Protein AF-0000000065858034 (afdb_homodimer)

Foldseek 3Di:
DDALVLFAAPPDQLLQAAADAADPPHDPVLLVVLVVQLVLQVQLPPPVSCVVRVHHHDFKDAVSRRVHRFGKMWGWAFDFFDQDPVRDTHDDPDGTPDGFIFGPKDWPDFDPAKEFEPQHDDDSRYPDDDGATQIDTQKTWMWGAGSNRDIDIDIDGAPVRVRVVQRSCSNGSHHSCVRADPVHRHDDDPRYHHGD/DDALVLFAAPPDQLLQAAADAADPPHDPVLLVVLVVQLVLQVQLPPPVSCVVRVHHHDFKDAVSRRVHRFGKMWGWAFDFFDQDPVRDTHDDPDGTPDGFIFGPKDWPDFDPAKEFEPQHDDDSRYDDDDGATQIDTQKTWMWGAGSNRDIDIDIDGAPVRVRVVQRSCSNGSHHSCVRADPVCRHDDDPRYHHGD

Solvent-accessible surface area (backbone atoms only — not comparable to full-atom values): 20262 Å² total; per-residue (Å²): 131,69,51,62,88,49,44,46,47,74,85,50,66,55,44,56,36,66,32,38,73,66,62,82,75,66,46,70,68,56,46,50,48,46,52,41,49,42,48,35,36,53,39,13,42,34,26,68,51,3,19,35,67,50,18,56,8,29,4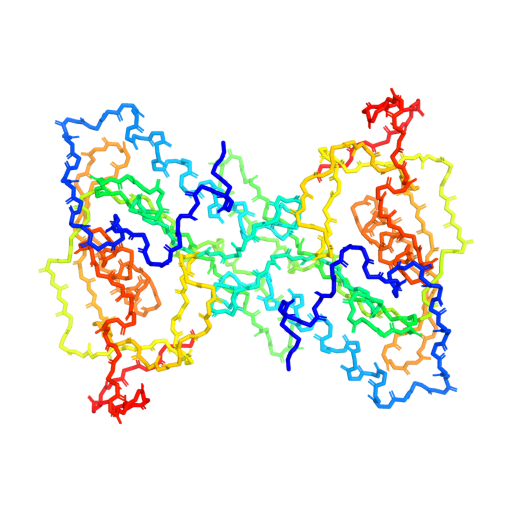1,64,48,29,33,23,40,56,69,35,66,34,26,38,32,21,38,46,37,68,44,68,61,44,64,45,97,85,65,45,58,38,43,32,87,47,53,53,73,39,79,46,50,34,35,51,56,40,78,77,46,65,46,88,47,35,20,24,43,60,85,21,64,50,38,93,35,42,80,66,78,54,82,27,34,37,69,34,47,31,26,34,30,36,36,25,24,39,88,87,58,45,80,44,75,48,76,33,49,57,67,62,21,44,53,50,51,51,33,46,31,29,29,57,19,38,57,69,71,77,49,32,43,84,92,47,30,74,67,78,57,89,79,46,42,73,39,127,130,69,51,60,89,50,44,46,49,75,87,48,67,55,47,58,36,65,32,38,73,65,62,82,75,65,49,71,67,57,46,50,48,45,51,42,49,42,48,34,37,52,39,13,44,33,26,68,52,3,18,36,66,50,19,55,8,30,41,64,48,29,33,23,40,56,69,34,67,34,26,38,32,20,39,45,37,67,44,68,61,44,64,46,98,86,66,46,57,37,43,32,87,48,55,54,73,39,80,47,50,34,35,50,56,41,78,77,44,63,45,86,48,35,20,25,44,59,86,20,63,50,38,93,36,43,80,66,79,55,82,27,33,36,69,34,47,30,28,34,29,35,36,25,25,39,88,86,57,46,80,45,74,49,77,33,48,57,66,63,21,45,52,51,52,51,33,45,29,30,28,58,20,38,56,67,73,76,50,33,42,84,91,48,29,74,67,79,57,91,78,45,42,74,39,126

Sequence (392 aa):
MISMDDIIREGYPTLREVANDVTLPLSDEDIILGEKMLQFLHNSQDPVMAEKMGLRGGVGLAANQLGLLKKVIAVLIPNEPEVDEDGNEIPPKEAYKMREIMYNAKVVSHSVQDAAVEGGEGCLSVDREVPGYVVRHARVTVEYYNKEGEKKKIRLKDFPAICVQHEIDHTNGVMFYDHINMNDPWEIKDGMIIVKMISMDDIIREGYPTLREVANDVTLPLSDEDIILGEKMLQFLHNSQDPVMAEKMGLRGGVGLAANQLGLLKKVIAVLIPNEPEVDEDGNEIPPKEAYKMREIMYNAKVVSHSVQDAAVEGGEGCLSVDREVPGYVVRHARVTVEYYNKEGEKKKIRLKDFPAICVQHEIDHTNGVMFYDHINMNDPWEIKDGMIIVK

Structure (mmCIF, N/CA/C/O backbone):
data_AF-0000000065858034-model_v1
#
loop_
_entity.id
_entity.type
_entity.pdbx_description
1 polymer 'Peptide deformylase'
#
loop_
_atom_site.group_PDB
_atom_site.id
_atom_site.type_symbol
_atom_site.label_atom_id
_atom_site.label_alt_id
_atom_site.label_comp_id
_atom_site.label_asym_id
_atom_site.label_entity_id
_atom_site.label_seq_id
_atom_site.pdbx_PDB_ins_code
_atom_site.Cartn_x
_atom_site.Cartn_y
_atom_site.Cartn_z
_atom_site.occupancy
_atom_site.B_iso_or_equiv
_atom_site.auth_seq_id
_atom_site.auth_comp_id
_atom_site.auth_asym_id
_atom_site.auth_atom_id
_atom_site.pdbx_PDB_model_num
ATOM 1 N N . MET A 1 1 ? -14.422 2.896 10.234 1 85.75 1 MET A N 1
ATOM 2 C CA . MET A 1 1 ? -13.125 2.895 9.555 1 85.75 1 MET A CA 1
ATOM 3 C C . MET A 1 1 ? -13.203 3.656 8.234 1 85.75 1 MET A C 1
ATOM 5 O O . MET A 1 1 ? -14.219 3.59 7.531 1 85.75 1 MET A O 1
ATOM 9 N N . ILE A 1 2 ? -12.297 4.551 7.996 1 95.31 2 ILE A N 1
ATOM 10 C CA . ILE A 1 2 ? -12.219 5.289 6.742 1 95.31 2 ILE A CA 1
ATOM 11 C C . ILE A 1 2 ? -11.828 4.344 5.605 1 95.31 2 ILE A C 1
ATOM 13 O O . ILE A 1 2 ? -10.945 3.5 5.77 1 95.31 2 ILE A O 1
ATOM 17 N N . SER A 1 3 ? -12.586 4.387 4.523 1 94.44 3 SER A N 1
ATOM 18 C CA . SER A 1 3 ? -12.289 3.621 3.32 1 94.44 3 SER A CA 1
ATOM 19 C C . SER A 1 3 ? -12.008 4.539 2.137 1 94.44 3 SER A C 1
ATOM 21 O O . SER A 1 3 ? -12.078 5.766 2.264 1 94.44 3 SER A O 1
ATOM 23 N N . MET A 1 4 ? -11.672 3.945 1.043 1 94.44 4 MET A N 1
ATOM 24 C CA . MET A 1 4 ? -11.422 4.758 -0.145 1 94.44 4 MET A CA 1
ATOM 25 C C . MET A 1 4 ? -12.68 5.508 -0.565 1 94.44 4 MET A C 1
ATOM 27 O O . MET A 1 4 ? -12.594 6.598 -1.138 1 94.44 4 MET A O 1
ATOM 31 N N . ASP A 1 5 ? -13.859 4.98 -0.237 1 94.25 5 ASP A N 1
ATOM 32 C CA . ASP A 1 5 ? -15.125 5.598 -0.598 1 94.25 5 ASP A CA 1
ATOM 33 C C . ASP A 1 5 ? -15.359 6.887 0.189 1 94.25 5 ASP A C 1
ATOM 35 O O . ASP A 1 5 ? -16.188 7.715 -0.192 1 94.25 5 ASP A O 1
ATOM 39 N N . ASP A 1 6 ? -14.664 7.035 1.236 1 97.31 6 ASP A N 1
ATOM 40 C CA . ASP A 1 6 ? -14.805 8.219 2.08 1 97.31 6 ASP A CA 1
ATOM 41 C C . ASP A 1 6 ? -13.914 9.359 1.581 1 97.31 6 ASP A C 1
ATOM 43 O O . ASP A 1 6 ? -14.062 10.5 2.004 1 97.31 6 ASP A O 1
ATOM 47 N N . ILE A 1 7 ? -12.953 9.062 0.737 1 97.88 7 ILE A N 1
ATOM 48 C CA . ILE A 1 7 ? -12.008 10.055 0.248 1 97.88 7 ILE A CA 1
ATOM 49 C C . ILE A 1 7 ? -12.555 10.711 -1.018 1 97.88 7 ILE A C 1
ATOM 51 O O . ILE A 1 7 ? -12.742 10.047 -2.037 1 97.88 7 ILE A O 1
ATOM 55 N N . ILE A 1 8 ? -12.781 11.93 -0.932 1 97.81 8 ILE A N 1
ATOM 56 C CA . ILE A 1 8 ? -13.352 12.625 -2.078 1 97.81 8 ILE A CA 1
ATOM 57 C C . ILE A 1 8 ? -12.266 12.891 -3.115 1 97.81 8 ILE A C 1
ATOM 59 O O . ILE A 1 8 ? -11.086 13.016 -2.771 1 97.81 8 ILE A O 1
ATOM 63 N N . ARG A 1 9 ? -12.633 13.008 -4.359 1 97.19 9 ARG A N 1
ATOM 64 C CA . ARG A 1 9 ? -11.695 13.141 -5.473 1 97.19 9 ARG A CA 1
ATOM 65 C C . ARG A 1 9 ? -11.672 14.57 -6.004 1 97.19 9 ARG A C 1
ATOM 67 O O . ARG A 1 9 ? -12.586 15.352 -5.734 1 97.19 9 ARG A O 1
ATOM 74 N N . GLU A 1 10 ? -10.539 14.867 -6.672 1 96.94 10 GLU A N 1
ATOM 75 C CA . GLU A 1 10 ? -10.406 16.188 -7.27 1 96.94 10 GLU A CA 1
ATOM 76 C C . GLU A 1 10 ? -11.664 16.578 -8.039 1 96.94 10 GLU A C 1
ATOM 78 O O . GLU A 1 10 ? -12.297 15.727 -8.672 1 96.94 10 GLU A O 1
ATOM 83 N N . GLY A 1 11 ? -12.062 17.859 -8 1 95.31 11 GLY A N 1
ATOM 84 C CA . GLY A 1 11 ? -13.305 18.359 -8.578 1 95.31 11 GLY A CA 1
ATOM 85 C C . GLY A 1 11 ? -14.359 18.688 -7.543 1 95.31 11 GLY A C 1
ATOM 86 O O . GLY A 1 11 ? -15.234 19.516 -7.781 1 95.31 11 GLY A O 1
ATOM 87 N N . TYR A 1 12 ? -14.328 17.969 -6.43 1 95.88 12 TYR A N 1
ATOM 88 C CA . TYR A 1 12 ? -15.242 18.297 -5.336 1 95.88 12 TYR A CA 1
ATOM 89 C C . TYR A 1 12 ? -14.891 19.656 -4.73 1 95.88 12 TYR A C 1
ATOM 91 O O . TYR A 1 12 ? -13.734 19.906 -4.375 1 95.88 12 TYR A O 1
ATOM 99 N N . PRO A 1 13 ? -15.766 20.484 -4.465 1 95.5 13 PRO A N 1
ATOM 100 C CA . PRO A 1 13 ? -15.508 21.859 -4.07 1 95.5 13 PRO A CA 1
ATOM 101 C C . PRO A 1 13 ? -14.812 21.969 -2.715 1 95.5 13 PRO A C 1
ATOM 103 O O . PRO A 1 13 ? -14.008 22.875 -2.496 1 95.5 13 PRO A O 1
ATOM 106 N N . THR A 1 14 ? -15.109 21.078 -1.842 1 94.56 14 THR A N 1
ATOM 107 C CA . THR A 1 14 ? -14.555 21.141 -0.494 1 94.56 14 THR A CA 1
ATOM 108 C C . THR A 1 14 ? -13.031 21.094 -0.534 1 94.56 14 THR A C 1
ATOM 110 O O . THR A 1 14 ? -12.359 21.625 0.352 1 94.56 14 THR A O 1
ATOM 113 N N . LEU A 1 15 ? -12.422 20.531 -1.549 1 97.94 15 LEU A N 1
ATOM 114 C CA . LEU A 1 15 ? -10.969 20.406 -1.673 1 97.94 15 LEU A CA 1
ATOM 115 C C . LEU A 1 15 ? -10.328 21.75 -1.979 1 97.94 15 LEU A C 1
ATOM 117 O O . LEU A 1 15 ? -9.109 21.906 -1.852 1 97.94 15 LEU A O 1
ATOM 121 N N . ARG A 1 16 ? -11.195 22.766 -2.285 1 98.06 16 ARG A N 1
ATOM 122 C CA . ARG A 1 16 ? -10.68 24.094 -2.615 1 98.06 16 ARG A CA 1
ATOM 123 C C . ARG A 1 16 ? -11.102 25.109 -1.566 1 98.06 16 ARG A C 1
ATOM 125 O O . ARG A 1 16 ? -10.938 26.328 -1.771 1 98.06 16 ARG A O 1
ATOM 132 N N . GLU A 1 17 ? -11.625 24.656 -0.526 1 98.44 17 GLU A N 1
ATOM 133 C CA . GLU A 1 17 ? -12.047 25.531 0.559 1 98.44 17 GLU A CA 1
ATOM 134 C C . GLU A 1 17 ? -11.047 25.5 1.717 1 98.44 17 GLU A C 1
ATOM 136 O O . GLU A 1 17 ? -10.531 24.438 2.066 1 98.44 17 GLU A O 1
ATOM 141 N N . VAL A 1 18 ? -10.82 26.672 2.309 1 98.75 18 VAL A N 1
ATOM 142 C CA . VAL A 1 18 ? -9.969 26.734 3.49 1 98.75 18 VAL A CA 1
ATOM 143 C C . VAL A 1 18 ? -10.703 26.156 4.695 1 98.75 18 VAL A C 1
ATOM 145 O O . VAL A 1 18 ? -11.859 26.5 4.953 1 98.75 18 VAL A O 1
ATOM 148 N N . ALA A 1 19 ? -10.07 25.266 5.383 1 98.75 19 ALA A N 1
ATOM 149 C CA . ALA A 1 19 ? -10.672 24.641 6.555 1 98.75 19 ALA A CA 1
ATOM 150 C C . ALA A 1 19 ? -10.594 25.562 7.77 1 98.75 19 ALA A C 1
ATOM 152 O O . ALA A 1 19 ? -9.844 26.547 7.766 1 98.75 19 ALA A O 1
ATOM 153 N N . ASN A 1 20 ? -11.398 25.266 8.773 1 98.69 20 ASN A N 1
ATOM 154 C CA . ASN A 1 20 ? -11.43 26.031 10.016 1 98.69 20 ASN A CA 1
ATOM 155 C C . ASN A 1 20 ? -10.516 25.422 11.07 1 98.69 20 ASN A C 1
ATOM 157 O O . ASN A 1 20 ? -10.344 24.203 11.125 1 98.69 20 ASN A O 1
ATOM 161 N N . ASP A 1 21 ? -10.016 26.312 11.875 1 98.75 21 ASP A N 1
ATOM 162 C CA . ASP A 1 21 ? -9.328 25.812 13.055 1 98.75 21 ASP A CA 1
ATOM 163 C C . ASP A 1 21 ? -10.266 24.984 13.93 1 98.75 21 ASP A C 1
ATOM 165 O O . ASP A 1 21 ? -11.438 25.344 14.109 1 98.75 21 ASP A O 1
ATOM 169 N N . VAL A 1 22 ? -9.719 23.922 14.414 1 98.75 22 VAL A N 1
ATOM 170 C CA . VAL A 1 22 ? -10.484 23.203 15.43 1 98.75 22 VAL A CA 1
ATOM 171 C C . VAL A 1 22 ? -10.391 23.953 16.766 1 98.75 22 VAL A C 1
ATOM 173 O O . VAL A 1 22 ? -9.414 24.656 17.016 1 98.75 22 VAL A O 1
ATOM 176 N N . THR A 1 23 ? -11.352 23.734 17.562 1 98 23 THR A N 1
ATOM 177 C CA . THR A 1 23 ? -11.383 24.406 18.844 1 98 23 THR A CA 1
ATOM 178 C C . THR A 1 23 ? -10.555 23.656 19.891 1 98 23 THR A C 1
ATOM 180 O O . THR A 1 23 ? -10.484 22.422 19.844 1 98 23 THR A O 1
ATOM 183 N N . LEU A 1 24 ? -10.016 24.422 20.875 1 97.19 24 LEU A N 1
ATOM 184 C CA . LEU A 1 24 ? -9.273 23.844 22 1 97.19 24 LEU A CA 1
ATOM 185 C C . LEU A 1 24 ? -10 24.078 23.312 1 97.19 24 LEU A C 1
ATOM 187 O O . LEU A 1 24 ? -10.586 25.156 23.531 1 97.19 24 LEU A O 1
ATOM 191 N N . PRO A 1 25 ? -10.039 23.234 24.266 1 97.56 25 PRO A N 1
ATOM 192 C CA . PRO A 1 25 ? -9.453 21.906 24.094 1 97.56 25 PRO A CA 1
ATOM 193 C C . PRO A 1 25 ? -10.141 21.078 23.016 1 97.56 25 PRO A C 1
ATOM 195 O O . PRO A 1 25 ? -11.297 21.344 22.672 1 97.56 25 PRO A O 1
ATOM 198 N N . LEU A 1 26 ? -9.477 20.109 22.469 1 98.38 26 LEU A N 1
ATOM 199 C CA . LEU A 1 26 ? -10 19.328 21.359 1 98.38 26 LEU A CA 1
ATOM 200 C C . LEU A 1 26 ? -11.25 18.562 21.797 1 98.38 26 LEU A C 1
ATOM 202 O O . LEU A 1 26 ? -11.312 18.016 22.906 1 98.38 26 LEU A O 1
ATOM 206 N N . SER A 1 27 ? -12.219 18.516 20.922 1 98 27 SER A N 1
ATOM 207 C CA . SER A 1 27 ? -13.391 17.688 21.156 1 98 27 SER A CA 1
ATOM 208 C C . SER A 1 27 ? -13.07 16.203 20.953 1 98 27 SER A C 1
ATOM 210 O O . SER A 1 27 ? -12.117 15.867 20.25 1 98 27 SER A O 1
ATOM 212 N N . ASP A 1 28 ? -13.914 15.32 21.516 1 97.94 28 ASP A N 1
ATOM 213 C CA . ASP A 1 28 ? -13.773 13.891 21.266 1 97.94 28 ASP A CA 1
ATOM 214 C C . ASP A 1 28 ? -13.898 13.555 19.781 1 97.94 28 ASP A C 1
ATOM 216 O O . ASP A 1 28 ? -13.188 12.688 19.281 1 97.94 28 ASP A O 1
ATOM 220 N N . GLU A 1 29 ? -14.773 14.258 19.188 1 97.88 29 GLU A N 1
ATOM 221 C CA . GLU A 1 29 ? -15 14.039 17.766 1 97.88 29 GLU A CA 1
ATOM 222 C C . GLU A 1 29 ? -13.75 14.336 16.953 1 97.88 29 GLU A C 1
ATOM 224 O O . GLU A 1 29 ? -13.383 13.562 16.062 1 97.88 29 GLU A O 1
ATOM 229 N N . ASP A 1 30 ? -13.109 15.422 17.297 1 98.56 30 ASP A N 1
ATOM 230 C CA . ASP A 1 30 ? -11.898 15.797 16.578 1 98.56 30 ASP A CA 1
ATOM 231 C C . ASP A 1 30 ? -10.766 14.812 16.859 1 98.56 30 ASP A C 1
ATOM 233 O O . ASP A 1 30 ? -10.016 14.445 15.953 1 98.56 30 ASP A O 1
ATOM 237 N N . ILE A 1 31 ? -10.664 14.406 18.094 1 98.56 31 ILE A N 1
ATOM 238 C CA . ILE A 1 31 ? -9.641 13.438 18.469 1 98.56 31 ILE A CA 1
ATOM 239 C C . ILE A 1 31 ? -9.859 12.133 17.719 1 98.56 31 ILE A C 1
ATOM 241 O O . ILE A 1 31 ? -8.922 11.578 17.125 1 98.56 31 ILE A O 1
ATOM 245 N N . ILE A 1 32 ? -11.062 11.664 17.656 1 98.44 32 ILE A N 1
ATOM 246 C CA . ILE A 1 32 ? -11.422 10.414 17 1 98.44 32 ILE A CA 1
ATOM 247 C C . ILE A 1 32 ? -11.156 10.523 15.5 1 98.44 32 ILE A C 1
ATOM 249 O O . ILE A 1 32 ? -10.664 9.586 14.875 1 98.44 32 ILE A O 1
ATOM 253 N N . LEU A 1 33 ? -11.453 11.688 14.953 1 98.62 33 LEU A N 1
ATOM 254 C CA . LEU A 1 33 ? -11.188 11.922 13.539 1 98.62 33 LEU A CA 1
ATOM 255 C C . LEU A 1 33 ? -9.711 11.719 13.227 1 98.62 33 LEU A C 1
ATOM 257 O O . LEU A 1 33 ? -9.367 10.961 12.312 1 98.62 33 LEU A O 1
ATOM 261 N N . GLY A 1 34 ? -8.844 12.406 13.984 1 98.81 34 GLY A N 1
ATOM 262 C CA . GLY A 1 34 ? -7.41 12.25 13.781 1 98.81 34 GLY A CA 1
ATOM 263 C C . GLY A 1 34 ? -6.945 10.812 13.891 1 98.81 34 GLY A C 1
ATOM 264 O O . GLY A 1 34 ? -6.137 10.352 13.078 1 98.81 34 GLY A O 1
ATOM 265 N N . GLU A 1 35 ? -7.48 10.086 14.852 1 98.56 35 GLU A N 1
ATOM 266 C CA . GLU A 1 35 ? -7.102 8.695 15.078 1 98.56 35 GLU A CA 1
ATOM 267 C C . GLU A 1 35 ? -7.547 7.809 13.914 1 98.56 35 GLU A C 1
ATOM 269 O O . GLU A 1 35 ? -6.812 6.918 13.492 1 98.56 35 GLU A O 1
ATOM 274 N N . LYS A 1 36 ? -8.734 8.047 13.438 1 98.69 36 LYS A N 1
ATOM 275 C CA . LYS A 1 36 ? -9.242 7.285 12.305 1 98.69 36 LYS A CA 1
ATOM 276 C C . LYS A 1 36 ? -8.422 7.551 11.047 1 98.69 36 LYS A C 1
ATOM 278 O O . LYS A 1 36 ? -8.172 6.637 10.258 1 98.69 36 LYS A O 1
ATOM 283 N N . MET A 1 37 ? -8.031 8.781 10.898 1 98.81 37 MET A N 1
ATOM 284 C CA . MET A 1 37 ? -7.211 9.141 9.75 1 98.81 37 MET A CA 1
ATOM 285 C C . MET A 1 37 ? -5.863 8.43 9.789 1 98.81 37 MET A C 1
ATOM 287 O O . MET A 1 37 ? -5.414 7.883 8.781 1 98.81 37 MET A O 1
ATOM 291 N N . LEU A 1 38 ? -5.258 8.43 10.945 1 98.56 38 LEU A N 1
ATOM 292 C CA . LEU A 1 38 ? -3.984 7.734 11.094 1 98.56 38 LEU A CA 1
ATOM 293 C C . LEU A 1 38 ? -4.16 6.234 10.891 1 98.56 38 LEU A C 1
ATOM 295 O O . LEU A 1 38 ? -3.312 5.586 10.266 1 98.56 38 LEU A O 1
ATOM 299 N N . GLN A 1 39 ? -5.234 5.676 11.391 1 97.81 39 GLN A N 1
ATOM 300 C CA . GLN A 1 39 ? -5.523 4.254 11.219 1 97.81 39 GLN A CA 1
ATOM 301 C C . GLN A 1 39 ? -5.695 3.9 9.75 1 97.81 39 GLN A C 1
ATOM 303 O O . GLN A 1 39 ? -5.262 2.834 9.305 1 97.81 39 GLN A O 1
ATOM 308 N N . PHE A 1 40 ? -6.355 4.773 9.031 1 98.5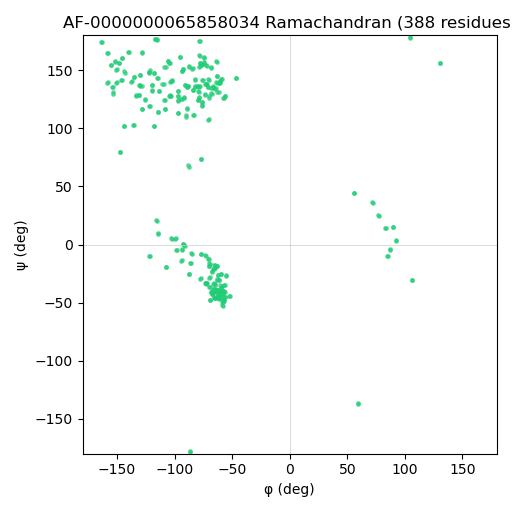 40 PHE A N 1
ATOM 309 C CA . PHE A 1 40 ? -6.496 4.559 7.598 1 98.5 40 PHE A CA 1
ATOM 310 C C . PHE A 1 40 ? -5.129 4.434 6.934 1 98.5 40 PHE A C 1
ATOM 312 O O . PHE A 1 40 ? -4.906 3.525 6.129 1 98.5 40 PHE A O 1
ATOM 319 N N . LEU A 1 41 ? -4.258 5.363 7.273 1 98.31 41 LEU A N 1
ATOM 320 C CA . LEU A 1 41 ? -2.924 5.324 6.684 1 98.31 41 LEU A CA 1
ATOM 321 C C . LEU A 1 41 ? -2.205 4.031 7.055 1 98.31 41 LEU A C 1
ATOM 323 O O . LEU A 1 41 ? -1.549 3.418 6.211 1 98.31 41 LEU A O 1
ATOM 327 N N . HIS A 1 42 ? -2.35 3.65 8.281 1 96 42 HIS A N 1
ATOM 328 C CA . HIS A 1 42 ? -1.764 2.391 8.719 1 96 42 HIS A CA 1
ATOM 329 C C . HIS A 1 42 ? -2.293 1.219 7.902 1 96 42 HIS A C 1
ATOM 331 O O . HIS A 1 42 ? -1.515 0.406 7.398 1 96 42 HIS A O 1
ATOM 337 N N . ASN A 1 43 ? -3.555 1.139 7.758 1 95.56 43 ASN A N 1
ATOM 338 C CA . ASN A 1 43 ? -4.184 0.056 7.008 1 95.56 43 ASN A CA 1
ATOM 339 C C . ASN A 1 43 ? -3.785 0.09 5.535 1 95.56 43 ASN A C 1
ATOM 341 O O . ASN A 1 43 ? -3.559 -0.956 4.926 1 95.56 43 ASN A O 1
ATOM 345 N N . SER A 1 44 ? -3.701 1.277 5 1 97.38 44 SER A N 1
ATOM 346 C CA . SER A 1 44 ? -3.383 1.433 3.582 1 97.38 44 SER A CA 1
ATOM 347 C C . SER A 1 44 ? -1.954 0.987 3.285 1 97.38 44 SER A C 1
ATOM 349 O O . SER A 1 44 ? -1.636 0.62 2.152 1 97.38 44 SER A O 1
ATOM 351 N N . GLN A 1 45 ? -1.074 1.001 4.34 1 95.81 45 GLN A N 1
ATOM 352 C CA . GLN A 1 45 ? 0.335 0.663 4.168 1 95.81 45 GLN A CA 1
ATOM 353 C C . GLN A 1 45 ? 0.584 -0.816 4.449 1 95.81 45 GLN A C 1
ATOM 355 O O . GLN A 1 45 ? 1.659 -1.338 4.145 1 95.81 45 GLN A O 1
ATOM 360 N N . ASP A 1 46 ? -0.388 -1.498 5.059 1 93.44 46 ASP A N 1
ATOM 361 C CA . ASP A 1 46 ? -0.366 -2.949 5.219 1 93.44 46 ASP A CA 1
ATOM 362 C C . ASP A 1 46 ? -0.894 -3.646 3.967 1 93.44 46 ASP A C 1
ATOM 364 O O . ASP A 1 46 ? -2.088 -3.574 3.666 1 93.44 46 ASP A O 1
ATOM 368 N N . PRO A 1 47 ? -0.012 -4.32 3.287 1 94.06 47 PRO A N 1
ATOM 369 C CA . PRO A 1 47 ? -0.44 -4.82 1.979 1 94.06 47 PRO A CA 1
ATOM 370 C C . PRO A 1 47 ? -1.583 -5.828 2.08 1 94.06 47 PRO A C 1
ATOM 372 O O . PRO A 1 47 ? -2.398 -5.934 1.16 1 94.06 47 PRO A O 1
ATOM 375 N N . VAL A 1 48 ? -1.676 -6.586 3.156 1 90.94 48 VAL A N 1
ATOM 376 C CA . VAL A 1 48 ? -2.758 -7.551 3.334 1 90.94 48 VAL A CA 1
ATOM 377 C C . VAL A 1 48 ? -4.078 -6.816 3.551 1 90.94 48 VAL A C 1
ATOM 379 O O . VAL A 1 48 ? -5.074 -7.105 2.889 1 90.94 48 VAL A O 1
ATOM 382 N N . MET A 1 49 ? -4.035 -5.871 4.414 1 92.56 49 MET A N 1
ATOM 383 C CA . MET A 1 49 ? -5.23 -5.082 4.691 1 92.56 49 MET A CA 1
ATOM 384 C C . MET A 1 49 ? -5.617 -4.238 3.479 1 92.56 49 MET A C 1
ATOM 386 O O . MET A 1 49 ? -6.801 -4.105 3.16 1 92.56 49 MET A O 1
ATOM 390 N N . ALA A 1 50 ? -4.598 -3.641 2.859 1 95.38 50 ALA A N 1
ATOM 391 C CA . ALA A 1 50 ? -4.852 -2.805 1.687 1 95.38 50 ALA A CA 1
ATOM 392 C C . ALA A 1 50 ? -5.543 -3.602 0.584 1 95.38 50 ALA A C 1
ATOM 394 O O . ALA A 1 50 ? -6.488 -3.115 -0.041 1 95.38 50 ALA A O 1
ATOM 395 N N . GLU A 1 51 ? -5.078 -4.801 0.348 1 93.12 51 GLU A N 1
ATOM 396 C CA . GLU A 1 51 ? -5.68 -5.648 -0.678 1 93.12 51 GLU A CA 1
ATOM 397 C C . GLU A 1 51 ? -7.109 -6.031 -0.309 1 93.12 51 GLU A C 1
ATOM 399 O O . GLU A 1 51 ? -8.016 -5.922 -1.133 1 93.12 51 GLU A O 1
ATOM 404 N N . LYS A 1 52 ? -7.336 -6.422 0.875 1 90.5 52 LYS A N 1
ATOM 405 C CA . LYS A 1 52 ? -8.633 -6.875 1.357 1 90.5 52 LYS A CA 1
ATOM 406 C C . LYS A 1 52 ? -9.672 -5.758 1.287 1 90.5 52 LYS A C 1
ATOM 408 O O . LYS A 1 52 ? -10.812 -5.984 0.878 1 90.5 52 LYS A O 1
ATOM 413 N N . MET A 1 53 ? -9.188 -4.574 1.663 1 92.94 53 MET A N 1
ATOM 414 C CA . MET A 1 53 ? -10.133 -3.469 1.79 1 92.94 53 MET A CA 1
ATOM 415 C C . MET A 1 53 ? -10.117 -2.59 0.544 1 92.94 53 MET A C 1
ATOM 417 O O . MET A 1 53 ? -10.852 -1.603 0.463 1 92.94 53 MET A O 1
ATOM 421 N N . GLY A 1 54 ? -9.227 -2.879 -0.368 1 93.12 54 GLY A N 1
ATOM 422 C CA . GLY A 1 54 ? -9.133 -2.105 -1.596 1 93.12 54 GLY A CA 1
ATOM 423 C C . GLY A 1 54 ? -8.547 -0.72 -1.384 1 93.12 54 GLY A C 1
ATOM 424 O O . GLY A 1 54 ? -8.984 0.246 -2.01 1 93.12 54 GLY A O 1
ATOM 425 N N . LEU A 1 55 ? -7.621 -0.629 -0.498 1 96.19 55 LEU A N 1
ATOM 426 C CA . LEU A 1 55 ? -7.082 0.68 -0.147 1 96.19 55 LEU A CA 1
ATOM 427 C C . LEU A 1 55 ? -5.875 1.023 -1.016 1 96.19 55 LEU A C 1
ATOM 429 O O . LEU A 1 55 ? -5.043 0.159 -1.299 1 96.19 55 LEU A O 1
ATOM 433 N N . ARG A 1 56 ? -5.789 2.26 -1.485 1 96.12 56 ARG A N 1
ATOM 434 C CA . ARG A 1 56 ? -4.582 2.799 -2.096 1 96.12 56 ARG A CA 1
ATOM 435 C C . ARG A 1 56 ? -3.578 3.236 -1.033 1 96.12 56 ARG A C 1
ATOM 437 O O . ARG A 1 56 ? -3.953 3.859 -0.038 1 96.12 56 ARG A O 1
ATOM 444 N N . GLY A 1 57 ? -2.361 2.906 -1.251 1 96.38 57 GLY A N 1
ATOM 445 C CA . GLY A 1 57 ? -1.339 3.316 -0.302 1 96.38 57 GLY A CA 1
ATOM 446 C C . GLY A 1 57 ? -1.188 4.82 -0.199 1 96.38 57 GLY A C 1
ATOM 447 O O . GLY A 1 57 ? -1.276 5.531 -1.204 1 96.38 57 GLY A O 1
ATOM 448 N N . GLY A 1 58 ? -0.891 5.266 1.027 1 97.44 58 GLY A N 1
ATOM 449 C CA . GLY A 1 58 ? -0.666 6.688 1.254 1 97.44 58 GLY A CA 1
ATOM 450 C C . GLY A 1 58 ? 0.148 6.969 2.502 1 97.44 58 GLY A C 1
ATOM 451 O O . GLY A 1 58 ? 0.269 6.109 3.379 1 97.44 58 GLY A O 1
ATOM 452 N N . VAL A 1 59 ? 0.654 8.266 2.562 1 98.31 59 VAL A N 1
ATOM 453 C CA . VAL A 1 59 ? 1.487 8.625 3.705 1 98.31 59 VAL A CA 1
ATOM 454 C C . VAL A 1 59 ? 0.873 9.812 4.438 1 98.31 59 VAL A C 1
ATOM 456 O O . VAL A 1 59 ? 1.298 10.156 5.543 1 98.31 59 VAL A O 1
ATOM 459 N N . GLY A 1 60 ? -0.136 10.422 3.838 1 98.75 60 GLY A N 1
ATOM 460 C CA . GLY A 1 60 ? -0.802 11.555 4.469 1 98.75 60 GLY A CA 1
ATOM 461 C C . GLY A 1 60 ? -2.277 11.641 4.125 1 98.75 60 GLY A C 1
ATOM 462 O O . GLY A 1 60 ? -2.715 11.117 3.098 1 98.75 60 GLY A O 1
ATOM 463 N N . LEU A 1 61 ? -2.98 12.266 4.957 1 98.88 61 LEU A N 1
ATOM 464 C CA . LEU A 1 61 ? -4.414 12.469 4.789 1 98.88 61 LEU A CA 1
ATOM 465 C C . LEU A 1 61 ? -4.875 13.727 5.52 1 98.88 61 LEU A C 1
ATOM 467 O O . LEU A 1 61 ? -4.496 13.953 6.668 1 98.88 61 LEU A O 1
ATOM 471 N N . ALA A 1 62 ? -5.574 14.555 4.859 1 98.88 62 ALA A N 1
ATOM 472 C CA . ALA A 1 62 ? -6.172 15.734 5.469 1 98.88 62 ALA A CA 1
ATOM 473 C C . ALA A 1 62 ? -7.684 15.578 5.609 1 98.88 62 ALA A C 1
ATOM 475 O O . ALA A 1 62 ? -8.32 14.922 4.785 1 98.88 62 ALA A O 1
ATOM 476 N N . ALA A 1 63 ? -8.25 16.25 6.594 1 98.81 63 ALA A N 1
ATOM 477 C CA . ALA A 1 63 ? -9.695 16.172 6.824 1 98.81 63 ALA A CA 1
ATOM 478 C C . ALA A 1 63 ? -10.469 16.688 5.617 1 98.81 63 ALA A C 1
ATOM 480 O O . ALA A 1 63 ? -11.562 16.203 5.316 1 98.81 63 ALA A O 1
ATOM 481 N N . ASN A 1 64 ? -9.938 17.641 4.855 1 98.69 64 ASN A N 1
ATOM 482 C CA . ASN A 1 64 ? -10.586 18.141 3.646 1 98.69 64 ASN A CA 1
ATOM 483 C C . ASN A 1 64 ? -10.867 17.016 2.658 1 98.69 64 ASN A C 1
ATOM 485 O O . ASN A 1 64 ? -11.867 17.047 1.935 1 98.69 64 ASN A O 1
ATOM 489 N N . GLN A 1 65 ? -9.938 16.031 2.631 1 98.75 65 GLN A N 1
ATOM 490 C CA . GLN A 1 65 ? -10.078 14.922 1.697 1 98.75 65 GLN A CA 1
ATOM 491 C C . GLN A 1 65 ? -11.227 14.008 2.104 1 98.75 65 GLN A C 1
ATOM 493 O O . GLN A 1 65 ? -11.664 13.164 1.318 1 98.75 65 GLN A O 1
ATOM 498 N N . LEU A 1 66 ? -11.719 14.188 3.305 1 98.62 66 LEU A N 1
ATOM 499 C CA . LEU A 1 66 ? -12.875 13.438 3.793 1 98.62 66 LEU A CA 1
ATOM 500 C C . LEU A 1 66 ? -14.141 14.289 3.738 1 98.62 66 LEU A C 1
ATOM 502 O O . LEU A 1 66 ? -15.172 13.922 4.305 1 98.62 66 LEU A O 1
ATOM 506 N N . GLY A 1 67 ? -14.047 15.461 3.207 1 98.06 67 GLY A N 1
ATOM 507 C CA . GLY A 1 67 ? -15.18 16.375 3.111 1 98.06 67 GLY A CA 1
ATOM 508 C C . GLY A 1 67 ? -15.406 17.172 4.379 1 98.06 67 GLY A C 1
ATOM 509 O O . GLY A 1 67 ? -16.484 17.75 4.566 1 98.06 67 GLY A O 1
ATOM 510 N N . LEU A 1 68 ? -14.477 17.172 5.234 1 98.38 68 LEU A N 1
ATOM 511 C CA . LEU A 1 68 ? -14.586 17.891 6.5 1 98.38 68 LEU A CA 1
ATOM 512 C C . LEU A 1 68 ? -13.672 19.125 6.508 1 98.38 68 LEU A C 1
ATOM 514 O O . LEU A 1 68 ? -12.461 19 6.324 1 98.38 68 LEU A O 1
ATOM 518 N N . LEU A 1 69 ? -14.273 20.281 6.762 1 98.44 69 LEU A N 1
ATOM 519 C CA . LEU A 1 69 ? -13.508 21.531 6.793 1 98.44 69 LEU A CA 1
ATOM 520 C C . LEU A 1 69 ? -12.938 21.781 8.188 1 98.44 69 LEU A C 1
ATOM 522 O O . LEU A 1 69 ? -13.312 22.766 8.844 1 98.44 69 LEU A O 1
ATOM 526 N N . LYS A 1 70 ? -12.008 20.906 8.562 1 98.75 70 LYS A N 1
ATOM 527 C CA . LYS A 1 70 ? -11.266 21 9.82 1 98.75 70 LYS A CA 1
ATOM 528 C C . LYS A 1 70 ? -9.766 20.906 9.578 1 98.75 70 LYS A C 1
ATOM 530 O O . LYS A 1 70 ? -9.312 20.078 8.797 1 98.75 70 LYS A O 1
ATOM 535 N N . LYS A 1 71 ? -9.008 21.734 10.227 1 98.88 71 LYS A N 1
ATOM 536 C CA . LYS A 1 71 ? -7.559 21.672 10.102 1 98.88 71 LYS A CA 1
ATOM 537 C C . LYS A 1 71 ? -6.98 20.531 10.922 1 98.88 71 LYS A C 1
ATOM 539 O O . LYS A 1 71 ? -6.348 20.75 11.953 1 98.88 71 LYS A O 1
ATOM 544 N N . VAL A 1 72 ? -7.207 19.359 10.398 1 98.94 72 VAL A N 1
ATOM 545 C CA . VAL A 1 72 ? -6.676 18.109 10.938 1 98.94 72 VAL A CA 1
ATOM 546 C C . VAL A 1 72 ? -5.93 17.359 9.844 1 98.94 72 VAL A C 1
ATOM 548 O O . VAL A 1 72 ? -6.469 17.125 8.758 1 98.94 72 VAL A O 1
ATOM 551 N N . ILE A 1 73 ? -4.652 17.016 10.094 1 98.94 73 ILE A N 1
ATOM 552 C CA . ILE A 1 73 ? -3.902 16.203 9.141 1 98.94 73 ILE A CA 1
ATOM 553 C C . ILE A 1 73 ? -3.232 15.039 9.859 1 98.94 73 ILE A C 1
ATOM 555 O O . ILE A 1 73 ? -2.895 15.141 11.039 1 98.94 73 ILE A O 1
ATOM 559 N N . ALA A 1 74 ? -3.121 13.953 9.227 1 98.94 74 ALA A N 1
ATOM 560 C CA . ALA A 1 74 ? -2.379 12.781 9.68 1 98.94 74 ALA A CA 1
ATOM 561 C C . ALA A 1 74 ? -1.262 12.422 8.703 1 98.94 74 ALA A C 1
ATOM 563 O O . ALA A 1 74 ? -1.444 12.508 7.484 1 98.94 74 ALA A O 1
ATOM 564 N N . VAL A 1 75 ? -0.097 12.086 9.234 1 98.81 75 VAL A N 1
ATOM 565 C CA . VAL A 1 75 ? 1.059 11.711 8.43 1 98.81 75 VAL A CA 1
ATOM 566 C C . VAL A 1 75 ? 1.704 10.453 9 1 98.81 75 VAL A C 1
ATOM 568 O O . VAL A 1 75 ? 1.952 10.367 10.203 1 98.81 75 VAL A O 1
ATOM 571 N N . LEU A 1 76 ? 1.917 9.484 8.195 1 97.88 76 LEU A N 1
ATOM 572 C CA . LEU A 1 76 ? 2.582 8.234 8.539 1 97.88 76 LEU A CA 1
ATOM 573 C C . LEU A 1 76 ? 3.584 7.84 7.461 1 97.88 76 LEU A C 1
ATOM 575 O O . LEU A 1 76 ? 3.197 7.352 6.398 1 97.88 76 LEU A O 1
ATOM 579 N N . ILE A 1 77 ? 4.844 8.055 7.719 1 96.69 77 ILE A N 1
ATOM 580 C CA . ILE A 1 77 ? 5.91 7.766 6.766 1 96.69 77 ILE A CA 1
ATOM 581 C C . ILE A 1 77 ? 6.793 6.641 7.301 1 96.69 77 ILE A C 1
ATOM 583 O O . ILE A 1 77 ? 7.484 6.812 8.305 1 96.69 77 ILE A O 1
ATOM 587 N N . PRO A 1 78 ? 6.77 5.52 6.629 1 91.75 78 PRO A N 1
ATOM 588 C CA . PRO A 1 78 ? 7.617 4.422 7.105 1 91.75 78 PRO A CA 1
ATOM 589 C C . PRO A 1 78 ? 9.094 4.645 6.793 1 91.75 78 PRO A C 1
ATOM 591 O O . PRO A 1 78 ? 9.438 5.441 5.918 1 91.75 78 PRO A O 1
ATOM 594 N N . ASN A 1 79 ? 9.93 3.982 7.574 1 88.5 79 ASN A N 1
ATOM 595 C CA . ASN A 1 79 ? 11.344 3.898 7.219 1 88.5 79 ASN A CA 1
ATOM 596 C C . ASN A 1 79 ? 11.594 2.838 6.152 1 88.5 79 ASN A C 1
ATOM 598 O O . ASN A 1 79 ? 11 1.759 6.191 1 88.5 79 ASN A O 1
ATOM 602 N N . GLU A 1 80 ? 12.305 3.197 5.18 1 78.88 80 GLU A N 1
ATOM 603 C CA . GLU A 1 80 ? 12.664 2.223 4.152 1 78.88 80 GLU A CA 1
ATOM 604 C C . GLU A 1 80 ? 13.766 1.291 4.641 1 78.88 80 GLU A C 1
ATOM 606 O O . GLU A 1 80 ? 14.656 1.71 5.391 1 78.88 80 GLU A O 1
ATOM 611 N N . PRO A 1 81 ? 13.586 -0.015 4.223 1 77.12 81 PRO A N 1
ATOM 612 C CA . PRO A 1 81 ? 14.719 -0.891 4.535 1 77.12 81 PRO A CA 1
ATOM 613 C C . PRO A 1 81 ? 16.016 -0.443 3.867 1 77.12 81 PRO A C 1
ATOM 615 O O . PRO A 1 81 ? 15.984 0.165 2.795 1 77.12 81 PRO A O 1
ATOM 618 N N . GLU A 1 82 ? 17.078 -0.57 4.609 1 77.06 82 GLU A N 1
ATOM 619 C CA . GLU A 1 82 ? 18.391 -0.349 4.004 1 77.06 82 GLU A CA 1
ATOM 620 C C . GLU A 1 82 ? 18.875 -1.597 3.273 1 77.06 82 GLU A C 1
ATOM 622 O O . GLU A 1 82 ? 18.406 -2.705 3.545 1 77.06 82 GLU A O 1
ATOM 627 N N . VAL A 1 83 ? 19.5 -1.438 2.184 1 78.12 83 VAL A N 1
ATOM 628 C CA . VAL A 1 83 ? 20.078 -2.561 1.451 1 78.12 83 VAL A CA 1
ATOM 629 C C . VAL A 1 83 ? 21.562 -2.691 1.789 1 78.12 83 VAL A C 1
ATOM 631 O O . VAL A 1 83 ? 22.312 -1.715 1.714 1 78.12 83 VAL A O 1
ATOM 634 N N . ASP A 1 84 ? 21.906 -3.877 2.252 1 78.12 84 ASP A N 1
ATOM 635 C CA . ASP A 1 84 ? 23.312 -4.066 2.592 1 78.12 84 ASP A CA 1
ATOM 636 C C . ASP A 1 84 ? 24.156 -4.312 1.34 1 78.12 84 ASP A C 1
ATOM 638 O O . ASP A 1 84 ? 23.641 -4.242 0.22 1 78.12 84 ASP A O 1
ATOM 642 N N . GLU A 1 85 ? 25.406 -4.395 1.565 1 81.56 85 GLU A N 1
ATOM 643 C CA . GLU A 1 85 ? 26.359 -4.539 0.472 1 81.56 85 GLU A CA 1
ATOM 644 C C . GLU A 1 85 ? 26.031 -5.746 -0.4 1 81.56 85 GLU A C 1
ATOM 646 O O . GLU A 1 85 ? 26.359 -5.77 -1.588 1 81.56 85 GLU A O 1
ATOM 651 N N . ASP A 1 86 ? 25.391 -6.727 0.154 1 81.56 86 ASP A N 1
ATOM 652 C CA . ASP A 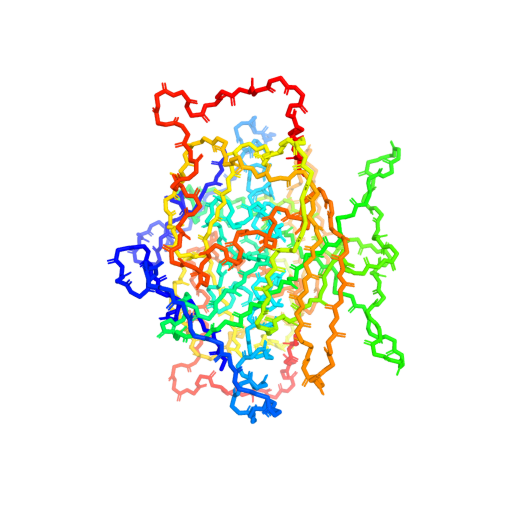1 86 ? 25.062 -7.961 -0.56 1 81.56 86 ASP A CA 1
ATOM 653 C C . ASP A 1 86 ? 23.688 -7.863 -1.226 1 81.56 86 ASP A C 1
ATOM 655 O O . ASP A 1 86 ? 23.203 -8.844 -1.798 1 81.56 86 ASP A O 1
ATOM 659 N N . GLY A 1 87 ? 23.062 -6.75 -1.033 1 76.81 87 GLY A N 1
ATOM 660 C CA . GLY A 1 87 ? 21.766 -6.535 -1.674 1 76.81 87 GLY A CA 1
ATOM 661 C C . GLY A 1 87 ? 20.594 -6.957 -0.812 1 76.81 87 GLY A C 1
ATOM 662 O O . GLY A 1 87 ? 19.453 -6.965 -1.272 1 76.81 87 GLY A O 1
ATOM 663 N N . ASN A 1 88 ? 20.984 -7.367 0.386 1 74.94 88 ASN A N 1
ATOM 664 C CA . ASN A 1 88 ? 19.922 -7.797 1.278 1 74.94 88 ASN A CA 1
ATOM 665 C C . ASN A 1 88 ? 19.25 -6.613 1.976 1 74.94 88 ASN A C 1
ATOM 667 O O . ASN A 1 88 ? 19.938 -5.652 2.35 1 74.94 88 ASN A O 1
ATOM 671 N N . GLU A 1 89 ? 17.969 -6.645 2.021 1 74.69 89 GLU A N 1
ATOM 672 C CA . GLU A 1 89 ? 17.25 -5.586 2.725 1 74.69 89 GLU A CA 1
ATOM 673 C C . GLU A 1 89 ? 17.328 -5.777 4.238 1 74.69 89 GLU A C 1
ATOM 675 O O . GLU A 1 89 ? 17.062 -6.871 4.746 1 74.69 89 GLU A O 1
ATOM 680 N N . ILE A 1 90 ? 17.953 -4.73 4.949 1 75.19 90 ILE A N 1
ATOM 681 C CA . ILE A 1 90 ? 18.016 -4.707 6.406 1 75.19 90 ILE A CA 1
ATOM 682 C C . ILE A 1 90 ? 16.844 -3.906 6.969 1 75.19 90 ILE A C 1
ATOM 684 O O . ILE A 1 90 ? 16.609 -2.77 6.555 1 75.19 90 ILE A O 1
ATOM 688 N N . PRO A 1 91 ? 16.094 -4.551 7.867 1 73.5 91 PRO A N 1
ATOM 689 C CA . PRO A 1 91 ? 14.984 -3.797 8.461 1 73.5 91 PRO A CA 1
ATOM 690 C C . PRO A 1 91 ? 15.453 -2.537 9.188 1 73.5 91 PRO A C 1
ATOM 692 O O . PRO A 1 91 ? 16.516 -2.535 9.805 1 73.5 91 PRO A O 1
ATOM 695 N N . PRO A 1 92 ? 14.742 -1.473 9.133 1 78.69 92 PRO A N 1
ATOM 696 C CA . PRO A 1 92 ? 15.102 -0.24 9.836 1 78.69 92 PRO A CA 1
ATOM 697 C C . PRO A 1 92 ? 15 -0.373 11.352 1 78.69 92 PRO A C 1
ATOM 699 O O . PRO A 1 92 ? 14.281 -1.237 11.852 1 78.69 92 PRO A O 1
ATOM 702 N N . LYS A 1 93 ? 15.844 0.45 12.094 1 76.19 93 LYS A N 1
ATOM 703 C CA . LYS A 1 93 ? 15.836 0.451 13.555 1 76.19 93 LYS A CA 1
ATOM 704 C C . LYS A 1 93 ? 14.484 0.889 14.094 1 76.19 93 LYS A C 1
ATOM 706 O O . LYS A 1 93 ? 14.008 0.355 15.102 1 76.19 93 LYS A O 1
ATOM 711 N N . GLU A 1 94 ? 13.852 1.892 13.43 1 82.5 94 GLU A N 1
ATOM 712 C CA . GLU A 1 94 ? 12.508 2.369 13.742 1 82.5 94 GLU A CA 1
ATOM 713 C C . GLU A 1 94 ? 11.562 2.158 12.562 1 82.5 94 GLU A C 1
ATOM 715 O O . GLU A 1 94 ? 11.961 2.283 11.406 1 82.5 94 GLU A O 1
ATOM 720 N N . ALA A 1 95 ? 10.289 1.896 12.922 1 82.81 95 ALA A N 1
ATOM 721 C CA . ALA A 1 95 ? 9.32 1.544 11.883 1 82.81 95 ALA A CA 1
ATOM 722 C C . ALA A 1 95 ? 8.961 2.762 11.039 1 82.81 95 ALA A C 1
ATOM 724 O O . ALA A 1 95 ? 8.781 2.652 9.82 1 82.81 95 ALA A O 1
ATOM 725 N N . TYR A 1 96 ? 8.977 3.91 11.758 1 90.81 96 TYR A N 1
ATOM 726 C CA . TYR A 1 96 ? 8.445 5.066 11.047 1 90.81 96 TYR A CA 1
ATOM 727 C C . TYR A 1 96 ? 9.391 6.254 11.141 1 90.81 96 TYR A C 1
ATOM 729 O O . TYR A 1 96 ? 9.977 6.504 12.203 1 90.81 96 TYR A O 1
ATOM 737 N N . LYS A 1 97 ? 9.508 6.863 9.992 1 92.56 97 LYS A N 1
ATOM 738 C CA . LYS A 1 97 ? 10.227 8.133 9.914 1 92.56 97 LYS A CA 1
ATOM 739 C C . LYS A 1 97 ? 9.406 9.266 10.531 1 92.56 97 LYS A C 1
ATOM 741 O O . LYS A 1 97 ? 9.961 10.203 11.102 1 92.56 97 LYS A O 1
ATOM 746 N N . MET A 1 98 ? 8.148 9.164 10.406 1 95.69 98 MET A N 1
ATOM 747 C CA . MET A 1 98 ? 7.223 10.141 10.977 1 95.69 98 MET A CA 1
ATOM 748 C C . MET A 1 98 ? 5.863 9.508 11.25 1 95.69 98 MET A C 1
ATOM 750 O O . MET A 1 98 ? 5.367 8.719 10.445 1 95.69 98 MET A O 1
ATOM 754 N N . ARG A 1 99 ? 5.305 9.758 12.336 1 96.44 99 ARG A N 1
ATOM 755 C CA . ARG A 1 99 ? 3.973 9.367 12.781 1 96.44 99 ARG A CA 1
ATOM 756 C C . ARG A 1 99 ? 3.334 10.461 13.633 1 96.44 99 ARG A C 1
ATOM 758 O O . ARG A 1 99 ? 3.67 10.625 14.805 1 96.44 99 ARG A O 1
ATOM 765 N N . GLU A 1 100 ? 2.418 11.203 12.953 1 98.19 100 GLU A N 1
ATOM 766 C CA . GLU A 1 100 ? 1.903 12.375 13.656 1 98.19 100 GLU A CA 1
ATOM 767 C C . GLU A 1 100 ? 0.474 12.688 13.227 1 98.19 100 GLU A C 1
ATOM 769 O O . GLU A 1 100 ? 0.124 12.539 12.055 1 98.19 100 GLU A O 1
ATOM 774 N N . ILE A 1 101 ? -0.309 13.039 14.156 1 98.88 101 ILE A N 1
ATOM 775 C CA . ILE A 1 101 ? -1.546 13.773 13.914 1 98.88 101 ILE A CA 1
ATOM 776 C C . ILE A 1 101 ? -1.363 15.234 14.312 1 98.88 101 ILE A C 1
ATOM 778 O O . ILE A 1 101 ? -0.915 15.531 15.422 1 98.88 101 ILE A O 1
ATOM 782 N N . MET A 1 102 ? -1.674 16.156 13.422 1 98.94 102 MET A N 1
ATOM 783 C CA . MET A 1 102 ? -1.461 17.578 13.68 1 98.94 102 MET A CA 1
ATOM 784 C C . MET A 1 102 ? -2.77 18.344 13.57 1 98.94 102 MET A C 1
ATOM 786 O O . MET A 1 102 ? -3.416 18.344 12.523 1 98.94 102 MET A O 1
ATOM 790 N N . TYR A 1 103 ? -3.145 18.953 14.656 1 98.94 103 TYR A N 1
ATOM 791 C CA . TYR A 1 103 ? -4.301 19.844 14.688 1 98.94 103 TYR A CA 1
ATOM 792 C C . TYR A 1 103 ? -3.873 21.297 14.555 1 98.94 103 TYR A C 1
ATOM 794 O O . TYR A 1 103 ? -2.941 21.734 15.234 1 98.94 103 TYR A O 1
ATOM 802 N N . ASN A 1 104 ? -4.539 22.016 13.688 1 98.94 104 ASN A N 1
ATOM 803 C CA . ASN A 1 104 ? -4.254 23.438 13.438 1 98.94 104 ASN A CA 1
ATOM 804 C C . ASN A 1 104 ? -2.793 23.641 13.047 1 98.94 104 ASN A C 1
ATOM 806 O O . ASN A 1 104 ? -2.141 24.562 13.547 1 98.94 104 ASN A O 1
ATOM 810 N N . ALA A 1 105 ? -2.303 22.797 12.172 1 98.94 105 ALA A N 1
ATOM 811 C CA . ALA A 1 105 ? -0.906 22.875 11.75 1 98.94 105 ALA A CA 1
ATOM 812 C C . ALA A 1 105 ? -0.669 24.078 10.844 1 98.94 105 ALA A C 1
ATOM 814 O O . ALA A 1 105 ? -1.485 24.359 9.961 1 98.94 105 ALA A O 1
ATOM 815 N N . LYS A 1 106 ? 0.406 24.719 11.07 1 98.62 106 LYS A N 1
ATOM 816 C CA . LYS A 1 106 ? 0.798 25.859 10.227 1 98.62 106 LYS A CA 1
ATOM 817 C C . LYS A 1 106 ? 2.316 25.938 10.086 1 98.62 106 LYS A C 1
ATOM 819 O O . LYS A 1 106 ? 3.049 25.641 11.031 1 98.62 106 LYS A O 1
ATOM 824 N N . VAL A 1 107 ? 2.736 26.281 8.953 1 98.81 107 VAL A N 1
ATOM 825 C CA . VAL A 1 107 ? 4.152 26.562 8.742 1 98.81 107 VAL A CA 1
ATOM 826 C C . VAL A 1 107 ? 4.504 27.922 9.305 1 98.81 107 VAL A C 1
ATOM 828 O O . VAL A 1 107 ? 3.922 28.938 8.906 1 98.81 107 VAL A O 1
ATOM 831 N N . VAL A 1 108 ? 5.457 27.953 10.203 1 98.75 108 VAL A N 1
ATOM 832 C CA . VAL A 1 108 ? 5.77 29.219 10.859 1 98.75 108 VAL A CA 1
ATOM 833 C C . VAL A 1 108 ? 7.105 29.75 10.344 1 98.75 108 VAL A C 1
ATOM 835 O O . VAL A 1 108 ? 7.418 30.938 10.508 1 98.75 108 VAL A O 1
ATOM 838 N N . SER A 1 109 ? 7.914 28.938 9.773 1 98.56 109 SER A N 1
ATOM 839 C CA . SER A 1 109 ? 9.141 29.328 9.094 1 98.56 109 SER A CA 1
ATOM 840 C C . SER A 1 109 ? 9.547 28.297 8.047 1 98.56 109 SER A C 1
ATOM 842 O O . SER A 1 109 ? 9.125 27.141 8.109 1 98.56 109 SER A O 1
ATOM 844 N N . HIS A 1 110 ? 10.297 28.766 7.035 1 98.44 110 HIS A N 1
ATOM 845 C CA . HIS A 1 110 ? 10.703 27.859 5.969 1 98.44 110 HIS A CA 1
ATOM 846 C C . HIS A 1 110 ? 12.016 28.297 5.34 1 98.44 110 HIS A C 1
ATOM 848 O O . HIS A 1 110 ? 12.398 29.469 5.441 1 98.44 110 HIS A O 1
ATOM 854 N N . SER A 1 111 ? 12.68 27.391 4.738 1 98.19 111 SER A N 1
ATOM 855 C CA . SER A 1 111 ? 13.93 27.672 4.031 1 98.19 111 SER A CA 1
ATOM 856 C C . SER A 1 111 ? 13.672 28.422 2.732 1 98.19 111 SER A C 1
ATOM 858 O O . SER A 1 111 ? 12.594 28.328 2.152 1 98.19 111 SER A O 1
ATOM 860 N N . VAL A 1 112 ? 14.633 29.125 2.338 1 96.88 112 VAL A N 1
ATOM 861 C CA . VAL A 1 112 ? 14.625 29.734 1.011 1 96.88 112 VAL A CA 1
ATOM 862 C C . VAL A 1 112 ? 14.867 28.672 -0.05 1 96.88 112 VAL A C 1
ATOM 864 O O . VAL A 1 112 ? 14.273 28.719 -1.133 1 96.88 112 VAL A O 1
ATOM 867 N N . GLN A 1 113 ? 15.648 27.688 0.296 1 97.5 113 GLN A N 1
ATOM 868 C CA . GLN A 1 113 ? 15.93 26.578 -0.605 1 97.5 113 GLN A CA 1
ATOM 869 C C . GLN A 1 113 ? 14.664 25.766 -0.898 1 97.5 113 GLN A C 1
ATOM 871 O O . GLN A 1 113 ? 13.883 25.469 0.012 1 97.5 113 GLN A O 1
ATOM 876 N N . ASP A 1 114 ? 14.484 25.469 -2.164 1 97.81 114 ASP A N 1
ATOM 877 C CA . ASP A 1 114 ? 13.328 24.703 -2.607 1 97.81 114 ASP A CA 1
ATOM 878 C C . ASP A 1 114 ? 13.664 23.219 -2.725 1 97.81 114 ASP A C 1
ATOM 880 O O . ASP A 1 114 ? 14.844 22.844 -2.771 1 97.81 114 ASP A O 1
ATOM 884 N N . ALA A 1 115 ? 12.586 22.438 -2.736 1 98.19 115 ALA A N 1
ATOM 885 C CA . ALA A 1 115 ? 12.711 21 -2.953 1 98.19 115 ALA A CA 1
ATOM 886 C C . ALA A 1 115 ? 11.523 20.453 -3.736 1 98.19 115 ALA A C 1
ATOM 888 O O . ALA A 1 115 ? 10.492 21.125 -3.848 1 98.19 115 ALA A O 1
ATOM 889 N N . ALA A 1 116 ? 11.672 19.328 -4.312 1 97.88 116 ALA A N 1
ATOM 890 C CA . ALA A 1 116 ? 10.602 18.594 -4.973 1 97.88 116 ALA A CA 1
ATOM 891 C C . ALA A 1 116 ? 10.867 17.078 -4.918 1 97.88 116 ALA A C 1
ATOM 893 O O . ALA A 1 116 ? 12.016 16.656 -4.801 1 97.88 116 ALA A O 1
ATOM 894 N N . VAL A 1 117 ? 9.789 16.328 -4.906 1 96.5 117 VAL A N 1
ATOM 895 C CA . VAL A 1 117 ? 9.945 14.883 -4.953 1 96.5 117 VAL A CA 1
ATOM 896 C C . VAL A 1 117 ? 10.25 14.438 -6.383 1 96.5 117 VAL A C 1
ATOM 898 O O . VAL A 1 117 ? 9.633 14.922 -7.332 1 96.5 117 VAL A O 1
ATOM 901 N N . GLU A 1 118 ? 11.211 13.539 -6.5 1 94.38 118 GLU A N 1
ATOM 902 C CA . GLU A 1 118 ? 11.523 12.977 -7.812 1 94.38 118 GLU A CA 1
ATOM 903 C C . GLU A 1 118 ? 10.289 12.344 -8.453 1 94.38 118 GLU A C 1
ATOM 905 O O . GLU A 1 118 ? 9.57 11.578 -7.801 1 94.38 118 GLU A O 1
ATOM 910 N N . GLY A 1 119 ? 10.055 12.773 -9.688 1 91.88 119 GLY A N 1
ATOM 911 C CA . GLY A 1 119 ? 8.953 12.18 -10.438 1 91.88 119 GLY A CA 1
ATOM 912 C C . GLY A 1 119 ? 7.613 12.828 -10.133 1 91.88 119 GLY A C 1
ATOM 913 O O . GLY A 1 119 ? 6.609 12.516 -10.781 1 91.88 119 GLY A O 1
ATOM 914 N N . GLY A 1 120 ? 7.551 13.672 -9.125 1 95.38 120 GLY A N 1
ATOM 915 C CA . GLY A 1 120 ? 6.312 14.367 -8.805 1 95.38 120 GLY A CA 1
ATOM 916 C C . GLY A 1 120 ? 5.609 13.797 -7.586 1 95.38 120 GLY A C 1
ATOM 917 O O . GLY A 1 120 ? 6.09 12.844 -6.977 1 95.38 120 GLY A O 1
ATOM 918 N N . GLU A 1 121 ? 4.531 14.391 -7.223 1 96.69 121 GLU A N 1
ATOM 919 C CA . GLU A 1 121 ? 3.74 13.984 -6.066 1 96.69 121 GLU A CA 1
ATOM 920 C C . GLU A 1 121 ? 2.477 13.242 -6.496 1 96.69 121 GLU A C 1
ATOM 922 O O . GLU A 1 121 ? 2.037 13.367 -7.641 1 96.69 121 GLU A O 1
ATOM 927 N N . GLY A 1 122 ? 1.975 12.438 -5.609 1 96.19 122 GLY A N 1
ATOM 928 C CA . GLY A 1 122 ? 0.641 11.867 -5.715 1 96.19 122 GLY A CA 1
ATOM 929 C C . GLY A 1 122 ? -0.296 12.336 -4.617 1 96.19 122 GLY A C 1
ATOM 930 O O . GLY A 1 122 ? 0.09 13.141 -3.766 1 96.19 122 GLY A O 1
ATOM 931 N N . CYS A 1 123 ? -1.418 11.938 -4.723 1 97.75 123 CYS A N 1
ATOM 932 C CA . CYS A 1 123 ? -2.449 12.328 -3.766 1 97.75 123 CYS A CA 1
ATOM 933 C C . CYS A 1 123 ? -3.594 11.32 -3.758 1 97.75 123 CYS A C 1
ATOM 935 O O . CYS A 1 123 ? -4.027 10.859 -4.812 1 97.75 123 CYS A O 1
ATOM 937 N N . LEU A 1 124 ? -4.113 11 -2.59 1 98.19 124 LEU A N 1
ATOM 938 C CA . LEU A 1 124 ? -5.219 10.055 -2.479 1 98.19 124 LEU A CA 1
ATOM 939 C C . LEU A 1 124 ? -6.48 10.617 -3.119 1 98.19 124 LEU A C 1
ATOM 941 O O . LEU A 1 124 ? -7.395 9.867 -3.467 1 98.19 124 LEU A O 1
ATOM 945 N N . SER A 1 125 ? -6.57 11.945 -3.281 1 98.19 125 SER A N 1
ATOM 946 C CA . SER A 1 125 ? -7.746 12.578 -3.869 1 98.19 125 SER A CA 1
ATOM 947 C C . SER A 1 125 ? -7.578 12.766 -5.375 1 98.19 125 SER A C 1
ATOM 949 O O . SER A 1 125 ? -8.453 13.328 -6.035 1 98.19 125 SER A O 1
ATOM 951 N N . VAL A 1 126 ? -6.504 12.383 -5.988 1 97.12 126 VAL A N 1
ATOM 952 C CA . VAL A 1 126 ? -6.227 12.523 -7.414 1 97.12 126 VAL A CA 1
ATOM 953 C C . VAL A 1 126 ? -5.812 11.18 -7.996 1 97.12 126 VAL A C 1
ATOM 955 O O . VAL A 1 126 ? -4.727 10.672 -7.707 1 97.12 126 VAL A O 1
ATOM 958 N N . ASP A 1 127 ? -6.574 10.641 -8.906 1 91.94 127 ASP A N 1
ATOM 959 C CA . ASP A 1 127 ? -6.355 9.289 -9.414 1 91.94 127 ASP A CA 1
ATOM 960 C C . ASP A 1 127 ? -5.375 9.297 -10.586 1 91.94 127 ASP A C 1
ATOM 962 O O . ASP A 1 127 ? -4.672 8.312 -10.82 1 91.94 127 ASP A O 1
ATOM 966 N N . ARG A 1 128 ? -5.32 10.398 -11.219 1 90.44 128 ARG A N 1
ATOM 967 C CA . ARG A 1 128 ? -4.453 10.477 -12.391 1 90.44 128 ARG A CA 1
ATOM 968 C C . ARG A 1 128 ? -3.031 10.859 -11.992 1 90.44 128 ARG A C 1
ATOM 970 O O . ARG A 1 128 ? -2.82 11.516 -10.977 1 90.44 128 ARG A O 1
ATOM 977 N N . GLU A 1 129 ? -2.098 10.438 -12.82 1 88.44 129 GLU A N 1
ATOM 978 C CA . GLU A 1 129 ? -0.744 10.969 -12.672 1 88.44 129 GLU A CA 1
ATOM 979 C C . GLU A 1 129 ? -0.671 12.43 -13.102 1 88.44 129 GLU A C 1
ATOM 981 O O . GLU A 1 129 ? -1.262 12.812 -14.117 1 88.44 129 GLU A O 1
ATOM 986 N N . VAL A 1 130 ? -0.047 13.203 -12.367 1 93.25 130 VAL A N 1
ATOM 987 C CA . VAL A 1 130 ? 0.177 14.602 -12.711 1 93.25 130 VAL A CA 1
ATOM 988 C C . VAL A 1 130 ? 1.674 14.867 -12.844 1 93.25 130 VAL A C 1
ATOM 990 O O . VAL A 1 130 ? 2.375 15.031 -11.836 1 93.25 130 VAL A O 1
ATOM 993 N N . PRO A 1 131 ? 2.104 14.93 -14.031 1 93.81 131 PRO A N 1
ATOM 994 C CA . PRO A 1 131 ? 3.541 15.125 -14.234 1 93.81 131 PRO A CA 1
ATOM 995 C C . PRO A 1 131 ? 4.004 16.531 -13.836 1 93.81 131 PRO A C 1
ATOM 997 O O . PRO A 1 131 ? 3.301 17.5 -14.086 1 93.81 131 PRO A O 1
ATOM 1000 N N . GLY A 1 132 ? 5.195 16.516 -13.242 1 96.5 132 GLY A N 1
ATOM 1001 C CA . GLY A 1 132 ? 5.812 17.797 -12.914 1 96.5 132 GLY A CA 1
ATOM 1002 C C . GLY A 1 132 ? 6.309 17.859 -11.477 1 96.5 132 GLY A C 1
ATOM 1003 O O . GLY A 1 132 ? 5.801 17.156 -10.609 1 96.5 132 GLY A O 1
ATOM 1004 N N . TYR A 1 133 ? 7.266 18.734 -11.266 1 97.69 133 TYR A N 1
ATOM 1005 C CA . TYR A 1 133 ? 7.773 18.984 -9.922 1 97.69 133 TYR A CA 1
ATOM 1006 C C . TYR A 1 133 ? 6.828 19.891 -9.141 1 97.69 133 TYR A C 1
ATOM 1008 O O . TYR A 1 133 ? 6.395 20.922 -9.633 1 97.69 133 TYR A O 1
ATOM 1016 N N . VAL A 1 134 ? 6.457 19.469 -8.062 1 98.19 134 VAL A N 1
ATOM 1017 C CA . VAL A 1 134 ? 5.746 20.328 -7.117 1 98.19 134 VAL A CA 1
ATOM 1018 C C . VAL A 1 134 ? 6.746 21.031 -6.199 1 98.19 134 VAL A C 1
ATOM 1020 O O . VAL A 1 134 ? 7.305 20.406 -5.289 1 98.19 134 VAL A O 1
ATOM 1023 N N . VAL A 1 135 ? 6.875 22.266 -6.344 1 97.75 135 VAL A N 1
ATOM 1024 C CA . VAL A 1 135 ? 7.914 23 -5.629 1 97.75 135 VAL A CA 1
ATOM 1025 C C . VAL A 1 135 ? 7.465 23.25 -4.191 1 97.75 135 VAL A C 1
ATOM 1027 O O . VAL A 1 135 ? 6.379 23.797 -3.963 1 97.75 135 VAL A O 1
ATOM 1030 N N . ARG A 1 136 ? 8.328 22.797 -3.311 1 98.31 136 ARG A N 1
ATOM 1031 C CA . ARG A 1 136 ? 8.133 22.984 -1.876 1 98.31 136 ARG A CA 1
ATOM 1032 C C . ARG A 1 136 ? 9.375 23.594 -1.233 1 98.31 136 ARG A C 1
ATOM 1034 O O . ARG A 1 136 ? 10.438 23.641 -1.853 1 98.31 136 ARG A O 1
ATOM 1041 N N . HIS A 1 137 ? 9.18 24.109 0.017 1 98.44 137 HIS A N 1
ATOM 1042 C CA . HIS A 1 137 ? 10.352 24.484 0.793 1 98.44 137 HIS A CA 1
ATOM 1043 C C . HIS A 1 137 ? 11.117 23.266 1.29 1 98.44 137 HIS A C 1
ATOM 1045 O O . HIS A 1 137 ? 10.508 22.297 1.752 1 98.44 137 HIS A O 1
ATOM 1051 N N . ALA A 1 138 ? 12.398 23.312 1.221 1 98.38 138 ALA A N 1
ATOM 1052 C CA . ALA A 1 138 ? 13.227 22.156 1.589 1 98.38 138 ALA A CA 1
ATOM 1053 C C . ALA A 1 138 ? 13.094 21.844 3.076 1 98.38 138 ALA A C 1
ATOM 1055 O O . ALA A 1 138 ? 13.18 20.688 3.482 1 98.38 138 ALA A O 1
ATOM 1056 N N . ARG A 1 139 ? 12.945 22.875 3.838 1 98.62 139 ARG A N 1
ATOM 1057 C CA . ARG A 1 139 ? 12.773 22.766 5.281 1 98.62 139 ARG A CA 1
ATOM 1058 C C . ARG A 1 139 ? 11.648 23.672 5.773 1 98.62 139 ARG A C 1
ATOM 1060 O O . ARG A 1 139 ? 11.5 24.797 5.297 1 98.62 139 ARG A O 1
ATOM 1067 N N . VAL A 1 140 ? 10.969 23.172 6.734 1 98.81 140 VAL A N 1
ATOM 1068 C CA . VAL A 1 140 ? 9.914 24 7.32 1 98.81 140 VAL A CA 1
ATOM 1069 C C . VAL A 1 140 ? 9.852 23.75 8.828 1 98.81 140 VAL A C 1
ATOM 1071 O O . VAL A 1 140 ? 10.203 22.672 9.305 1 98.81 140 VAL A O 1
ATOM 1074 N N . THR A 1 141 ? 9.5 24.688 9.516 1 98.94 141 THR A N 1
ATOM 1075 C CA . THR A 1 141 ? 9.086 24.562 10.914 1 98.94 141 THR A CA 1
ATOM 1076 C C . THR A 1 141 ? 7.562 24.672 11.023 1 98.94 141 THR A C 1
ATOM 1078 O O . THR A 1 141 ? 6.957 25.609 10.516 1 98.94 141 THR A O 1
ATOM 1081 N N . VAL A 1 142 ? 6.984 23.688 11.695 1 98.94 142 VAL A N 1
ATOM 1082 C CA . VAL A 1 142 ? 5.531 23.609 11.773 1 98.94 142 VAL A CA 1
ATOM 1083 C C . VAL A 1 142 ? 5.09 23.688 13.234 1 98.94 142 VAL A C 1
ATOM 1085 O O . VAL A 1 142 ? 5.656 23.016 14.102 1 98.94 142 VAL A O 1
ATOM 1088 N N . GLU A 1 143 ? 4.121 24.516 13.5 1 98.94 143 GLU A N 1
ATOM 1089 C CA . GLU A 1 143 ? 3.434 24.531 14.789 1 98.94 143 GLU A CA 1
ATOM 1090 C C . GLU A 1 143 ? 2.062 23.859 14.695 1 98.94 143 GLU A C 1
ATOM 1092 O O . GLU A 1 143 ? 1.354 24.031 13.703 1 98.94 143 GLU A O 1
ATOM 1097 N N . TYR A 1 144 ? 1.716 23.125 15.695 1 98.88 144 TYR A N 1
ATOM 1098 C CA . TYR A 1 144 ? 0.442 22.406 15.711 1 98.88 144 TYR A CA 1
ATOM 1099 C C . TYR A 1 144 ? 0.091 21.953 17.125 1 98.88 144 TYR A C 1
ATOM 1101 O O . TYR A 1 144 ? 0.832 22.219 18.078 1 98.88 144 TYR A O 1
ATOM 1109 N N . TYR A 1 145 ? -1.085 21.406 17.297 1 98.88 145 TYR A N 1
ATOM 1110 C CA . TYR A 1 145 ? -1.472 20.75 18.547 1 98.88 145 TYR A CA 1
ATOM 1111 C C . TYR A 1 145 ? -1.567 19.234 18.359 1 98.88 145 TYR A C 1
ATOM 1113 O O . TYR A 1 145 ? -2.053 18.766 17.328 1 98.88 145 TYR A O 1
ATOM 1121 N N . ASN A 1 146 ? -1.069 18.5 19.328 1 98.56 146 ASN A N 1
ATOM 1122 C CA . ASN A 1 146 ? -1.218 17.047 19.266 1 98.56 146 ASN A CA 1
ATOM 1123 C C . ASN A 1 146 ? -2.541 16.594 19.875 1 98.56 146 ASN A C 1
ATOM 1125 O O . ASN A 1 146 ? -3.365 17.422 20.266 1 98.56 146 ASN A O 1
ATOM 1129 N N . LYS A 1 147 ? -2.746 15.32 19.906 1 97.38 147 LYS A N 1
ATOM 1130 C CA . LYS A 1 147 ? -4.039 14.781 20.312 1 97.38 147 LYS A CA 1
ATOM 1131 C C . LYS A 1 147 ? -4.328 15.086 21.766 1 97.38 147 LYS A C 1
ATOM 1133 O O . LYS A 1 147 ? -5.484 15.078 22.203 1 97.38 147 LYS A O 1
ATOM 1138 N N . GLU A 1 148 ? -3.273 15.383 22.547 1 96.94 148 GLU A N 1
ATOM 1139 C CA . GLU A 1 148 ? -3.424 15.734 23.953 1 96.94 148 GLU A CA 1
ATOM 1140 C C . GLU A 1 148 ? -3.719 17.219 24.125 1 96.94 148 GLU A C 1
ATOM 1142 O O . GLU A 1 148 ? -3.967 17.688 25.234 1 96.94 148 GLU A O 1
ATOM 1147 N N . GLY A 1 149 ? -3.639 17.969 23.109 1 96.75 149 GLY A N 1
ATOM 1148 C CA . GLY A 1 149 ? -3.91 19.406 23.156 1 96.75 149 GLY A CA 1
ATOM 1149 C C . GLY A 1 149 ? -2.68 20.234 23.469 1 96.75 149 GLY A C 1
ATOM 1150 O O . GLY A 1 149 ? -2.789 21.422 23.797 1 96.75 149 GLY A O 1
ATOM 1151 N N . GLU A 1 150 ? -1.543 19.656 23.359 1 98.25 150 GLU A N 1
ATOM 1152 C CA . GLU A 1 150 ? -0.295 20.359 23.609 1 98.25 150 GLU A CA 1
ATOM 1153 C C . GLU A 1 150 ? 0.234 21.031 22.344 1 98.25 150 GLU A C 1
ATOM 1155 O O . GLU A 1 150 ? 0.244 20.422 21.281 1 98.25 150 GLU A O 1
ATOM 1160 N N . LYS A 1 151 ? 0.646 22.234 22.547 1 98.38 151 LYS A N 1
ATOM 1161 C CA . LYS A 1 151 ? 1.284 22.938 21.438 1 98.38 151 LYS A CA 1
ATOM 1162 C C . LYS A 1 151 ? 2.656 22.344 21.125 1 98.38 151 LYS A C 1
ATOM 1164 O O . LYS A 1 151 ? 3.471 22.156 22.031 1 98.38 151 LYS A O 1
ATOM 1169 N N . LYS A 1 152 ? 2.865 21.984 19.891 1 98.75 152 LYS A N 1
ATOM 1170 C CA . LYS A 1 152 ? 4.125 21.406 19.438 1 98.75 152 LYS A CA 1
ATOM 1171 C C . LYS A 1 152 ? 4.754 22.219 18.328 1 98.75 152 LYS A C 1
ATOM 1173 O O . LYS A 1 152 ? 4.059 22.969 17.625 1 98.75 152 LYS A O 1
ATOM 1178 N N . LYS A 1 153 ? 5.965 22.172 18.297 1 98.69 153 LYS A N 1
ATOM 1179 C CA . LYS A 1 153 ? 6.766 22.75 17.234 1 98.69 153 LYS A CA 1
ATOM 1180 C C . LYS A 1 153 ? 7.801 21.75 16.719 1 98.69 153 LYS A C 1
ATOM 1182 O O . LYS A 1 153 ? 8.547 21.172 17.5 1 98.69 153 LYS A O 1
ATOM 1187 N N . ILE A 1 154 ? 7.855 21.547 15.375 1 98.5 154 ILE A N 1
ATOM 1188 C CA . ILE A 1 154 ? 8.789 20.562 14.836 1 98.5 154 ILE A CA 1
ATOM 1189 C C . ILE A 1 154 ? 9.453 21.125 13.578 1 98.5 154 ILE A C 1
ATOM 1191 O O . ILE A 1 154 ? 8.812 21.828 12.789 1 98.5 154 ILE A O 1
ATOM 1195 N N . ARG A 1 155 ? 10.672 20.875 13.445 1 98.69 155 ARG A N 1
ATOM 1196 C CA . ARG A 1 155 ? 11.414 21.188 12.227 1 98.69 155 ARG A CA 1
ATOM 1197 C C . ARG A 1 155 ? 11.523 19.969 11.32 1 98.69 155 ARG A C 1
ATOM 1199 O O . ARG A 1 155 ? 11.922 18.891 11.766 1 98.69 155 ARG A O 1
ATOM 1206 N N . LEU A 1 156 ? 11.148 20.141 10.086 1 98.62 156 LEU A N 1
ATOM 1207 C CA . LEU A 1 156 ? 11.117 19.031 9.133 1 98.62 156 LEU A CA 1
ATOM 1208 C C . LEU A 1 156 ? 11.992 19.328 7.922 1 98.62 156 LEU A C 1
ATOM 1210 O O . LEU A 1 156 ? 12.172 20.5 7.551 1 98.62 156 LEU A O 1
ATOM 1214 N N . LYS A 1 157 ? 12.539 18.328 7.398 1 97.62 157 LYS A N 1
ATOM 1215 C CA . LYS A 1 157 ? 13.312 18.422 6.164 1 97.62 157 LYS A CA 1
ATOM 1216 C C . LYS A 1 157 ? 13.047 17.234 5.246 1 97.62 157 LYS A C 1
ATOM 1218 O O . LYS A 1 157 ? 12.375 16.281 5.645 1 97.62 157 LYS A O 1
ATOM 1223 N N . ASP A 1 158 ? 13.43 17.328 4.047 1 95.25 158 ASP A N 1
ATOM 1224 C CA . ASP A 1 158 ? 13.328 16.25 3.061 1 95.25 158 ASP A CA 1
ATOM 1225 C C . ASP A 1 158 ? 11.883 15.805 2.873 1 95.25 158 ASP A C 1
ATOM 1227 O O . ASP A 1 158 ? 10.977 16.641 2.771 1 95.25 158 ASP A O 1
ATOM 1231 N N . PHE A 1 159 ? 11.68 14.539 2.793 1 96.81 159 PHE A N 1
ATOM 1232 C CA . PHE A 1 159 ? 10.375 14.008 2.41 1 96.81 159 PHE A CA 1
ATOM 1233 C C . PHE A 1 159 ? 9.32 14.352 3.457 1 96.81 159 PHE A C 1
ATOM 1235 O O . PHE A 1 159 ? 8.211 14.758 3.115 1 96.81 159 PHE A O 1
ATOM 1242 N N . PRO A 1 160 ? 9.633 14.281 4.766 1 98.19 160 PRO A N 1
ATOM 1243 C CA . PRO A 1 160 ? 8.633 14.688 5.758 1 98.19 160 PRO A CA 1
ATOM 1244 C C . PRO A 1 160 ? 8.172 16.125 5.578 1 98.19 160 PRO A C 1
ATOM 1246 O O . PRO A 1 160 ? 6.98 16.422 5.719 1 98.19 160 PRO A O 1
ATOM 1249 N N . ALA A 1 161 ? 9.094 17.016 5.262 1 98.75 161 ALA A N 1
ATOM 1250 C CA . ALA A 1 161 ? 8.742 18.406 5.039 1 98.75 161 ALA A CA 1
ATOM 1251 C C . ALA A 1 161 ? 7.777 18.547 3.863 1 98.75 161 ALA A C 1
ATOM 1253 O O . ALA A 1 161 ? 6.789 19.281 3.947 1 98.75 161 ALA A O 1
ATOM 1254 N N . ILE A 1 162 ? 8.039 17.844 2.824 1 98.38 162 ILE A N 1
ATOM 1255 C CA . ILE A 1 162 ? 7.215 17.891 1.619 1 98.38 162 ILE A CA 1
ATOM 1256 C C . ILE A 1 162 ? 5.824 17.344 1.921 1 98.38 162 ILE A C 1
ATOM 1258 O O . ILE A 1 162 ? 4.816 17.969 1.574 1 98.38 162 ILE A O 1
ATOM 1262 N N . CYS A 1 163 ? 5.754 16.234 2.604 1 98.5 163 CYS A N 1
ATOM 1263 C CA . CYS A 1 163 ? 4.496 15.578 2.918 1 98.5 163 CYS A CA 1
ATOM 1264 C C . CYS A 1 163 ? 3.605 16.469 3.773 1 98.5 163 CYS A C 1
ATOM 1266 O O . CYS A 1 163 ? 2.424 16.641 3.469 1 98.5 163 CYS A O 1
ATOM 1268 N N . VAL A 1 164 ? 4.203 17.062 4.797 1 98.88 164 VAL A N 1
ATOM 1269 C CA . VAL A 1 164 ? 3.414 17.891 5.707 1 98.88 164 VAL A CA 1
ATOM 1270 C C . VAL A 1 164 ? 2.926 19.141 4.984 1 98.88 164 VAL A C 1
ATOM 1272 O O . VAL A 1 164 ? 1.781 19.562 5.164 1 98.88 164 VAL A O 1
ATOM 1275 N N . GLN A 1 165 ? 3.791 19.75 4.168 1 98.94 165 GLN A N 1
ATOM 1276 C CA . GLN A 1 165 ? 3.359 20.891 3.365 1 98.94 165 GLN A CA 1
ATOM 1277 C C . GLN A 1 165 ? 2.182 20.516 2.469 1 98.94 165 GLN A C 1
ATOM 1279 O O . GLN A 1 165 ? 1.231 21.281 2.328 1 98.94 165 GLN A O 1
ATOM 1284 N N . HIS A 1 166 ? 2.219 19.312 1.846 1 98.81 166 HIS A N 1
ATOM 1285 C CA . HIS A 1 166 ? 1.139 18.812 1.002 1 98.81 166 HIS A CA 1
ATOM 1286 C C . HIS A 1 166 ? -0.174 18.734 1.775 1 98.81 166 HIS A C 1
ATOM 1288 O O . HIS A 1 166 ? -1.205 19.234 1.307 1 98.81 166 HIS A O 1
ATOM 1294 N N . GLU A 1 167 ? -0.113 18.156 3.02 1 98.88 167 GLU A N 1
ATOM 1295 C CA . GLU A 1 167 ? -1.329 18 3.811 1 98.88 167 GLU A CA 1
ATOM 1296 C C . GLU A 1 167 ? -1.848 19.359 4.297 1 98.88 167 GLU A C 1
ATOM 1298 O O . GLU A 1 167 ? -3.059 19.578 4.359 1 98.88 167 GLU A O 1
ATOM 1303 N N . ILE A 1 168 ? -0.936 20.266 4.641 1 98.94 168 ILE A N 1
ATOM 1304 C CA . ILE A 1 168 ? -1.346 21.609 5.043 1 98.94 168 ILE A CA 1
ATOM 1305 C C . ILE A 1 168 ? -1.979 22.344 3.859 1 98.94 168 ILE A C 1
ATOM 1307 O O . ILE A 1 168 ? -2.955 23.078 4.023 1 98.94 168 ILE A O 1
ATOM 1311 N N . ASP A 1 169 ? -1.426 22.156 2.668 1 98.88 169 ASP A N 1
ATOM 1312 C CA . ASP A 1 169 ? -2.045 22.703 1.465 1 98.88 169 ASP A CA 1
ATOM 1313 C C . ASP A 1 169 ? -3.516 22.297 1.374 1 98.88 169 ASP A C 1
ATOM 1315 O O . ASP A 1 169 ? -4.375 23.125 1.08 1 98.88 169 ASP A O 1
ATOM 1319 N N . HIS A 1 170 ? -3.828 21.047 1.634 1 98.81 170 HIS A N 1
ATOM 1320 C CA . HIS A 1 170 ? -5.215 20.594 1.595 1 98.81 170 HIS A CA 1
ATOM 1321 C C . HIS A 1 170 ? -6.09 21.422 2.531 1 98.81 170 HIS A C 1
ATOM 1323 O O . HIS A 1 170 ? -7.172 21.859 2.145 1 98.81 170 HIS A O 1
ATOM 1329 N N . THR A 1 171 ? -5.586 21.656 3.76 1 98.75 171 THR A N 1
ATOM 1330 C CA . THR A 1 171 ? -6.406 22.375 4.723 1 98.75 171 THR A CA 1
ATOM 1331 C C . THR A 1 171 ? -6.547 23.844 4.309 1 98.75 171 THR A C 1
ATOM 1333 O O . THR A 1 171 ? -7.414 24.562 4.82 1 98.75 171 THR A O 1
ATOM 1336 N N . ASN A 1 172 ? -5.73 24.297 3.426 1 98.69 172 ASN A N 1
ATOM 1337 C CA . ASN A 1 172 ? -5.797 25.656 2.922 1 98.69 172 ASN A CA 1
ATOM 1338 C C . ASN A 1 172 ? -6.508 25.734 1.574 1 98.69 172 ASN A C 1
ATOM 1340 O O . ASN A 1 172 ? -6.52 26.781 0.924 1 98.69 172 ASN A O 1
ATOM 1344 N N . GLY A 1 173 ? -7.039 24.641 1.11 1 98.44 173 GLY A N 1
ATOM 1345 C CA . GLY A 1 173 ? -7.797 24.609 -0.131 1 98.44 173 GLY A CA 1
ATOM 1346 C C . GLY A 1 173 ? -6.914 24.625 -1.367 1 98.44 173 GLY A C 1
ATOM 1347 O O . GLY A 1 173 ? -7.312 25.156 -2.41 1 98.44 173 GLY A O 1
ATOM 1348 N N . VAL A 1 174 ? -5.73 24.188 -1.253 1 98.56 174 VAL A N 1
ATOM 1349 C CA . VAL A 1 174 ? -4.754 24.172 -2.338 1 98.56 174 VAL A CA 1
ATOM 1350 C C . VAL A 1 174 ? -4.43 22.734 -2.736 1 98.56 174 VAL A C 1
ATOM 1352 O O . VAL A 1 174 ? -4.227 21.875 -1.875 1 98.56 174 VAL A O 1
ATOM 1355 N N . MET A 1 175 ? -4.453 22.453 -4.016 1 98.5 175 MET A N 1
ATOM 1356 C CA . MET A 1 175 ? -4.035 21.156 -4.535 1 98.5 175 MET A CA 1
ATOM 1357 C C . MET A 1 175 ? -2.561 21.172 -4.922 1 98.5 175 MET A C 1
ATOM 1359 O O . MET A 1 175 ? -2.035 22.219 -5.336 1 98.5 175 MET A O 1
ATOM 1363 N N . PHE A 1 176 ? -1.934 19.984 -4.824 1 98.25 176 PHE A N 1
ATOM 1364 C CA . PHE A 1 176 ? -0.494 19.953 -5.047 1 98.25 176 PHE A CA 1
ATOM 1365 C C . PHE A 1 176 ? -0.152 20.438 -6.453 1 98.25 176 PHE A C 1
ATOM 1367 O O . PHE A 1 176 ? 0.864 21.109 -6.652 1 98.25 176 PHE A O 1
ATOM 1374 N N . TYR A 1 177 ? -0.985 20.156 -7.402 1 97.56 177 TYR A N 1
ATOM 1375 C CA . TYR A 1 177 ? -0.642 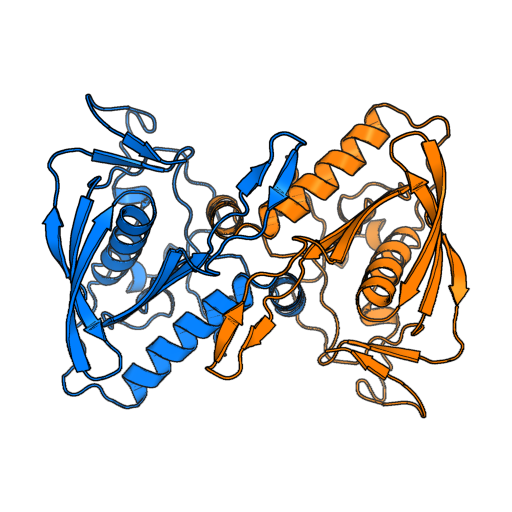20.469 -8.781 1 97.56 177 TYR A CA 1
ATOM 1376 C C . TYR A 1 177 ? -0.811 21.953 -9.07 1 97.56 177 TYR A C 1
ATOM 1378 O O . TYR A 1 177 ? -0.44 22.438 -10.141 1 97.56 177 TYR A O 1
ATOM 1386 N N . ASP A 1 178 ? -1.37 22.688 -8.172 1 97.69 178 ASP A N 1
ATOM 1387 C CA . ASP A 1 178 ? -1.412 24.156 -8.273 1 97.69 178 ASP A CA 1
ATOM 1388 C C . ASP A 1 178 ? -0.01 24.75 -8.188 1 97.69 178 ASP A C 1
ATOM 1390 O O . ASP A 1 178 ? 0.2 25.906 -8.555 1 97.69 178 ASP A O 1
ATOM 1394 N N . HIS A 1 179 ? 0.964 24 -7.703 1 97.5 179 HIS A N 1
ATOM 1395 C CA . HIS A 1 179 ? 2.334 24.469 -7.52 1 97.5 179 HIS A CA 1
ATOM 1396 C C . HIS A 1 179 ? 3.197 24.141 -8.734 1 97.5 179 HIS A C 1
ATOM 1398 O O . HIS A 1 179 ? 4.375 24.5 -8.781 1 97.5 179 HIS A O 1
ATOM 1404 N N . ILE A 1 180 ? 2.68 23.453 -9.672 1 97.19 180 ILE A N 1
ATOM 1405 C CA . ILE A 1 180 ? 3.461 23.016 -10.828 1 97.19 180 ILE A CA 1
ATOM 1406 C C . ILE A 1 180 ? 3.516 24.141 -11.867 1 97.19 180 ILE A C 1
ATOM 1408 O O . ILE A 1 180 ? 2.496 24.766 -12.172 1 97.19 180 ILE A O 1
ATOM 1412 N N . ASN A 1 181 ? 4.719 24.391 -12.367 1 95.31 181 ASN A N 1
ATOM 1413 C CA . ASN A 1 181 ? 4.883 25.312 -13.484 1 95.31 181 ASN A CA 1
ATOM 1414 C C . ASN A 1 181 ? 4.328 24.719 -14.781 1 95.31 181 ASN A C 1
ATOM 1416 O O . ASN A 1 181 ? 4.992 23.906 -15.43 1 95.31 181 ASN A O 1
ATOM 1420 N N . MET A 1 182 ? 3.303 25.172 -15.234 1 93 182 MET A N 1
ATOM 1421 C CA . MET A 1 182 ? 2.598 24.578 -16.359 1 93 182 MET A CA 1
ATOM 1422 C C . MET A 1 182 ? 3.377 24.766 -17.656 1 93 182 MET A C 1
ATOM 1424 O O . MET A 1 182 ? 3.254 23.984 -18.594 1 93 182 MET A O 1
ATOM 1428 N N . ASN A 1 183 ? 4.137 25.828 -17.719 1 95.38 183 ASN A N 1
ATOM 1429 C CA . ASN A 1 183 ? 4.922 26.109 -18.906 1 95.38 183 ASN A CA 1
ATOM 1430 C C . ASN A 1 183 ? 6.172 25.234 -18.984 1 95.38 183 ASN A C 1
ATOM 1432 O O . ASN A 1 183 ? 6.672 24.938 -20.062 1 95.38 183 ASN A O 1
ATOM 1436 N N . ASP A 1 184 ? 6.637 24.875 -17.828 1 96.5 184 ASP A N 1
ATOM 1437 C CA . ASP A 1 184 ? 7.797 24 -17.719 1 96.5 184 ASP A CA 1
ATOM 1438 C C . ASP A 1 184 ? 7.703 23.109 -16.484 1 96.5 184 ASP A C 1
ATOM 1440 O O . ASP A 1 184 ? 8.391 23.344 -15.484 1 96.5 184 ASP A O 1
ATOM 1444 N N . PRO A 1 185 ? 6.945 22.031 -16.516 1 95.88 185 PRO A N 1
ATOM 1445 C CA . PRO A 1 185 ? 6.609 21.234 -15.344 1 95.88 185 PRO A CA 1
ATOM 1446 C C . PRO A 1 185 ? 7.836 20.594 -14.703 1 95.88 185 PRO A C 1
ATOM 1448 O O . PRO A 1 185 ? 7.82 20.297 -13.5 1 95.88 185 PRO A O 1
ATOM 1451 N N . TRP A 1 186 ? 8.938 20.484 -15.414 1 96.44 186 TRP A N 1
ATOM 1452 C CA . TRP A 1 186 ? 10.094 19.781 -14.859 1 96.44 186 TRP A CA 1
ATOM 1453 C C . TRP A 1 186 ? 11.266 20.734 -14.656 1 96.44 186 TRP A C 1
ATOM 1455 O O . TRP A 1 186 ? 12.422 20.312 -14.586 1 96.44 186 TRP A O 1
ATOM 1465 N N . GLU A 1 187 ? 10.914 21.969 -14.609 1 94.81 187 GLU A N 1
ATOM 1466 C CA . GLU A 1 187 ? 11.945 22.984 -14.359 1 94.81 187 GLU A CA 1
ATOM 1467 C C . GLU A 1 187 ? 12.602 22.781 -13 1 94.81 187 GLU A C 1
ATOM 1469 O O . GLU A 1 187 ? 11.914 22.547 -12 1 94.81 187 GLU A O 1
ATOM 1474 N N . ILE A 1 188 ? 13.93 22.797 -13.016 1 94 188 ILE A N 1
ATOM 1475 C CA . ILE A 1 188 ? 14.703 22.75 -11.773 1 94 188 ILE A CA 1
ATOM 1476 C C . ILE A 1 188 ? 15.336 24.109 -11.508 1 94 188 ILE A C 1
ATOM 1478 O O . ILE A 1 188 ? 16.156 24.578 -12.305 1 94 188 ILE A O 1
ATOM 1482 N N . LYS A 1 189 ? 14.93 24.703 -10.43 1 92 189 LYS A N 1
ATOM 1483 C CA . LYS A 1 189 ? 15.516 25.984 -10.047 1 92 189 LYS A CA 1
ATOM 1484 C C . LYS A 1 189 ? 16.891 25.781 -9.406 1 92 189 LYS A C 1
ATOM 1486 O O . LYS A 1 189 ? 17.188 24.719 -8.867 1 92 189 LYS A O 1
ATOM 1491 N N . ASP A 1 190 ? 17.641 26.844 -9.5 1 92.81 190 ASP A N 1
ATOM 1492 C CA . ASP A 1 190 ? 18.969 26.781 -8.898 1 92.81 190 ASP A CA 1
ATOM 1493 C C . ASP A 1 190 ? 18.891 26.453 -7.41 1 92.81 190 ASP A C 1
ATOM 1495 O O . ASP A 1 190 ? 18.125 27.078 -6.672 1 92.81 190 ASP A O 1
ATOM 1499 N N . GLY A 1 191 ? 19.641 25.391 -7.09 1 95.62 191 GLY A N 1
ATOM 1500 C CA . GLY A 1 191 ? 19.75 25.047 -5.684 1 95.62 191 GLY A CA 1
ATOM 1501 C C . GLY A 1 191 ? 18.641 24.141 -5.199 1 95.62 191 GLY A C 1
ATOM 1502 O O . GLY A 1 191 ? 18.625 23.719 -4.043 1 95.62 191 GLY A O 1
ATOM 1503 N N . MET A 1 192 ? 17.688 23.859 -6.07 1 96.25 192 MET A N 1
ATOM 1504 C CA . MET A 1 192 ? 16.562 23.031 -5.676 1 96.25 192 MET A CA 1
ATOM 1505 C C . MET A 1 192 ? 17 21.609 -5.387 1 96.25 192 MET A C 1
ATOM 1507 O O . MET A 1 192 ? 17.766 21.016 -6.156 1 96.25 192 MET A O 1
ATOM 1511 N N . ILE A 1 193 ? 16.5 21.062 -4.27 1 97.19 193 ILE A N 1
ATOM 1512 C CA . ILE A 1 193 ? 16.812 19.703 -3.883 1 97.19 193 ILE A CA 1
ATOM 1513 C C . ILE A 1 193 ? 15.766 18.75 -4.445 1 97.19 193 ILE A C 1
ATOM 1515 O O . ILE A 1 193 ? 14.562 18.969 -4.27 1 97.19 193 ILE A O 1
ATOM 1519 N N . ILE A 1 194 ? 16.172 17.766 -5.137 1 96.75 194 ILE A N 1
ATOM 1520 C CA . ILE A 1 194 ? 15.266 16.719 -5.594 1 96.75 194 ILE A CA 1
ATOM 1521 C C . ILE A 1 194 ? 15.328 15.531 -4.637 1 96.75 194 ILE A C 1
ATOM 1523 O O . ILE A 1 194 ? 16.359 14.859 -4.531 1 96.75 194 ILE A O 1
ATOM 1527 N N . VAL A 1 195 ? 14.211 15.328 -3.951 1 93.06 195 VAL A N 1
ATOM 1528 C CA . VAL A 1 195 ? 14.125 14.281 -2.945 1 93.06 195 VAL A CA 1
ATOM 1529 C C . VAL A 1 195 ? 13.688 12.969 -3.604 1 93.06 195 VAL A C 1
ATOM 1531 O O . VAL A 1 195 ? 12.719 12.938 -4.363 1 93.06 195 VAL A O 1
ATOM 1534 N N . LYS A 1 196 ? 14.305 11.906 -3.262 1 82.06 196 LYS A N 1
ATOM 1535 C CA . LYS A 1 196 ? 14.031 10.586 -3.832 1 82.06 196 LYS A CA 1
ATOM 1536 C C . LYS A 1 196 ? 13.047 9.805 -2.969 1 82.06 196 LYS A C 1
ATOM 1538 O O . LYS A 1 196 ? 13.039 9.945 -1.743 1 82.06 196 LYS A O 1
ATOM 1543 N N . MET B 1 1 ? 6.414 -0.68 -16.734 1 85.94 1 MET B N 1
ATOM 1544 C CA . MET B 1 1 ? 5.977 -0.919 -15.359 1 85.94 1 MET B CA 1
ATOM 1545 C C . MET B 1 1 ? 4.484 -1.226 -15.312 1 85.94 1 MET B C 1
ATOM 1547 O O . MET B 1 1 ? 3.699 -0.631 -16.047 1 85.94 1 MET B O 1
ATOM 1551 N N . ILE B 1 2 ? 4.102 -2.266 -14.648 1 95.38 2 ILE B N 1
ATOM 1552 C CA . ILE B 1 2 ? 2.697 -2.621 -14.477 1 95.38 2 ILE B CA 1
ATOM 1553 C C . ILE B 1 2 ? 2.012 -1.591 -13.578 1 95.38 2 ILE B C 1
ATOM 1555 O O . ILE B 1 2 ? 2.574 -1.165 -12.57 1 95.38 2 ILE B O 1
ATOM 1559 N N . SER B 1 3 ? 0.88 -1.094 -14.039 1 94.5 3 SER B N 1
ATOM 1560 C CA . SER B 1 3 ? 0.056 -0.175 -13.258 1 94.5 3 SER B CA 1
ATOM 1561 C C . SER B 1 3 ? -1.311 -0.78 -12.953 1 94.5 3 SER B C 1
ATOM 1563 O O . SER B 1 3 ? -1.609 -1.897 -13.375 1 94.5 3 SER B O 1
ATOM 1565 N N . MET B 1 4 ? -2.08 -0.056 -12.211 1 94.44 4 MET B N 1
ATOM 1566 C CA . MET B 1 4 ? -3.42 -0.55 -11.906 1 94.44 4 MET B CA 1
ATOM 1567 C C . MET B 1 4 ? -4.246 -0.696 -13.18 1 94.44 4 MET B C 1
ATOM 1569 O O . MET B 1 4 ? -5.129 -1.552 -13.258 1 94.44 4 MET B O 1
ATOM 1573 N N . ASP B 1 5 ? -3.941 0.081 -14.219 1 94.25 5 ASP B N 1
ATOM 1574 C CA . ASP B 1 5 ? -4.672 0.042 -15.477 1 94.25 5 ASP B CA 1
ATOM 1575 C C . ASP B 1 5 ? -4.402 -1.26 -16.234 1 94.25 5 ASP B C 1
ATOM 1577 O O . ASP B 1 5 ? -5.152 -1.629 -17.141 1 94.25 5 ASP B O 1
ATOM 1581 N N . ASP B 1 6 ? -3.369 -1.906 -15.891 1 97.31 6 ASP B N 1
ATOM 1582 C CA . ASP B 1 6 ? -3 -3.158 -16.547 1 97.31 6 ASP B CA 1
ATOM 1583 C C . ASP B 1 6 ? -3.713 -4.344 -15.898 1 97.31 6 ASP B C 1
ATOM 1585 O O . ASP B 1 6 ? -3.725 -5.445 -16.453 1 97.31 6 ASP B O 1
ATOM 1589 N N . ILE B 1 7 ? -4.262 -4.164 -14.711 1 97.88 7 ILE B N 1
ATOM 1590 C CA . ILE B 1 7 ? -4.91 -5.25 -13.984 1 97.88 7 ILE B CA 1
ATOM 1591 C C . ILE B 1 7 ? -6.387 -5.32 -14.367 1 97.88 7 ILE B C 1
ATOM 1593 O O . ILE B 1 7 ? -7.145 -4.379 -14.109 1 97.88 7 ILE B O 1
ATOM 1597 N N . ILE B 1 8 ? -6.738 -6.371 -14.922 1 97.81 8 ILE B N 1
ATOM 1598 C CA . ILE B 1 8 ? -8.117 -6.5 -15.367 1 97.81 8 ILE B CA 1
ATOM 1599 C C . ILE B 1 8 ? -9.016 -6.828 -14.18 1 97.81 8 ILE B C 1
ATOM 1601 O O . ILE B 1 8 ? -8.57 -7.441 -13.203 1 97.81 8 ILE B O 1
ATOM 1605 N N . ARG B 1 9 ? -10.258 -6.461 -14.242 1 97.12 9 ARG B N 1
ATOM 1606 C CA . ARG B 1 9 ? -11.195 -6.59 -13.133 1 97.12 9 ARG B CA 1
ATOM 1607 C C . ARG B 1 9 ? -12.164 -7.742 -13.375 1 97.12 9 ARG B C 1
ATOM 1609 O O . ARG B 1 9 ? -12.312 -8.219 -14.5 1 97.12 9 ARG B O 1
ATOM 1616 N N . GLU B 1 10 ? -12.719 -8.211 -12.227 1 96.94 10 GLU B N 1
ATOM 1617 C CA . GLU B 1 10 ? -13.695 -9.297 -12.312 1 96.94 10 GLU B CA 1
ATOM 1618 C C . GLU B 1 10 ? -14.734 -9.016 -13.398 1 96.94 10 GLU B C 1
ATOM 1620 O O . GLU B 1 10 ? -15.133 -7.867 -13.602 1 96.94 10 GLU B O 1
ATOM 1625 N N . GLY B 1 11 ? -15.188 -10.055 -14.125 1 95.25 11 GLY B N 1
ATOM 1626 C CA . GLY B 1 11 ? -16.078 -9.93 -15.266 1 95.25 11 GLY B CA 1
ATOM 1627 C C . GLY B 1 11 ? -15.375 -10.156 -16.594 1 95.25 11 GLY B C 1
ATOM 1628 O O . GLY B 1 11 ? -16.016 -10.547 -17.578 1 95.25 11 GLY B O 1
ATOM 1629 N N . TYR B 1 12 ? -14.102 -9.82 -16.656 1 95.81 12 TYR B N 1
ATOM 1630 C CA . TYR B 1 12 ? -13.328 -10.117 -17.859 1 95.81 12 TYR B CA 1
ATOM 1631 C C . TYR B 1 12 ? -13.164 -11.617 -18.047 1 95.81 12 TYR B C 1
ATOM 1633 O O . TYR B 1 12 ? -12.75 -12.32 -17.125 1 95.81 12 TYR B O 1
ATOM 1641 N N . PRO B 1 13 ? -13.312 -12.141 -19.141 1 95.44 13 PRO B N 1
ATOM 1642 C CA . PRO B 1 13 ? -13.367 -13.586 -19.375 1 95.44 13 PRO B CA 1
ATOM 1643 C C . PRO B 1 13 ? -12.039 -14.281 -19.078 1 95.44 13 PRO B C 1
ATOM 1645 O O . PRO B 1 13 ? -12.016 -15.43 -18.641 1 95.44 13 PRO B O 1
ATOM 1648 N N . THR B 1 14 ? -10.969 -13.609 -19.328 1 94.56 14 THR B N 1
ATOM 1649 C CA . THR B 1 14 ? -9.656 -14.219 -19.156 1 94.56 14 THR B CA 1
ATOM 1650 C C . THR B 1 14 ? -9.453 -14.672 -17.719 1 94.56 14 THR B C 1
ATOM 1652 O O . THR B 1 14 ? -8.711 -15.625 -17.453 1 94.56 14 THR B O 1
ATOM 1655 N N . LEU B 1 15 ? -10.125 -14.086 -16.75 1 97.94 15 LEU B N 1
ATOM 1656 C CA . LEU B 1 15 ? -9.977 -14.414 -15.336 1 97.94 15 LEU B CA 1
ATOM 1657 C C . LEU B 1 15 ? -10.625 -15.758 -15.023 1 97.94 15 LEU B C 1
ATOM 1659 O O . LEU B 1 15 ? -10.383 -16.344 -13.961 1 97.94 15 LEU B O 1
ATOM 1663 N N . ARG B 1 16 ? -11.375 -16.297 -16.031 1 98.06 16 ARG B N 1
ATOM 1664 C CA . ARG B 1 16 ? -12.047 -17.578 -15.836 1 98.06 16 ARG B CA 1
ATOM 1665 C C . ARG B 1 16 ? -11.477 -18.656 -16.75 1 98.06 16 ARG B C 1
ATOM 1667 O O . ARG B 1 16 ? -12.039 -19.75 -16.875 1 98.06 16 ARG B O 1
ATOM 1674 N N . GLU B 1 17 ? -10.43 -18.344 -17.375 1 98.44 17 GLU B N 1
ATOM 1675 C CA . GLU B 1 17 ? -9.773 -19.297 -18.266 1 98.44 17 GLU B CA 1
ATOM 1676 C C . GLU B 1 17 ? -8.539 -19.906 -17.609 1 98.44 17 GLU B C 1
ATOM 1678 O O . GLU B 1 17 ? -7.789 -19.219 -16.922 1 98.44 17 GLU B O 1
ATOM 1683 N N . VAL B 1 18 ? -8.344 -21.203 -17.859 1 98.75 18 VAL B N 1
ATOM 1684 C CA . VAL B 1 18 ? -7.145 -21.875 -17.375 1 98.75 18 VAL B CA 1
ATOM 1685 C C . VAL B 1 18 ? -5.938 -21.438 -18.203 1 98.75 18 VAL B C 1
ATOM 1687 O O . VAL B 1 18 ? -5.98 -21.422 -19.438 1 98.75 18 VAL B O 1
ATOM 1690 N N . ALA B 1 19 ? -4.91 -21.016 -17.547 1 98.75 19 ALA B N 1
ATOM 1691 C CA . ALA B 1 19 ? -3.695 -20.562 -18.219 1 98.75 19 ALA B CA 1
ATOM 1692 C C . ALA B 1 19 ? -2.861 -21.75 -18.688 1 98.75 19 ALA B C 1
ATOM 1694 O O . ALA B 1 19 ? -3.076 -22.891 -18.25 1 98.75 19 ALA B O 1
ATOM 1695 N N . ASN B 1 20 ? -1.95 -21.5 -19.594 1 98.62 20 ASN B N 1
ATOM 1696 C CA . ASN B 1 20 ? -1.053 -22.516 -20.141 1 98.62 20 ASN B CA 1
ATOM 1697 C C . ASN B 1 20 ? 0.267 -22.562 -19.375 1 98.62 20 ASN B C 1
ATOM 1699 O O . ASN B 1 20 ? 0.75 -21.531 -18.891 1 98.62 20 ASN B O 1
ATOM 1703 N N . ASP B 1 21 ? 0.805 -23.75 -19.359 1 98.75 21 ASP B N 1
ATOM 1704 C CA . ASP B 1 21 ? 2.176 -23.828 -18.859 1 98.75 21 ASP B CA 1
ATOM 1705 C C . ASP B 1 21 ? 3.125 -23.016 -19.719 1 98.75 21 ASP B C 1
ATOM 1707 O O . ASP B 1 21 ? 2.998 -23 -20.953 1 98.75 21 ASP B O 1
ATOM 1711 N N . VAL B 1 22 ? 4.004 -22.359 -19.031 1 98.75 22 VAL B N 1
ATOM 1712 C CA . VAL B 1 22 ? 5.078 -21.734 -19.797 1 98.75 22 VAL B CA 1
ATOM 1713 C C . VAL B 1 22 ? 6.082 -22.797 -20.234 1 98.75 22 VAL B C 1
ATOM 1715 O O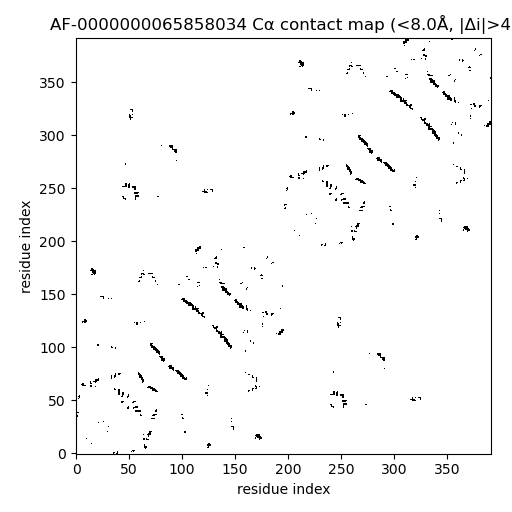 . VAL B 1 22 ? 6.223 -23.828 -19.578 1 98.75 22 VAL B O 1
ATOM 1718 N N . THR B 1 23 ? 6.75 -22.516 -21.266 1 98 23 THR B N 1
ATOM 1719 C CA . THR B 1 23 ? 7.723 -23.469 -21.797 1 98 23 THR B CA 1
ATOM 1720 C C . THR B 1 23 ? 9.055 -23.328 -21.062 1 98 23 THR B C 1
ATOM 1722 O O . THR B 1 23 ? 9.438 -22.234 -20.656 1 98 23 THR B O 1
ATOM 1725 N N . LEU B 1 24 ? 9.812 -24.469 -21.016 1 97.12 24 LEU B N 1
ATOM 1726 C CA . LEU B 1 24 ? 11.156 -24.5 -20.438 1 97.12 24 LEU B CA 1
ATOM 1727 C C . LEU B 1 24 ? 12.195 -24.812 -21.5 1 97.12 24 LEU B C 1
ATOM 1729 O O . LEU B 1 24 ? 11.953 -25.641 -22.391 1 97.12 24 LEU B O 1
ATOM 1733 N N . PRO B 1 25 ? 13.359 -24.297 -21.547 1 97.56 25 PRO B N 1
ATOM 1734 C CA . PRO B 1 25 ? 13.734 -23.25 -20.594 1 97.56 25 PRO B CA 1
ATOM 1735 C C . PRO B 1 25 ? 12.898 -21.984 -20.766 1 97.56 25 PRO B C 1
ATOM 1737 O O . PRO B 1 25 ? 12.328 -21.734 -21.828 1 97.56 25 PRO B O 1
ATOM 1740 N N . LEU B 1 26 ? 12.812 -21.188 -19.75 1 98.38 26 LEU B N 1
ATOM 1741 C CA . LEU B 1 26 ? 11.969 -20 -19.75 1 98.38 26 LEU B CA 1
ATOM 1742 C C . LEU B 1 26 ? 12.438 -19 -20.812 1 98.38 26 LEU B C 1
ATOM 1744 O O . LEU B 1 26 ? 13.641 -18.797 -20.984 1 98.38 26 LEU B O 1
ATOM 1748 N N . SER B 1 27 ? 11.492 -18.406 -21.5 1 98 27 SER B N 1
ATOM 1749 C CA . SER B 1 27 ? 11.828 -17.328 -22.422 1 98 27 SER B CA 1
ATOM 1750 C C . SER B 1 27 ? 12.172 -16.047 -21.672 1 98 27 SER B C 1
ATOM 1752 O O . SER B 1 27 ? 11.773 -15.867 -20.516 1 98 27 SER B O 1
ATOM 1754 N N . ASP B 1 28 ? 12.867 -15.109 -22.344 1 97.94 28 ASP B N 1
ATOM 1755 C CA . ASP B 1 28 ? 13.148 -13.797 -21.766 1 97.94 28 ASP B CA 1
ATOM 1756 C C . ASP B 1 28 ? 11.852 -13.055 -21.438 1 97.94 28 ASP B C 1
ATOM 1758 O O . ASP B 1 28 ? 11.773 -12.367 -20.406 1 97.94 28 ASP B O 1
ATOM 1762 N N . GLU B 1 29 ? 10.93 -13.242 -22.297 1 97.88 29 GLU B N 1
ATOM 1763 C CA . GLU B 1 29 ? 9.641 -12.57 -22.109 1 97.88 29 GLU B CA 1
ATOM 1764 C C . GLU B 1 29 ? 8.969 -13.039 -20.812 1 97.88 29 GLU B C 1
ATOM 1766 O O . GLU B 1 29 ? 8.445 -12.219 -20.062 1 97.88 29 GLU B O 1
ATOM 1771 N N . ASP B 1 30 ? 9.031 -14.328 -20.609 1 98.5 30 ASP B N 1
ATOM 1772 C CA . ASP B 1 30 ? 8.406 -14.883 -19.406 1 98.5 30 ASP B CA 1
ATOM 1773 C C . ASP B 1 30 ? 9.164 -14.438 -18.156 1 98.5 30 ASP B C 1
ATOM 1775 O O . ASP B 1 30 ? 8.547 -14.117 -17.125 1 98.5 30 ASP B O 1
ATOM 1779 N N . ILE B 1 31 ? 10.461 -14.438 -18.234 1 98.56 31 ILE B N 1
ATOM 1780 C CA . ILE B 1 31 ? 11.289 -14.016 -17.125 1 98.56 31 ILE B CA 1
ATOM 1781 C C . ILE B 1 31 ? 10.992 -12.555 -16.781 1 98.56 31 ILE B C 1
ATOM 1783 O O . ILE B 1 31 ? 10.766 -12.203 -15.625 1 98.56 31 ILE B O 1
ATOM 1787 N N . ILE B 1 32 ? 10.922 -11.711 -17.766 1 98.44 32 ILE B N 1
ATOM 1788 C CA . ILE B 1 32 ? 10.664 -10.281 -17.609 1 98.44 32 ILE B CA 1
ATOM 1789 C C . ILE B 1 32 ? 9.273 -10.07 -17.031 1 98.44 32 ILE B C 1
ATOM 1791 O O . ILE B 1 32 ? 9.078 -9.211 -16.156 1 98.44 32 ILE B O 1
ATOM 1795 N N . LEU B 1 33 ? 8.32 -10.883 -17.484 1 98.62 33 LEU B N 1
ATOM 1796 C CA . LEU B 1 33 ? 6.965 -10.797 -16.953 1 98.62 33 LEU B CA 1
ATOM 1797 C C . LEU B 1 33 ? 6.957 -11.023 -15.445 1 98.62 33 LEU B C 1
ATOM 1799 O O . LEU B 1 33 ? 6.41 -10.211 -14.695 1 98.62 33 LEU B O 1
ATOM 1803 N N . GLY B 1 34 ? 7.57 -12.133 -15.008 1 98.81 34 GLY B N 1
ATOM 1804 C CA . GLY B 1 34 ? 7.637 -12.414 -13.586 1 98.81 34 GLY B CA 1
ATOM 1805 C C . GLY B 1 34 ? 8.289 -11.305 -12.781 1 98.81 34 GLY B C 1
ATOM 1806 O O . GLY B 1 34 ? 7.801 -10.938 -11.711 1 98.81 34 GLY B O 1
ATOM 1807 N N . GLU B 1 35 ? 9.352 -10.727 -13.32 1 98.56 35 GLU B N 1
ATOM 1808 C CA . GLU B 1 35 ? 10.078 -9.656 -12.648 1 98.56 35 GLU B CA 1
ATOM 1809 C C . GLU B 1 35 ? 9.227 -8.391 -12.547 1 98.56 35 GLU B C 1
ATOM 1811 O O . GLU B 1 35 ? 9.234 -7.715 -11.516 1 98.56 35 GLU B O 1
ATOM 1816 N N . LYS B 1 36 ? 8.523 -8.094 -13.594 1 98.69 36 LYS B N 1
ATOM 1817 C CA . LYS B 1 36 ? 7.645 -6.926 -13.586 1 98.69 36 LYS B CA 1
ATOM 1818 C C . LYS B 1 36 ? 6.508 -7.098 -12.586 1 98.69 36 LYS B C 1
ATOM 1820 O O . LYS B 1 36 ? 6.109 -6.145 -11.922 1 98.69 36 LYS B O 1
ATOM 1825 N N . MET B 1 37 ? 6.027 -8.297 -12.531 1 98.81 37 MET B N 1
ATOM 1826 C CA . MET B 1 37 ? 4.953 -8.594 -11.586 1 98.81 37 MET B CA 1
ATOM 1827 C C . MET B 1 37 ? 5.426 -8.406 -10.148 1 98.81 37 MET B C 1
ATOM 1829 O O . MET B 1 37 ? 4.734 -7.789 -9.336 1 98.81 37 MET B O 1
ATOM 1833 N N . LEU B 1 38 ? 6.59 -8.93 -9.859 1 98.56 38 LEU B N 1
ATOM 1834 C CA . LEU B 1 38 ? 7.148 -8.758 -8.523 1 98.56 38 LEU B CA 1
ATOM 1835 C C . LEU B 1 38 ? 7.43 -7.289 -8.227 1 98.56 38 LEU B C 1
ATOM 1837 O O . LEU B 1 38 ? 7.191 -6.82 -7.113 1 98.56 38 LEU B O 1
ATOM 1841 N N . GLN B 1 39 ? 7.93 -6.562 -9.203 1 97.81 39 GLN B N 1
ATOM 1842 C CA . GLN B 1 39 ? 8.203 -5.137 -9.047 1 97.81 39 GLN B CA 1
ATOM 1843 C C . GLN B 1 39 ? 6.918 -4.359 -8.75 1 97.81 39 GLN B C 1
ATOM 1845 O O . GLN B 1 39 ? 6.93 -3.418 -7.957 1 97.81 39 GLN B O 1
ATOM 1850 N N . PHE B 1 40 ? 5.875 -4.723 -9.414 1 98.5 40 PHE B N 1
ATOM 1851 C CA . PHE B 1 40 ? 4.59 -4.098 -9.133 1 98.5 40 PHE B CA 1
ATOM 1852 C C . PHE B 1 40 ? 4.215 -4.258 -7.668 1 98.5 40 PHE B C 1
ATOM 1854 O O . PHE B 1 40 ? 3.801 -3.295 -7.016 1 98.5 40 PHE B O 1
ATOM 1861 N N . LEU B 1 41 ? 4.336 -5.492 -7.207 1 98.31 41 LEU B N 1
ATOM 1862 C CA . LEU B 1 41 ? 3.996 -5.742 -5.812 1 98.31 41 LEU B CA 1
ATOM 1863 C C . LEU B 1 41 ? 4.879 -4.914 -4.883 1 98.31 41 LEU B C 1
ATOM 1865 O O . LEU B 1 41 ? 4.391 -4.352 -3.896 1 98.31 41 LEU B O 1
ATOM 1869 N N . HIS B 1 42 ? 6.129 -4.852 -5.207 1 95.94 42 HIS B N 1
ATOM 1870 C CA . HIS B 1 42 ? 7.047 -4.027 -4.43 1 95.94 42 HIS B CA 1
ATOM 1871 C C . HIS B 1 42 ? 6.59 -2.572 -4.406 1 95.94 42 HIS B C 1
ATOM 1873 O O . HIS B 1 42 ? 6.508 -1.961 -3.338 1 95.94 42 HIS B O 1
ATOM 1879 N N . ASN B 1 43 ? 6.297 -2.041 -5.523 1 95.56 43 ASN B N 1
ATOM 1880 C CA . ASN B 1 43 ? 5.863 -0.652 -5.633 1 95.56 43 ASN B CA 1
ATOM 1881 C C . ASN B 1 43 ? 4.539 -0.419 -4.914 1 95.56 43 ASN B C 1
ATOM 1883 O O . ASN B 1 43 ? 4.352 0.616 -4.27 1 95.56 43 ASN B O 1
ATOM 1887 N N . SER B 1 44 ? 3.662 -1.381 -5.027 1 97.38 44 SER B N 1
ATOM 1888 C CA . SER B 1 44 ? 2.34 -1.246 -4.43 1 97.38 44 SER B CA 1
ATOM 1889 C C . SER B 1 44 ? 2.42 -1.241 -2.904 1 97.38 44 SER B C 1
ATOM 1891 O O . SER B 1 44 ? 1.531 -0.716 -2.232 1 97.38 44 SER B O 1
ATOM 1893 N N . GLN B 1 45 ? 3.527 -1.816 -2.344 1 95.81 45 GLN B N 1
ATOM 1894 C CA . GLN B 1 45 ? 3.686 -1.934 -0.899 1 95.81 45 GLN B CA 1
ATOM 1895 C C . GLN B 1 45 ? 4.48 -0.758 -0.336 1 95.81 45 GLN B C 1
ATOM 1897 O O . GLN B 1 45 ? 4.531 -0.563 0.88 1 95.81 45 GLN B O 1
ATOM 1902 N N . ASP B 1 46 ? 5.141 0.011 -1.204 1 93.44 46 ASP B N 1
ATOM 1903 C CA . ASP B 1 46 ? 5.773 1.272 -0.835 1 93.44 46 ASP B CA 1
ATOM 1904 C C . ASP B 1 46 ? 4.762 2.416 -0.83 1 93.44 46 ASP B C 1
ATOM 1906 O O . ASP B 1 46 ? 4.281 2.83 -1.887 1 93.44 46 ASP B O 1
ATOM 1910 N N . PRO B 1 47 ? 4.473 2.914 0.338 1 94.19 47 PRO B N 1
ATOM 1911 C CA . PRO B 1 47 ? 3.359 3.861 0.395 1 94.19 47 PRO B CA 1
ATOM 1912 C C . PRO B 1 47 ? 3.615 5.125 -0.422 1 94.19 47 PRO B C 1
ATOM 1914 O O . PRO B 1 47 ? 2.674 5.742 -0.928 1 94.19 47 PRO B O 1
ATOM 1917 N N . VAL B 1 48 ? 4.863 5.555 -0.562 1 91.06 48 VAL B N 1
ATOM 1918 C CA . VAL B 1 48 ? 5.188 6.738 -1.353 1 91.06 48 VAL B CA 1
ATOM 1919 C C . VAL B 1 48 ? 4.949 6.453 -2.834 1 91.06 48 VAL B C 1
ATOM 1921 O O . VAL B 1 48 ? 4.281 7.227 -3.521 1 91.06 48 VAL B O 1
ATOM 1924 N N . MET B 1 49 ? 5.445 5.348 -3.262 1 92.62 49 MET B N 1
ATOM 1925 C CA . MET B 1 49 ? 5.258 4.957 -4.656 1 92.62 49 MET B CA 1
ATOM 1926 C C . MET B 1 49 ? 3.795 4.652 -4.945 1 92.62 49 MET B C 1
ATOM 1928 O O . MET B 1 49 ? 3.277 5.012 -6.004 1 92.62 49 MET B O 1
ATOM 1932 N N . ALA B 1 50 ? 3.17 3.945 -4 1 95.44 50 ALA B N 1
ATOM 1933 C CA . ALA B 1 50 ? 1.764 3.592 -4.176 1 95.44 50 ALA B CA 1
ATOM 1934 C C . ALA B 1 50 ? 0.901 4.84 -4.336 1 95.44 50 ALA B C 1
ATOM 1936 O O . ALA B 1 50 ? 0.016 4.883 -5.195 1 95.44 50 ALA B O 1
ATOM 1937 N N . GLU B 1 51 ? 1.149 5.84 -3.529 1 93.25 51 GLU B N 1
ATOM 1938 C CA . GLU B 1 51 ? 0.387 7.082 -3.611 1 93.25 51 GLU B CA 1
ATOM 1939 C C . GLU B 1 51 ? 0.649 7.805 -4.93 1 93.25 51 GLU B C 1
ATOM 1941 O O . GLU B 1 51 ? -0.288 8.234 -5.605 1 93.25 51 GLU B O 1
ATOM 1946 N N . LYS B 1 52 ? 1.848 7.91 -5.324 1 90.75 52 LYS B N 1
ATOM 1947 C CA . LYS B 1 52 ? 2.256 8.625 -6.531 1 90.75 52 LYS B CA 1
ATOM 1948 C C . LYS B 1 52 ? 1.666 7.973 -7.777 1 90.75 52 LYS B C 1
ATOM 1950 O O . LYS B 1 52 ? 1.197 8.672 -8.68 1 90.75 52 LYS B O 1
ATOM 1955 N N . MET B 1 53 ? 1.683 6.641 -7.75 1 93 53 MET B N 1
ATOM 1956 C CA . MET B 1 53 ? 1.295 5.918 -8.953 1 93 53 MET B CA 1
ATOM 1957 C C . MET B 1 53 ? -0.154 5.453 -8.867 1 93 53 MET B C 1
ATOM 1959 O O . MET B 1 53 ? -0.665 4.824 -9.797 1 93 53 MET B O 1
ATOM 1963 N N . GLY B 1 54 ? -0.775 5.668 -7.742 1 93.12 54 GLY B N 1
ATOM 1964 C CA . GLY B 1 54 ? -2.162 5.266 -7.562 1 93.12 54 GLY B CA 1
ATOM 1965 C C . GLY B 1 54 ? -2.336 3.764 -7.449 1 93.12 54 GLY B C 1
ATOM 1966 O O . GLY B 1 54 ? -3.307 3.205 -7.965 1 93.12 54 GLY B O 1
ATOM 1967 N N . LEU B 1 55 ? -1.4 3.137 -6.82 1 96.19 55 LEU B N 1
ATOM 1968 C CA . LEU B 1 55 ? -1.429 1.681 -6.758 1 96.19 55 LEU B CA 1
ATOM 1969 C C . LEU B 1 55 ? -2.178 1.205 -5.52 1 96.19 55 LEU B C 1
ATOM 1971 O O . LEU B 1 55 ? -2.035 1.786 -4.441 1 96.19 55 LEU B O 1
ATOM 1975 N N . ARG B 1 56 ? -3.021 0.186 -5.656 1 96.06 56 ARG B N 1
ATOM 1976 C CA . ARG B 1 56 ? -3.594 -0.541 -4.527 1 96.06 56 ARG B CA 1
ATOM 1977 C C . ARG B 1 56 ? -2.602 -1.558 -3.971 1 96.06 56 ARG B C 1
ATOM 1979 O O . ARG B 1 56 ? -1.934 -2.26 -4.73 1 96.06 56 ARG B O 1
ATOM 1986 N N . GLY B 1 57 ? -2.521 -1.604 -2.697 1 96.38 57 GLY B N 1
ATOM 1987 C CA . GLY B 1 57 ? -1.622 -2.572 -2.086 1 96.38 57 GLY B CA 1
ATOM 1988 C C . GLY B 1 57 ? -2.006 -4.012 -2.377 1 96.38 57 GLY B C 1
ATOM 1989 O O . GLY B 1 57 ? -3.191 -4.348 -2.406 1 96.38 57 GLY B O 1
ATOM 1990 N N . GLY B 1 58 ? -0.961 -4.844 -2.51 1 97.38 58 GLY B N 1
ATOM 1991 C CA . GLY B 1 58 ? -1.188 -6.262 -2.736 1 97.38 58 GLY B CA 1
ATOM 1992 C C . GLY B 1 58 ? 0.004 -7.125 -2.367 1 97.38 58 GLY B C 1
ATOM 1993 O O . GLY B 1 58 ? 1.126 -6.625 -2.252 1 97.38 58 GLY B O 1
ATOM 1994 N N . VAL B 1 59 ? -0.295 -8.469 -2.256 1 98.31 59 VAL B N 1
ATOM 1995 C CA . VAL B 1 59 ? 0.776 -9.375 -1.86 1 98.31 59 VAL B CA 1
ATOM 1996 C C . VAL B 1 59 ? 0.972 -10.445 -2.936 1 98.31 59 VAL B C 1
ATOM 1998 O O . VAL B 1 59 ? 1.949 -11.195 -2.9 1 98.31 59 VAL B O 1
ATOM 2001 N N . GLY B 1 60 ? 0.068 -10.5 -3.893 1 98.75 60 GLY B N 1
ATOM 2002 C CA . GLY B 1 60 ? 0.178 -11.469 -4.973 1 98.75 60 GLY B CA 1
ATOM 2003 C C . GLY B 1 60 ? -0.39 -10.969 -6.285 1 98.75 60 GLY B C 1
ATOM 2004 O O . GLY B 1 60 ? -1.239 -10.07 -6.301 1 98.75 60 GLY B O 1
ATOM 2005 N N . LEU B 1 61 ? 0.074 -11.523 -7.312 1 98.88 61 LEU B N 1
ATOM 2006 C CA . LEU B 1 61 ? -0.366 -11.188 -8.664 1 98.88 61 LEU B CA 1
ATOM 2007 C C . LEU B 1 61 ? -0.169 -12.367 -9.609 1 98.88 61 LEU B C 1
ATOM 2009 O O . LEU B 1 61 ? 0.881 -13.008 -9.594 1 98.88 61 LEU B O 1
ATOM 2013 N N . ALA B 1 62 ? -1.158 -12.688 -10.336 1 98.88 62 ALA B N 1
ATOM 2014 C CA . ALA B 1 62 ? -1.074 -13.727 -11.352 1 98.88 62 ALA B CA 1
ATOM 2015 C C . ALA B 1 62 ? -1.119 -13.125 -12.758 1 98.88 62 ALA B C 1
ATOM 2017 O O . ALA B 1 62 ? -1.766 -12.102 -12.977 1 98.88 62 ALA B O 1
ATOM 2018 N N . ALA B 1 63 ? -0.513 -13.812 -13.711 1 98.81 63 ALA B N 1
ATOM 2019 C CA . ALA B 1 63 ? -0.484 -13.328 -15.086 1 98.81 63 ALA B CA 1
ATOM 2020 C C . ALA B 1 63 ? -1.895 -13.211 -15.656 1 98.81 63 ALA B C 1
ATOM 2022 O O . ALA B 1 63 ? -2.168 -12.328 -16.469 1 98.81 63 ALA B O 1
ATOM 2023 N N . ASN B 1 64 ? -2.832 -14.039 -15.227 1 98.69 64 ASN B N 1
ATOM 2024 C CA . ASN B 1 64 ? -4.219 -13.945 -15.672 1 98.69 64 ASN B CA 1
ATOM 2025 C C . ASN B 1 64 ? -4.805 -12.562 -15.383 1 98.69 64 ASN B C 1
ATOM 2027 O O . ASN B 1 64 ? -5.633 -12.07 -16.156 1 98.69 64 ASN B O 1
ATOM 2031 N N . GLN B 1 65 ? -4.367 -11.984 -14.258 1 98.75 65 GLN B N 1
ATOM 2032 C CA . GLN B 1 65 ? -4.883 -10.68 -13.859 1 98.75 65 GLN B CA 1
ATOM 2033 C C . GLN B 1 65 ? -4.371 -9.578 -14.789 1 98.75 65 GLN B C 1
ATOM 2035 O O . GLN B 1 65 ? -4.883 -8.461 -14.773 1 98.75 65 GLN B O 1
ATOM 2040 N N . LEU B 1 66 ? -3.389 -9.906 -15.594 1 98.62 66 LEU B N 1
ATOM 2041 C CA . LEU B 1 66 ? -2.852 -8.977 -16.578 1 98.62 66 LEU B CA 1
ATOM 2042 C C . LEU B 1 66 ? -3.369 -9.312 -17.969 1 98.62 66 LEU B C 1
ATOM 2044 O O . LEU B 1 66 ? -2.867 -8.781 -18.969 1 98.62 66 LEU B O 1
ATOM 2048 N N . GLY B 1 67 ? -4.246 -10.242 -18.078 1 98.06 67 GLY B N 1
ATOM 2049 C CA . GLY B 1 67 ? -4.805 -10.664 -19.344 1 98.06 67 GLY B CA 1
ATOM 2050 C C . GLY B 1 67 ? -3.926 -11.656 -20.078 1 98.06 67 GLY B C 1
ATOM 2051 O O . GLY B 1 67 ? -4.098 -11.875 -21.281 1 98.06 67 GLY B O 1
ATOM 2052 N N . LEU B 1 68 ? -2.982 -12.211 -19.422 1 98.31 68 LEU B N 1
ATOM 2053 C CA . LEU B 1 68 ? -2.061 -13.164 -20.031 1 98.31 68 LEU B CA 1
ATOM 2054 C C . LEU B 1 68 ? -2.324 -14.57 -19.516 1 98.31 68 LEU B C 1
ATOM 2056 O O . LEU B 1 68 ? -2.275 -14.812 -18.297 1 98.31 68 LEU B O 1
ATOM 2060 N N . LEU B 1 69 ? -2.57 -15.5 -20.453 1 98.44 69 LEU B N 1
ATOM 2061 C CA . LEU B 1 69 ? -2.844 -16.891 -20.062 1 98.44 69 LEU B CA 1
ATOM 2062 C C . LEU B 1 69 ? -1.551 -17.688 -19.953 1 98.44 69 LEU B C 1
ATOM 2064 O O . LEU B 1 69 ? -1.323 -18.625 -20.719 1 98.44 69 LEU B O 1
ATOM 2068 N N . LYS B 1 70 ? -0.777 -17.312 -18.938 1 98.75 70 LYS B N 1
ATOM 2069 C CA . LYS B 1 70 ? 0.47 -17.984 -18.578 1 98.75 70 LYS B CA 1
ATOM 2070 C C . LYS B 1 70 ? 0.503 -18.312 -17.094 1 98.75 70 LYS B C 1
ATOM 2072 O O . LYS B 1 70 ? 0.115 -17.5 -16.25 1 98.75 70 LYS B O 1
ATOM 2077 N N . LYS B 1 71 ? 0.939 -19.5 -16.766 1 98.88 71 LYS B N 1
ATOM 2078 C CA . LYS B 1 71 ? 1.052 -19.891 -15.367 1 98.88 71 LYS B CA 1
ATOM 2079 C C . LYS B 1 71 ? 2.287 -19.266 -14.719 1 98.88 71 LYS B C 1
ATOM 2081 O O . LYS B 1 71 ? 3.264 -19.969 -14.438 1 98.88 71 LYS B O 1
ATOM 2086 N N . VAL B 1 72 ? 2.158 -18 -14.492 1 98.94 72 VAL B N 1
ATOM 2087 C CA . VAL B 1 72 ? 3.154 -17.188 -13.789 1 98.94 72 VAL B CA 1
ATOM 2088 C C . VAL B 1 72 ? 2.496 -16.453 -12.625 1 98.94 72 VAL B C 1
ATOM 2090 O O . VAL B 1 72 ? 1.482 -15.781 -12.797 1 98.94 72 VAL B O 1
ATOM 2093 N N . ILE B 1 73 ? 3.029 -16.641 -11.406 1 98.94 73 ILE B N 1
ATOM 2094 C CA . ILE B 1 73 ? 2.514 -15.914 -10.258 1 98.94 73 ILE B CA 1
ATOM 2095 C C . ILE B 1 73 ? 3.672 -15.273 -9.492 1 98.94 73 ILE B C 1
ATOM 2097 O O . ILE B 1 73 ? 4.789 -15.797 -9.5 1 98.94 73 ILE B O 1
ATOM 2101 N N . ALA B 1 74 ? 3.463 -14.156 -8.938 1 98.94 74 ALA B N 1
ATOM 2102 C CA . ALA B 1 74 ? 4.387 -13.469 -8.039 1 98.94 74 ALA B CA 1
ATOM 2103 C C . ALA B 1 74 ? 3.758 -13.25 -6.664 1 98.94 74 ALA B C 1
ATOM 2105 O O . ALA B 1 74 ? 2.57 -12.938 -6.559 1 98.94 74 ALA B O 1
ATOM 2106 N N . VAL B 1 75 ? 4.543 -13.484 -5.617 1 98.81 75 VAL B N 1
ATOM 2107 C CA . VAL B 1 75 ? 4.078 -13.312 -4.242 1 98.81 75 VAL B CA 1
ATOM 2108 C C . VAL B 1 75 ? 5.125 -12.547 -3.436 1 98.81 75 VAL B C 1
ATOM 2110 O O . VAL B 1 75 ? 6.312 -12.875 -3.475 1 98.81 75 VAL B O 1
ATOM 2113 N N . LEU B 1 76 ? 4.738 -11.523 -2.793 1 97.88 76 LEU B N 1
ATOM 2114 C CA . LEU B 1 76 ? 5.57 -10.703 -1.918 1 97.88 76 LEU B CA 1
ATOM 2115 C C . LEU B 1 76 ? 4.844 -10.391 -0.615 1 97.88 76 LEU B C 1
ATOM 2117 O O . LEU B 1 76 ? 3.955 -9.539 -0.586 1 97.88 76 LEU B O 1
ATOM 2121 N N . ILE B 1 77 ? 5.199 -11.078 0.449 1 96.69 77 ILE B N 1
ATOM 2122 C CA . ILE B 1 77 ? 4.562 -10.914 1.753 1 96.69 77 ILE B CA 1
ATOM 2123 C C . ILE B 1 77 ? 5.57 -10.336 2.746 1 96.69 77 ILE B C 1
ATOM 2125 O O . ILE B 1 77 ? 6.551 -10.992 3.102 1 96.69 77 ILE B O 1
ATOM 2129 N N . PRO B 1 78 ? 5.309 -9.133 3.186 1 91.75 78 PRO B N 1
ATOM 2130 C CA . PRO B 1 78 ? 6.242 -8.547 4.152 1 91.75 78 PRO B CA 1
ATOM 2131 C C . PRO B 1 78 ? 6.098 -9.156 5.547 1 91.75 78 PRO B C 1
ATOM 2133 O O . PRO B 1 78 ? 5.066 -9.75 5.863 1 91.75 78 PRO B O 1
ATOM 2136 N N . ASN B 1 79 ? 7.164 -9.062 6.316 1 88.5 79 ASN B N 1
ATOM 2137 C CA . ASN B 1 79 ? 7.07 -9.359 7.742 1 88.5 79 ASN B CA 1
ATOM 2138 C C . ASN B 1 79 ? 6.469 -8.188 8.516 1 88.5 79 ASN B C 1
ATOM 2140 O O . ASN B 1 79 ? 6.781 -7.027 8.242 1 88.5 79 ASN B O 1
ATOM 2144 N N . GLU B 1 80 ? 5.543 -8.477 9.312 1 78.69 80 GLU B N 1
ATOM 2145 C CA . GLU B 1 80 ? 4.973 -7.438 10.164 1 78.69 80 GLU B CA 1
ATOM 2146 C C . GLU B 1 80 ? 5.906 -7.09 11.32 1 78.69 80 GLU B C 1
ATOM 2148 O O . GLU B 1 80 ? 6.598 -7.961 11.852 1 78.69 80 GLU B O 1
ATOM 2153 N N . PRO B 1 81 ? 5.926 -5.727 11.609 1 77.19 81 PRO B N 1
ATOM 2154 C CA . PRO B 1 81 ? 6.684 -5.395 12.82 1 77.19 81 PRO B CA 1
ATOM 2155 C C . PRO B 1 81 ? 6.113 -6.051 14.078 1 77.19 81 PRO B C 1
ATOM 2157 O O . PRO B 1 81 ? 4.91 -6.305 14.148 1 77.19 81 PRO B O 1
ATOM 2160 N N . GLU B 1 82 ? 7.008 -6.496 14.922 1 77.25 82 GLU B N 1
ATOM 2161 C CA . GLU B 1 82 ? 6.574 -6.969 16.234 1 77.25 82 GLU B CA 1
ATOM 2162 C C . GLU B 1 82 ? 6.387 -5.805 17.203 1 77.25 82 GLU B C 1
ATOM 2164 O O . GLU B 1 82 ? 6.934 -4.719 16.984 1 77.25 82 GLU B O 1
ATOM 2169 N N . VAL B 1 83 ? 5.418 -5.863 18 1 78.12 83 VAL B N 1
ATOM 2170 C CA . VAL B 1 83 ? 5.203 -4.844 19.016 1 78.12 83 VAL B CA 1
ATOM 2171 C C . VAL B 1 83 ? 5.789 -5.309 20.359 1 78.12 83 VAL B C 1
ATOM 2173 O O . VAL B 1 83 ? 5.508 -6.422 20.812 1 78.12 83 VAL B O 1
ATOM 2176 N N . ASP B 1 84 ? 6.684 -4.484 20.875 1 78.25 84 ASP B N 1
ATOM 2177 C CA . ASP B 1 84 ? 7.273 -4.871 22.156 1 78.25 84 ASP B CA 1
ATOM 2178 C C . ASP B 1 84 ? 6.316 -4.59 23.312 1 78.25 84 ASP B C 1
ATOM 2180 O O . ASP B 1 84 ? 5.176 -4.176 23.094 1 78.25 84 ASP B O 1
ATOM 2184 N N . GLU B 1 85 ? 6.73 -4.988 24.438 1 81.62 85 GLU B N 1
ATOM 2185 C CA . GLU B 1 85 ? 5.906 -4.883 25.641 1 81.62 85 GLU B CA 1
ATOM 2186 C C . GLU B 1 85 ? 5.445 -3.447 25.875 1 81.62 85 GLU B C 1
ATOM 2188 O O . GLU B 1 85 ? 4.398 -3.217 26.484 1 81.62 85 GLU B O 1
ATOM 2193 N N . ASP B 1 86 ? 6.18 -2.488 25.406 1 81.81 86 ASP B N 1
ATOM 2194 C CA . ASP B 1 86 ? 5.875 -1.077 25.625 1 81.81 86 ASP B CA 1
ATOM 2195 C C . ASP B 1 86 ? 5.02 -0.525 24.484 1 81.81 86 ASP B C 1
ATOM 2197 O O . ASP B 1 86 ? 4.738 0.674 24.438 1 81.81 86 ASP B O 1
ATOM 2201 N N . GLY B 1 87 ? 4.73 -1.371 23.531 1 77.06 87 GLY B N 1
ATOM 2202 C CA . GLY B 1 87 ? 3.865 -0.964 22.438 1 77.06 87 GLY B CA 1
ATOM 2203 C C . GLY B 1 87 ? 4.629 -0.423 21.234 1 77.06 87 GLY B C 1
ATOM 2204 O O . GLY B 1 87 ? 4.027 0.089 20.297 1 77.06 87 GLY B O 1
ATOM 2205 N N . ASN B 1 88 ? 5.949 -0.509 21.422 1 75 88 ASN B N 1
ATOM 2206 C CA . ASN B 1 88 ? 6.758 -0.004 20.312 1 75 88 ASN B CA 1
ATOM 2207 C C . ASN B 1 88 ? 6.91 -1.047 19.219 1 75 88 ASN B C 1
ATOM 2209 O O . ASN B 1 88 ? 7.039 -2.24 19.5 1 75 88 ASN B O 1
ATOM 2213 N N . GLU B 1 89 ? 6.773 -0.609 18.016 1 74.62 89 GLU B N 1
ATOM 2214 C CA . GLU B 1 89 ? 6.965 -1.521 16.891 1 74.62 89 GLU B CA 1
ATOM 2215 C C . GLU B 1 89 ? 8.445 -1.784 16.641 1 74.62 89 GLU B C 1
ATOM 2217 O O . GLU B 1 89 ? 9.25 -0.848 16.578 1 74.62 89 GLU B O 1
ATOM 2222 N N . ILE B 1 90 ? 8.852 -3.117 16.75 1 75.19 90 ILE B N 1
ATOM 2223 C CA . ILE B 1 90 ? 10.211 -3.559 16.469 1 75.19 90 ILE B CA 1
ATOM 2224 C C . ILE B 1 90 ? 10.297 -4.051 15.016 1 75.19 90 ILE B C 1
ATOM 2226 O O . ILE B 1 90 ? 9.492 -4.887 14.594 1 75.19 90 ILE B O 1
ATOM 2230 N N . PRO B 1 91 ? 11.227 -3.473 14.273 1 73.44 91 PRO B N 1
ATOM 2231 C CA . PRO B 1 91 ? 11.359 -3.953 12.898 1 73.44 91 PRO B CA 1
ATOM 2232 C C . PRO B 1 91 ? 11.688 -5.441 12.82 1 73.44 91 PRO B C 1
ATOM 2234 O O . PRO B 1 91 ? 12.422 -5.961 13.656 1 73.44 91 PRO B O 1
ATOM 2237 N N . PRO B 1 92 ? 11.172 -6.145 11.891 1 78.62 92 PRO B N 1
ATOM 2238 C CA . PRO B 1 92 ? 11.469 -7.57 11.734 1 78.62 92 PRO B CA 1
ATOM 2239 C C . PRO B 1 92 ? 12.906 -7.828 11.297 1 78.62 92 PRO B C 1
ATOM 2241 O O . PRO B 1 92 ? 13.555 -6.945 10.727 1 78.62 92 PRO B O 1
ATOM 2244 N N . LYS B 1 93 ? 13.445 -9.047 11.68 1 76.38 93 LYS B N 1
ATOM 2245 C CA . LYS B 1 93 ? 14.805 -9.445 11.312 1 76.38 93 LYS B CA 1
ATOM 2246 C C . LYS B 1 93 ? 14.953 -9.539 9.797 1 76.38 93 LYS B C 1
ATOM 2248 O O . LYS B 1 93 ? 15.992 -9.164 9.242 1 76.38 93 LYS B O 1
ATOM 2253 N N . GLU B 1 94 ? 13.914 -10.055 9.086 1 82.5 94 GLU B N 1
ATOM 2254 C CA . GLU B 1 94 ? 13.844 -10.125 7.633 1 82.5 94 GLU B CA 1
ATOM 2255 C C . GLU B 1 94 ? 12.672 -9.297 7.102 1 82.5 94 GLU B C 1
ATOM 2257 O O . GLU B 1 94 ? 11.617 -9.234 7.73 1 82.5 94 GLU B O 1
ATOM 2262 N N . ALA B 1 95 ? 12.891 -8.742 5.902 1 82.94 95 ALA B N 1
ATOM 2263 C CA . ALA B 1 95 ? 11.898 -7.82 5.359 1 82.94 95 ALA B CA 1
ATOM 2264 C C . ALA B 1 95 ? 10.648 -8.57 4.895 1 82.94 95 ALA B C 1
ATOM 2266 O O . ALA B 1 95 ? 9.531 -8.086 5.062 1 82.94 95 ALA B O 1
ATOM 2267 N N . TYR B 1 96 ? 10.938 -9.797 4.414 1 90.81 96 TYR B N 1
ATOM 2268 C CA . TYR B 1 96 ? 9.812 -10.477 3.777 1 90.81 96 TYR B CA 1
ATOM 2269 C C . TYR B 1 96 ? 9.656 -11.891 4.32 1 90.81 96 TYR B C 1
ATOM 2271 O O . TYR B 1 96 ? 10.641 -12.586 4.543 1 90.81 96 TYR B O 1
ATOM 2279 N N . LYS B 1 97 ? 8.383 -12.156 4.539 1 92.38 97 LYS B N 1
ATOM 2280 C CA . LYS B 1 97 ? 7.996 -13.523 4.879 1 92.38 97 LYS B CA 1
ATOM 2281 C C . LYS B 1 97 ? 8.078 -14.438 3.66 1 92.38 97 LYS B C 1
ATOM 2283 O O . LYS B 1 97 ? 8.359 -15.633 3.789 1 92.38 97 LYS B O 1
ATOM 2288 N N . MET B 1 98 ? 7.812 -13.891 2.553 1 95.62 98 MET B N 1
ATOM 2289 C CA . MET B 1 98 ? 7.875 -14.617 1.288 1 95.62 98 MET B CA 1
ATOM 2290 C C . MET B 1 98 ? 8.148 -13.664 0.127 1 95.62 98 MET B C 1
ATOM 2292 O O . MET B 1 98 ? 7.586 -12.57 0.075 1 95.62 98 MET B O 1
ATOM 2296 N N . ARG B 1 99 ? 8.992 -14.016 -0.71 1 96.38 99 ARG B N 1
ATOM 2297 C CA . ARG B 1 99 ? 9.344 -13.336 -1.955 1 96.38 99 ARG B CA 1
ATOM 2298 C C . ARG B 1 99 ? 9.664 -14.344 -3.051 1 96.38 99 ARG B C 1
ATOM 2300 O O . ARG B 1 99 ? 10.758 -14.922 -3.066 1 96.38 99 ARG B O 1
ATOM 2307 N N . GLU B 1 100 ? 8.656 -14.508 -3.943 1 98.19 100 GLU B N 1
ATOM 2308 C CA . GLU B 1 100 ? 8.844 -15.586 -4.91 1 98.19 100 GLU B CA 1
ATOM 2309 C C . GLU B 1 100 ? 8.133 -15.281 -6.223 1 98.19 100 GLU B C 1
ATOM 2311 O O . GLU B 1 100 ? 7.039 -14.719 -6.223 1 98.19 100 GLU B O 1
ATOM 2316 N N . ILE B 1 101 ? 8.773 -15.586 -7.273 1 98.88 101 ILE B N 1
ATOM 2317 C CA . ILE B 1 101 ? 8.125 -15.773 -8.562 1 98.88 101 ILE B CA 1
ATOM 2318 C C . ILE B 1 101 ? 8.031 -17.266 -8.883 1 98.88 101 ILE B C 1
ATOM 2320 O O . ILE B 1 101 ? 9.039 -17.984 -8.82 1 98.88 101 ILE B O 1
ATOM 2324 N N . MET B 1 102 ? 6.848 -17.75 -9.211 1 98.94 102 MET B N 1
ATOM 2325 C CA . MET B 1 102 ? 6.652 -19.172 -9.461 1 98.94 102 MET B CA 1
ATOM 2326 C C . MET B 1 102 ? 6.098 -19.406 -10.859 1 98.94 102 MET B C 1
ATOM 2328 O O . MET B 1 102 ? 5.031 -18.906 -11.203 1 98.94 102 MET B O 1
ATOM 2332 N N . TYR B 1 103 ? 6.852 -20.125 -11.625 1 98.94 103 TYR B N 1
ATOM 2333 C CA . TYR B 1 103 ? 6.422 -20.562 -12.953 1 98.94 103 TYR B CA 1
ATOM 2334 C C . TYR B 1 103 ? 5.875 -21.984 -12.914 1 98.94 103 TYR B C 1
ATOM 2336 O O . TYR B 1 103 ? 6.492 -22.875 -12.336 1 98.94 103 TYR B O 1
ATOM 2344 N N . ASN B 1 104 ? 4.715 -22.172 -13.531 1 98.94 104 ASN B N 1
ATOM 2345 C CA . ASN B 1 104 ? 4.059 -23.469 -13.586 1 98.94 104 ASN B CA 1
ATOM 2346 C C . ASN B 1 104 ? 3.834 -24.047 -12.188 1 98.94 104 ASN B C 1
ATOM 2348 O O . ASN B 1 104 ? 4.086 -25.234 -11.953 1 98.94 104 ASN B O 1
ATOM 2352 N N . ALA B 1 105 ? 3.371 -23.203 -11.281 1 98.94 105 ALA B N 1
ATOM 2353 C CA . ALA B 1 105 ? 3.164 -23.625 -9.898 1 98.94 105 ALA B CA 1
ATOM 2354 C C . ALA B 1 105 ? 1.953 -24.547 -9.781 1 98.94 105 ALA B C 1
ATOM 2356 O O . ALA B 1 105 ? 0.917 -24.297 -10.406 1 98.94 105 ALA B O 1
ATOM 2357 N N . LYS B 1 106 ? 2.104 -25.547 -9.016 1 98.62 106 LYS B N 1
ATOM 2358 C CA . LYS B 1 106 ? 1.007 -26.484 -8.75 1 98.62 106 LYS B CA 1
ATOM 2359 C C . LYS B 1 106 ? 1.07 -27.016 -7.32 1 98.62 106 LYS B C 1
ATOM 2361 O O . LYS B 1 106 ? 2.156 -27.25 -6.789 1 98.62 106 LYS B O 1
ATOM 2366 N N . VAL B 1 107 ? -0.042 -27.156 -6.738 1 98.81 107 VAL B N 1
ATOM 2367 C CA . VAL B 1 107 ? -0.124 -27.828 -5.438 1 98.81 107 VAL B CA 1
ATOM 2368 C C . VAL B 1 107 ? -0.007 -29.328 -5.621 1 98.81 107 VAL B C 1
ATOM 2370 O O . VAL B 1 107 ? -0.808 -29.938 -6.336 1 98.81 107 VAL B O 1
ATOM 2373 N N . VAL B 1 108 ? 0.968 -29.922 -4.969 1 98.75 108 VAL B N 1
ATOM 2374 C CA . VAL B 1 108 ? 1.194 -31.359 -5.18 1 98.75 108 VAL B CA 1
ATOM 2375 C C . VAL B 1 108 ? 0.739 -32.125 -3.953 1 98.75 108 VAL B C 1
ATOM 2377 O O . VAL B 1 108 ? 0.548 -33.344 -4.02 1 98.75 108 VAL B O 1
ATOM 2380 N N . SER B 1 109 ? 0.603 -31.516 -2.838 1 98.5 109 SER B N 1
ATOM 2381 C CA . SER B 1 109 ? 0.023 -32.094 -1.63 1 98.5 109 SER B CA 1
ATOM 2382 C C . SER B 1 109 ? -0.546 -31.016 -0.717 1 98.5 109 SER B C 1
ATOM 2384 O O . SER B 1 109 ? -0.16 -29.844 -0.811 1 98.5 109 SER B O 1
ATOM 2386 N N . HIS B 1 110 ? -1.533 -31.406 0.099 1 98.44 110 HIS B N 1
ATOM 2387 C CA . HIS B 1 110 ? -2.162 -30.438 0.982 1 98.44 110 HIS B CA 1
ATOM 2388 C C . HIS B 1 110 ? -2.703 -31.109 2.242 1 98.44 110 HIS B C 1
ATOM 2390 O O . HIS B 1 110 ? -2.951 -32.312 2.254 1 98.44 110 HIS B O 1
ATOM 2396 N N . SER B 1 111 ? -2.85 -30.344 3.262 1 98.12 111 SER B N 1
ATOM 2397 C CA . SER B 1 111 ? -3.418 -30.812 4.52 1 98.12 111 SER B CA 1
ATOM 2398 C C . SER B 1 111 ? -4.918 -31.062 4.391 1 98.12 111 SER B C 1
ATOM 2400 O O . SER B 1 111 ? -5.582 -30.438 3.557 1 98.12 111 SER B O 1
ATOM 2402 N N . VAL B 1 112 ? -5.391 -31.906 5.168 1 96.75 112 VAL B N 1
ATOM 2403 C CA . VAL B 1 112 ? -6.828 -32.094 5.324 1 96.75 112 VAL B CA 1
ATOM 2404 C C . VAL B 1 112 ? -7.426 -30.922 6.094 1 96.75 112 VAL B C 1
ATOM 2406 O O . VAL B 1 112 ? -8.531 -30.484 5.793 1 96.75 112 VAL B O 1
ATOM 2409 N N . GLN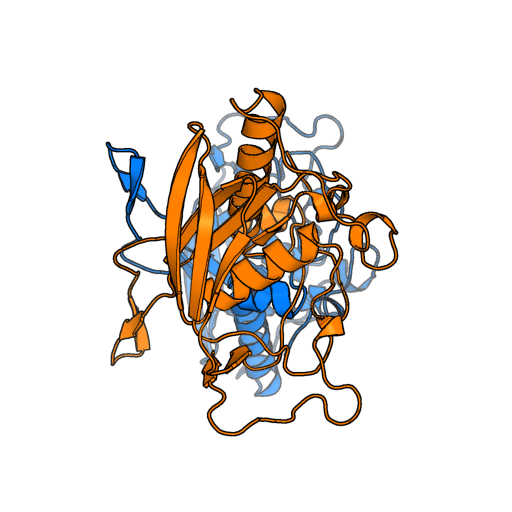 B 1 113 ? -6.672 -30.391 7.016 1 97.44 113 GLN B N 1
ATOM 2410 C CA . GLN B 1 113 ? -7.098 -29.234 7.793 1 97.44 113 GLN B CA 1
ATOM 2411 C C . GLN B 1 113 ? -7.285 -28.016 6.898 1 97.44 113 GLN B C 1
ATOM 2413 O O . GLN B 1 113 ? -6.453 -27.734 6.035 1 97.44 113 GLN B O 1
ATOM 2418 N N . ASP B 1 114 ? -8.391 -27.344 7.129 1 97.75 114 ASP B N 1
ATOM 2419 C CA . ASP B 1 114 ? -8.719 -26.141 6.367 1 97.75 114 ASP B CA 1
ATOM 2420 C C . ASP B 1 114 ? -8.281 -24.891 7.113 1 97.75 114 ASP B C 1
ATOM 2422 O O . ASP B 1 114 ? -8.023 -24.922 8.32 1 97.75 114 ASP B O 1
ATOM 2426 N N . ALA B 1 115 ? -8.18 -23.812 6.324 1 98.19 115 ALA B N 1
ATOM 2427 C CA . ALA B 1 115 ? -7.883 -22.5 6.883 1 98.19 115 ALA B CA 1
ATOM 2428 C C . ALA B 1 115 ? -8.609 -21.406 6.105 1 98.19 115 ALA B C 1
ATOM 2430 O O . ALA B 1 115 ? -9.078 -21.625 4.992 1 98.19 115 ALA B O 1
ATOM 2431 N N . ALA B 1 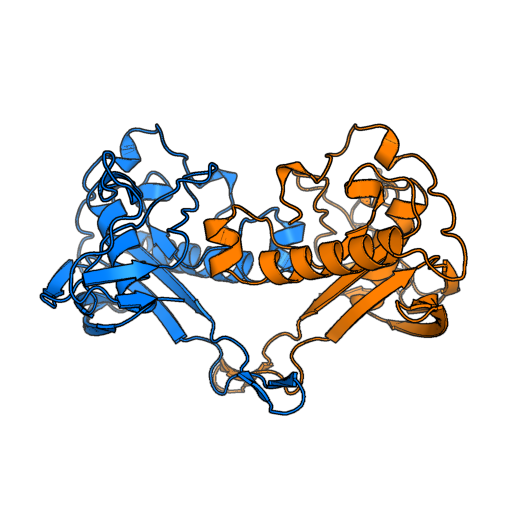116 ? -8.758 -20.281 6.691 1 97.88 116 ALA B N 1
ATOM 2432 C CA . ALA B 1 116 ? -9.273 -19.078 6.055 1 97.88 116 ALA B CA 1
ATOM 2433 C C . ALA B 1 116 ? -8.688 -17.812 6.691 1 97.88 116 ALA B C 1
ATOM 2435 O O . ALA B 1 116 ? -8.258 -17.844 7.848 1 97.88 116 ALA B O 1
ATOM 2436 N N . VAL B 1 117 ? -8.594 -16.781 5.891 1 96.44 117 VAL B N 1
ATOM 2437 C CA . VAL B 1 117 ? -8.133 -15.508 6.438 1 96.44 117 VAL B CA 1
ATOM 2438 C C . VAL B 1 117 ? -9.273 -14.828 7.188 1 96.44 117 VAL B C 1
ATOM 2440 O O . VAL B 1 117 ? -10.406 -14.805 6.711 1 96.44 117 VAL B O 1
ATOM 2443 N N . GLU B 1 118 ? -8.945 -14.305 8.352 1 94.38 118 GLU B N 1
ATOM 2444 C CA . GLU B 1 118 ? -9.93 -13.547 9.117 1 94.38 118 GLU B CA 1
ATOM 2445 C C . GLU B 1 118 ? -10.5 -12.391 8.297 1 94.38 118 GLU B C 1
ATOM 2447 O O . GLU B 1 118 ? -9.742 -11.633 7.68 1 94.38 118 GLU B O 1
ATOM 2452 N N . GLY B 1 119 ? -11.828 -12.367 8.25 1 91.81 119 GLY B N 1
ATOM 2453 C CA . GLY B 1 119 ? -12.492 -11.266 7.57 1 91.81 119 GLY B CA 1
ATOM 2454 C C . GLY B 1 119 ? -12.625 -11.484 6.074 1 91.81 119 GLY B C 1
ATOM 2455 O O . GLY B 1 119 ? -13.266 -10.695 5.379 1 91.81 119 GLY B O 1
ATOM 2456 N N . GLY B 1 120 ? -11.969 -12.5 5.551 1 95.31 120 GLY B N 1
ATOM 2457 C CA . GLY B 1 120 ? -12.078 -12.805 4.133 1 95.31 120 GLY B CA 1
ATOM 2458 C C . GLY B 1 120 ? -10.859 -12.383 3.336 1 95.31 120 GLY B C 1
ATOM 2459 O O . GLY B 1 120 ? -9.898 -11.859 3.895 1 95.31 120 GLY B O 1
ATOM 2460 N N . GLU B 1 121 ? -10.875 -12.656 2.076 1 96.69 121 GLU B N 1
ATOM 2461 C CA . GLU B 1 121 ? -9.773 -12.336 1.167 1 96.69 121 GLU B CA 1
ATOM 2462 C C . GLU B 1 121 ? -10.109 -11.133 0.292 1 96.69 121 GLU B C 1
ATOM 2464 O O . GLU B 1 121 ? -11.281 -10.789 0.133 1 96.69 121 GLU B O 1
ATOM 2469 N N . GLY B 1 122 ? -9.094 -10.484 -0.171 1 96.12 122 GLY B N 1
ATOM 2470 C CA . GLY B 1 122 ? -9.203 -9.5 -1.233 1 96.12 122 GLY B CA 1
ATOM 2471 C C . GLY B 1 122 ? -8.469 -9.898 -2.498 1 96.12 122 GLY B C 1
ATOM 2472 O O . GLY B 1 122 ? -7.883 -10.984 -2.564 1 96.12 122 GLY B O 1
ATOM 2473 N N . CYS B 1 123 ? -8.586 -9.133 -3.412 1 97.75 123 CYS B N 1
ATOM 2474 C CA . CYS B 1 123 ? -7.98 -9.398 -4.711 1 97.75 123 CYS B CA 1
ATOM 2475 C C . CYS B 1 123 ? -7.805 -8.109 -5.508 1 97.75 123 CYS B C 1
ATOM 2477 O O . CYS B 1 123 ? -8.703 -7.266 -5.527 1 97.75 123 CYS B O 1
ATOM 2479 N N . LEU B 1 124 ? -6.691 -7.961 -6.188 1 98.19 124 LEU B N 1
ATOM 2480 C CA . LEU B 1 124 ? -6.438 -6.77 -6.988 1 98.19 124 LEU B CA 1
ATOM 2481 C C . LEU B 1 124 ? -7.406 -6.691 -8.164 1 98.19 124 LEU B C 1
ATOM 2483 O O . LEU B 1 124 ? -7.617 -5.613 -8.727 1 98.19 124 LEU B O 1
ATOM 2487 N N . SER B 1 125 ? -8.008 -7.809 -8.562 1 98.19 125 SER B N 1
ATOM 2488 C CA . SER B 1 125 ? -8.938 -7.836 -9.688 1 98.19 125 SER B CA 1
ATOM 2489 C C . SER B 1 125 ? -10.375 -7.652 -9.219 1 98.19 125 SER B C 1
ATOM 2491 O O . SER B 1 125 ? -11.305 -7.699 -10.023 1 98.19 125 SER B O 1
ATOM 2493 N N . VAL B 1 126 ? -10.664 -7.492 -7.961 1 97.06 126 VAL B N 1
ATOM 2494 C CA . VAL B 1 126 ? -12 -7.328 -7.395 1 97.06 126 VAL B CA 1
ATOM 2495 C C . VAL B 1 126 ? -12.039 -6.09 -6.5 1 97.06 126 VAL B C 1
ATOM 2497 O O . VAL B 1 126 ? -11.43 -6.078 -5.426 1 97.06 126 VAL B O 1
ATOM 2500 N N . ASP B 1 127 ? -12.82 -5.109 -6.84 1 91.81 127 ASP B N 1
ATOM 2501 C CA . ASP B 1 127 ? -12.82 -3.826 -6.145 1 91.81 127 ASP B CA 1
ATOM 2502 C C . ASP B 1 127 ? -13.766 -3.848 -4.949 1 91.81 127 ASP B C 1
ATOM 2504 O O . ASP B 1 127 ? -13.555 -3.129 -3.969 1 91.81 127 ASP B O 1
ATOM 2508 N N . ARG B 1 128 ? -14.719 -4.688 -5.039 1 90.31 128 ARG B N 1
ATOM 2509 C CA . ARG B 1 128 ? -15.711 -4.73 -3.973 1 90.31 128 ARG B CA 1
ATOM 2510 C C . ARG B 1 128 ? -15.266 -5.656 -2.846 1 90.31 128 ARG B C 1
ATOM 2512 O O . ARG B 1 128 ? -14.5 -6.594 -3.072 1 90.31 128 ARG B O 1
ATOM 2519 N N . GLU B 1 129 ? -15.75 -5.363 -1.667 1 88.38 129 GLU B N 1
ATOM 2520 C CA . GLU B 1 129 ? -15.586 -6.328 -0.58 1 88.38 129 GLU B CA 1
ATOM 2521 C C . GLU B 1 129 ? -16.469 -7.559 -0.803 1 88.38 129 GLU B C 1
ATOM 2523 O O . GLU B 1 129 ? -17.625 -7.438 -1.213 1 88.38 129 GLU B O 1
ATOM 2528 N N . VAL B 1 130 ? -15.938 -8.664 -0.606 1 93.19 130 VAL B N 1
ATOM 2529 C CA . VAL B 1 130 ? -16.688 -9.914 -0.696 1 93.19 130 VAL B CA 1
ATOM 2530 C C . VAL B 1 130 ? -16.672 -10.617 0.658 1 93.19 130 VAL B C 1
ATOM 2532 O O . VAL B 1 130 ? -15.695 -11.266 1.023 1 93.19 130 VAL B O 1
ATOM 2535 N N . PRO B 1 131 ? -17.75 -10.492 1.323 1 93.81 131 PRO B N 1
ATOM 2536 C CA . PRO B 1 131 ? -17.781 -11.102 2.656 1 93.81 131 PRO B CA 1
ATOM 2537 C C . PRO B 1 131 ? -17.812 -12.625 2.611 1 93.81 131 PRO B C 1
ATOM 2539 O O . PRO B 1 131 ? -18.484 -13.211 1.751 1 93.81 131 PRO B O 1
ATOM 2542 N N . GLY B 1 132 ? -17.094 -13.188 3.578 1 96.44 132 GLY B N 1
ATOM 2543 C CA . GLY B 1 132 ? -17.109 -14.633 3.727 1 96.44 132 GLY B CA 1
ATOM 2544 C C . GLY B 1 132 ? -15.727 -15.25 3.824 1 96.44 132 GLY B C 1
ATOM 2545 O O . GLY B 1 132 ? -14.75 -14.672 3.334 1 96.44 132 GLY B O 1
ATOM 2546 N N . TYR B 1 133 ? -15.688 -16.406 4.43 1 97.69 133 TYR B N 1
ATOM 2547 C CA . TYR B 1 133 ? -14.438 -17.156 4.512 1 97.69 133 TYR B CA 1
ATOM 2548 C C . TYR B 1 133 ? -14.141 -17.875 3.193 1 97.69 133 TYR B C 1
ATOM 2550 O O . TYR B 1 133 ? -15.016 -18.531 2.627 1 97.69 133 TYR B O 1
ATOM 2558 N N . VAL B 1 134 ? -13.055 -17.672 2.711 1 98.19 134 VAL B N 1
ATOM 2559 C CA . VAL B 1 134 ? -12.555 -18.453 1.586 1 98.19 134 VAL B CA 1
ATOM 2560 C C . VAL B 1 134 ? -11.789 -19.672 2.102 1 98.19 134 VAL B C 1
ATOM 2562 O O . VAL B 1 134 ? -10.656 -19.547 2.566 1 98.19 134 VAL B O 1
ATOM 2565 N N . VAL B 1 135 ? -12.32 -20.781 1.933 1 97.69 135 VAL B N 1
ATOM 2566 C CA . VAL B 1 135 ? -11.75 -21.984 2.527 1 97.69 135 VAL B CA 1
ATOM 2567 C C . VAL B 1 135 ? -10.562 -22.469 1.688 1 97.69 135 VAL B C 1
ATOM 2569 O O . VAL B 1 135 ? -10.688 -22.641 0.475 1 97.69 135 VAL B O 1
ATOM 2572 N N . ARG B 1 136 ? -9.461 -22.578 2.396 1 98.25 136 ARG B N 1
ATOM 2573 C CA . ARG B 1 136 ? -8.219 -23.078 1.812 1 98.25 136 ARG B CA 1
ATOM 2574 C C . ARG B 1 136 ? -7.637 -24.203 2.646 1 98.25 136 ARG B C 1
ATOM 2576 O O . ARG B 1 136 ? -8.07 -24.438 3.775 1 98.25 136 ARG B O 1
ATOM 2583 N N . HIS B 1 137 ? -6.676 -24.922 2.029 1 98.44 137 HIS B N 1
ATOM 2584 C CA . HIS B 1 137 ? -5.91 -25.875 2.826 1 98.44 137 HIS B CA 1
ATOM 2585 C C . HIS B 1 137 ? -4.926 -25.156 3.744 1 98.44 137 HIS B C 1
ATOM 2587 O O . HIS B 1 137 ? -4.262 -24.203 3.33 1 98.44 137 HIS B O 1
ATOM 2593 N N . ALA B 1 138 ? -4.824 -25.609 4.949 1 98.31 138 ALA B N 1
ATOM 2594 C CA . ALA B 1 138 ? -3.979 -24.953 5.938 1 98.31 138 ALA B CA 1
ATOM 2595 C C . ALA B 1 138 ? -2.506 -25.031 5.543 1 98.31 138 ALA B C 1
ATOM 2597 O O . ALA B 1 138 ? -1.729 -24.109 5.832 1 98.31 138 ALA B O 1
ATOM 2598 N N . ARG B 1 139 ? -2.148 -26.109 4.926 1 98.62 139 ARG B N 1
ATOM 2599 C CA . ARG B 1 139 ? -0.79 -26.344 4.445 1 98.62 139 ARG B CA 1
ATOM 2600 C C . ARG B 1 139 ? -0.799 -26.922 3.033 1 98.62 139 ARG B C 1
ATOM 2602 O O . ARG B 1 139 ? -1.636 -27.766 2.709 1 98.62 139 ARG B O 1
ATOM 2609 N N . VAL B 1 140 ? 0.151 -26.516 2.305 1 98.81 140 VAL B N 1
ATOM 2610 C CA . VAL B 1 140 ? 0.269 -27.047 0.955 1 98.81 140 VAL B CA 1
ATOM 2611 C C . VAL B 1 140 ? 1.742 -27.219 0.594 1 98.81 140 VAL B C 1
ATOM 2613 O O . VAL B 1 140 ? 2.602 -26.5 1.096 1 98.81 140 VAL B O 1
ATOM 2616 N N . THR B 1 141 ? 2.025 -28.141 -0.159 1 98.94 141 THR B N 1
ATOM 2617 C CA . THR B 1 141 ? 3.299 -28.266 -0.859 1 98.94 141 THR B CA 1
ATOM 2618 C C . THR B 1 141 ? 3.15 -27.875 -2.328 1 98.94 141 THR B C 1
ATOM 2620 O O . THR B 1 141 ? 2.268 -28.375 -3.021 1 98.94 141 THR B O 1
ATOM 2623 N N . VAL B 1 142 ? 4.004 -26.984 -2.76 1 98.94 142 VAL B N 1
ATOM 2624 C CA . VAL B 1 142 ? 3.891 -26.453 -4.113 1 98.94 142 VAL B CA 1
ATOM 2625 C C . VAL B 1 142 ? 5.16 -26.766 -4.902 1 98.94 142 VAL B C 1
ATOM 2627 O O . VAL B 1 142 ? 6.273 -26.578 -4.402 1 98.94 142 VAL B O 1
ATOM 2630 N N . GLU B 1 143 ? 4.992 -27.25 -6.086 1 98.94 143 GLU B N 1
ATOM 2631 C CA . GLU B 1 143 ? 6.086 -27.391 -7.043 1 98.94 143 GLU B CA 1
ATOM 2632 C C . GLU B 1 143 ? 6.02 -26.312 -8.117 1 98.94 143 GLU B C 1
ATOM 2634 O O . GLU B 1 143 ? 4.934 -25.969 -8.586 1 98.94 143 GLU B O 1
ATOM 2639 N N . TYR B 1 144 ? 7.141 -25.797 -8.484 1 98.88 144 TYR B N 1
ATOM 2640 C CA . TYR B 1 144 ? 7.207 -24.734 -9.477 1 98.88 144 TYR B CA 1
ATOM 2641 C C . TYR B 1 144 ? 8.625 -24.594 -10.023 1 98.88 144 TYR B C 1
ATOM 2643 O O . TYR B 1 144 ? 9.523 -25.344 -9.641 1 98.88 144 TYR B O 1
ATOM 2651 N N . TYR B 1 145 ? 8.797 -23.734 -11.016 1 98.88 145 TYR B N 1
ATOM 2652 C CA . TYR B 1 145 ? 10.117 -23.359 -11.5 1 98.88 145 TYR B CA 1
ATOM 2653 C C . TYR B 1 145 ? 10.43 -21.906 -11.141 1 98.88 145 TYR B C 1
ATOM 2655 O O . TYR B 1 145 ? 9.562 -21.047 -11.211 1 98.88 145 TYR B O 1
ATOM 2663 N N . ASN B 1 146 ? 11.656 -21.672 -10.711 1 98.56 146 ASN B N 1
ATOM 2664 C CA . ASN B 1 146 ? 12.062 -20.297 -10.445 1 98.56 146 ASN B CA 1
ATOM 2665 C C . ASN B 1 146 ? 12.586 -19.625 -11.711 1 98.56 146 ASN B C 1
ATOM 2667 O O . ASN B 1 146 ? 12.539 -20.203 -12.797 1 98.56 146 ASN B O 1
ATOM 2671 N N . LYS B 1 147 ? 13 -18.406 -11.555 1 97.31 147 LYS B N 1
ATOM 2672 C CA . LYS B 1 147 ? 13.367 -17.594 -12.711 1 97.31 147 LYS B CA 1
ATOM 2673 C C . LYS B 1 147 ? 14.586 -18.172 -13.422 1 97.31 147 LYS B C 1
ATOM 2675 O O . LYS B 1 147 ? 14.812 -17.891 -14.602 1 97.31 147 LYS B O 1
ATOM 2680 N N . GLU B 1 148 ? 15.359 -19 -12.711 1 96.94 148 GLU B N 1
ATOM 2681 C CA . GLU B 1 148 ? 16.531 -19.641 -13.297 1 96.94 148 GLU B CA 1
ATOM 2682 C C . GLU B 1 148 ? 16.156 -20.938 -14.008 1 96.94 148 GLU B C 1
ATOM 2684 O O . GLU B 1 148 ? 17 -21.578 -14.641 1 96.94 148 GLU B O 1
ATOM 2689 N N . GLY B 1 149 ? 14.961 -21.359 -13.883 1 96.75 149 GLY B N 1
ATOM 2690 C CA . GLY B 1 149 ? 14.484 -22.578 -14.531 1 96.75 149 GLY B CA 1
ATOM 2691 C C . GLY B 1 149 ? 14.68 -23.828 -13.688 1 96.75 149 GLY B C 1
ATOM 2692 O O . GLY B 1 149 ? 14.578 -24.938 -14.188 1 96.75 149 GLY B O 1
ATOM 2693 N N . GLU B 1 150 ? 14.945 -23.641 -12.438 1 98.19 150 GLU B N 1
ATOM 2694 C CA . GLU B 1 150 ? 15.133 -24.766 -11.531 1 98.19 150 GLU B CA 1
ATOM 2695 C C . GLU B 1 150 ? 13.812 -25.203 -10.906 1 98.19 150 GLU B C 1
ATOM 2697 O O . GLU B 1 150 ? 13.016 -24.359 -10.477 1 98.19 150 GLU B O 1
ATOM 2702 N N . LYS B 1 151 ? 13.656 -26.5 -10.906 1 98.38 151 LYS B N 1
ATOM 2703 C CA . LYS B 1 151 ? 12.484 -27.031 -10.219 1 98.38 151 LYS B CA 1
ATOM 2704 C C . LYS B 1 151 ? 12.602 -26.875 -8.711 1 98.38 151 LYS B C 1
ATOM 2706 O O . LYS B 1 151 ? 13.625 -27.219 -8.117 1 98.38 151 LYS B O 1
ATOM 2711 N N . LYS B 1 152 ? 11.602 -26.297 -8.125 1 98.75 152 LYS B N 1
ATOM 2712 C CA . LYS B 1 152 ? 11.562 -26.047 -6.684 1 98.75 152 LYS B CA 1
ATOM 2713 C C . LYS B 1 152 ? 10.336 -26.703 -6.051 1 98.75 152 LYS B C 1
ATOM 2715 O O . LYS B 1 152 ? 9.336 -26.953 -6.727 1 98.75 152 LYS B O 1
ATOM 2720 N N . LYS B 1 153 ? 10.516 -27.062 -4.902 1 98.69 153 LYS B N 1
ATOM 2721 C CA . LYS B 1 153 ? 9.438 -27.562 -4.055 1 98.69 153 LYS B CA 1
ATOM 2722 C C . LYS B 1 153 ? 9.438 -26.875 -2.691 1 98.69 153 LYS B C 1
ATOM 2724 O O . LYS B 1 153 ? 10.477 -26.812 -2.023 1 98.69 153 LYS B O 1
ATOM 2729 N N . ILE B 1 154 ? 8.273 -26.328 -2.262 1 98.56 154 ILE B N 1
ATOM 2730 C CA . ILE B 1 154 ? 8.234 -25.609 -0.994 1 98.56 154 ILE B CA 1
ATOM 2731 C C . ILE B 1 154 ? 6.977 -26 -0.219 1 98.56 154 ILE B C 1
ATOM 2733 O O . ILE B 1 154 ? 5.914 -26.203 -0.811 1 98.56 154 ILE B O 1
ATOM 2737 N N . ARG B 1 155 ? 7.105 -26.141 1.019 1 98.69 155 ARG B N 1
ATOM 2738 C CA . ARG B 1 155 ? 5.98 -26.344 1.924 1 98.69 155 ARG B CA 1
ATOM 2739 C C . ARG B 1 155 ? 5.559 -25.031 2.576 1 98.69 155 ARG B C 1
ATOM 2741 O O . ARG B 1 155 ? 6.395 -24.312 3.125 1 98.69 155 ARG B O 1
ATOM 2748 N N . LEU B 1 156 ? 4.301 -24.734 2.473 1 98.62 156 LEU B N 1
ATOM 2749 C CA . LEU B 1 156 ? 3.783 -23.469 2.977 1 98.62 156 LEU B CA 1
ATOM 2750 C C . LEU B 1 156 ? 2.682 -23.703 4.008 1 98.62 156 LEU B C 1
ATOM 2752 O O . LEU B 1 156 ? 1.973 -24.703 3.943 1 98.62 156 LEU B O 1
ATOM 2756 N N . LYS B 1 157 ? 2.598 -22.828 4.918 1 97.62 157 LYS B N 1
ATOM 2757 C CA . LYS B 1 157 ? 1.529 -22.844 5.914 1 97.62 157 LYS B CA 1
ATOM 2758 C C . LYS B 1 157 ? 1.033 -21.438 6.211 1 97.62 157 LYS B C 1
ATOM 2760 O O . LYS B 1 157 ? 1.625 -20.453 5.754 1 97.62 157 LYS B O 1
ATOM 2765 N N . ASP B 1 158 ? -0.074 -21.312 6.84 1 95.19 158 ASP B N 1
ATOM 2766 C CA . ASP B 1 158 ? -0.647 -20.047 7.277 1 95.19 158 ASP B CA 1
ATOM 2767 C C . ASP B 1 158 ? -0.882 -19.109 6.094 1 95.19 158 ASP B C 1
ATOM 2769 O O . ASP B 1 158 ? -1.397 -19.531 5.055 1 95.19 158 ASP B O 1
ATOM 2773 N N . PHE B 1 159 ? -0.55 -17.875 6.25 1 96.69 159 PHE B N 1
ATOM 2774 C CA . PHE B 1 159 ? -0.92 -16.859 5.27 1 96.69 159 PHE B CA 1
ATOM 2775 C C . PHE B 1 159 ? -0.215 -17.109 3.941 1 96.69 159 PHE B C 1
ATOM 2777 O O . PHE B 1 159 ? -0.833 -17.016 2.879 1 96.69 159 PHE B O 1
ATOM 2784 N N . PRO B 1 160 ? 1.076 -17.5 3.939 1 98.12 160 PRO B N 1
ATOM 2785 C CA . PRO B 1 160 ? 1.72 -17.797 2.656 1 98.12 160 PRO B CA 1
ATOM 2786 C C . PRO B 1 160 ? 1.002 -18.906 1.88 1 98.12 160 PRO B C 1
ATOM 2788 O O . PRO B 1 160 ? 0.858 -18.812 0.658 1 98.12 160 PRO B O 1
ATOM 2791 N N . ALA B 1 161 ? 0.55 -19.922 2.58 1 98.69 161 ALA B N 1
ATOM 2792 C CA . ALA B 1 161 ? -0.175 -21 1.929 1 98.69 161 ALA B CA 1
ATOM 2793 C C . ALA B 1 161 ? -1.459 -20.5 1.279 1 98.69 161 ALA B C 1
ATOM 2795 O O . ALA B 1 161 ? -1.769 -20.859 0.14 1 98.69 161 ALA B O 1
ATOM 2796 N N . ILE B 1 162 ? -2.154 -19.672 1.962 1 98.38 162 ILE B N 1
ATOM 2797 C CA . ILE B 1 162 ? -3.414 -19.109 1.478 1 98.38 162 ILE B CA 1
ATOM 2798 C C . ILE B 1 162 ? -3.156 -18.234 0.255 1 98.38 162 ILE B C 1
ATOM 2800 O O . ILE B 1 162 ? -3.834 -18.359 -0.767 1 98.38 162 ILE B O 1
ATOM 2804 N N . CYS B 1 163 ? -2.164 -17.391 0.328 1 98.5 163 CYS B N 1
ATOM 2805 C CA . CYS B 1 163 ? -1.834 -16.453 -0.741 1 98.5 163 CYS B CA 1
ATOM 2806 C C . CYS B 1 163 ? -1.465 -17.203 -2.021 1 98.5 163 CYS B C 1
ATOM 2808 O O . CYS B 1 163 ? -1.978 -16.891 -3.096 1 98.5 163 CYS B O 1
ATOM 2810 N N . VAL B 1 164 ? -0.622 -18.203 -1.882 1 98.88 164 VAL B N 1
ATOM 2811 C CA . VAL B 1 164 ? -0.16 -18.938 -3.061 1 98.88 164 VAL B CA 1
ATOM 2812 C C . VAL B 1 164 ? -1.322 -19.719 -3.678 1 98.88 164 VAL B C 1
ATOM 2814 O O . VAL B 1 164 ? -1.463 -19.766 -4.902 1 98.88 164 VAL B O 1
ATOM 2817 N N . GLN B 1 165 ? -2.154 -20.328 -2.838 1 98.94 165 GLN B N 1
ATOM 2818 C CA . GLN B 1 165 ? -3.346 -21 -3.355 1 98.94 165 GLN B CA 1
ATOM 2819 C C . GLN B 1 165 ? -4.227 -20.016 -4.129 1 98.94 165 GLN B C 1
ATOM 2821 O O . GLN B 1 165 ? -4.758 -20.359 -5.188 1 98.94 165 GLN B O 1
ATOM 2826 N N . HIS B 1 166 ? -4.402 -18.781 -3.625 1 98.81 166 HIS B N 1
ATOM 2827 C CA . HIS B 1 166 ? -5.18 -17.75 -4.289 1 98.81 166 HIS B CA 1
ATOM 2828 C C . HIS B 1 166 ? -4.629 -17.453 -5.68 1 98.81 166 HIS B C 1
ATOM 2830 O O . HIS B 1 166 ? -5.383 -17.422 -6.656 1 98.81 166 HIS B O 1
ATOM 2836 N N . GLU B 1 167 ? -3.266 -17.281 -5.758 1 98.88 167 GLU B N 1
ATOM 2837 C CA . GLU B 1 167 ? -2.654 -16.938 -7.039 1 98.88 167 GLU B CA 1
ATOM 2838 C C . GLU B 1 167 ? -2.729 -18.125 -8.008 1 98.88 167 GLU B C 1
ATOM 2840 O O . GLU B 1 167 ? -2.92 -17.938 -9.211 1 98.88 167 GLU B O 1
ATOM 2845 N N . ILE B 1 168 ? -2.584 -19.344 -7.488 1 98.94 168 ILE B N 1
ATOM 2846 C CA . ILE B 1 168 ? -2.715 -20.531 -8.336 1 98.94 168 ILE B CA 1
ATOM 2847 C C . ILE B 1 168 ? -4.152 -20.656 -8.828 1 98.94 168 ILE B C 1
ATOM 2849 O O . ILE B 1 168 ? -4.391 -21.031 -9.977 1 98.94 168 ILE B O 1
ATOM 2853 N N . ASP B 1 169 ? -5.121 -20.344 -7.984 1 98.88 169 ASP B N 1
ATOM 2854 C CA . ASP B 1 169 ? -6.516 -20.312 -8.414 1 98.88 169 ASP B CA 1
ATOM 2855 C C . ASP B 1 169 ? -6.684 -19.438 -9.648 1 98.88 169 ASP B C 1
ATOM 2857 O O . ASP B 1 169 ? -7.367 -19.828 -10.602 1 98.88 169 ASP B O 1
ATOM 2861 N N . HIS B 1 170 ? -6.07 -18.266 -9.664 1 98.81 170 HIS B N 1
ATOM 2862 C CA . HIS B 1 170 ? -6.164 -17.391 -10.828 1 98.81 170 HIS B CA 1
ATOM 2863 C C . HIS B 1 170 ? -5.695 -18.094 -12.094 1 98.81 170 HIS B C 1
ATOM 2865 O O . HIS B 1 170 ? -6.359 -18.031 -13.125 1 98.81 170 HIS B O 1
ATOM 2871 N N . THR B 1 171 ? -4.555 -18.797 -11.984 1 98.75 171 THR B N 1
ATOM 2872 C CA . THR B 1 171 ? -4.023 -19.453 -13.18 1 98.75 171 THR B CA 1
ATOM 2873 C C . THR B 1 171 ? -4.914 -20.609 -13.602 1 98.75 171 THR B C 1
ATOM 2875 O O . THR B 1 171 ? -4.805 -21.109 -14.727 1 98.75 171 THR B O 1
ATOM 2878 N N . ASN B 1 172 ? -5.766 -21.062 -12.742 1 98.69 172 ASN B N 1
ATOM 2879 C CA . ASN B 1 172 ? -6.699 -22.141 -13.047 1 98.69 172 ASN B CA 1
ATOM 2880 C C . ASN B 1 172 ? -8.078 -21.594 -13.406 1 98.69 172 ASN B C 1
ATOM 2882 O O . ASN B 1 172 ? -9.039 -22.359 -13.531 1 98.69 172 ASN B O 1
ATOM 2886 N N . GLY B 1 173 ? -8.227 -20.312 -13.5 1 98.44 173 GLY B N 1
ATOM 2887 C CA . GLY B 1 173 ? -9.484 -19.688 -13.891 1 98.44 173 GLY B CA 1
ATOM 2888 C C . GLY B 1 173 ? -10.508 -19.672 -12.773 1 98.44 173 GLY B C 1
ATOM 2889 O O . GLY B 1 173 ? -11.719 -19.719 -13.031 1 98.44 173 GLY B O 1
ATOM 2890 N N . VAL B 1 174 ? -10.07 -19.703 -11.578 1 98.56 174 VAL B N 1
ATOM 2891 C CA . VAL B 1 174 ? -10.938 -19.719 -10.406 1 98.56 174 VAL B CA 1
ATOM 2892 C C . VAL B 1 174 ? -10.781 -18.422 -9.617 1 98.56 174 VAL B C 1
ATOM 2894 O O . VAL B 1 174 ? -9.664 -17.953 -9.398 1 98.56 174 VAL B O 1
ATOM 2897 N N . MET B 1 175 ? -11.891 -17.812 -9.258 1 98.5 175 MET B N 1
ATOM 2898 C CA . MET B 1 175 ? -11.875 -16.641 -8.391 1 98.5 175 MET B CA 1
ATOM 2899 C C . MET B 1 175 ? -12.031 -17.047 -6.926 1 98.5 175 MET B C 1
ATOM 2901 O O . MET B 1 175 ? -12.68 -18.047 -6.617 1 98.5 175 MET B O 1
ATOM 2905 N N . PHE B 1 176 ? -11.453 -16.219 -6.039 1 98.25 176 PHE B N 1
ATOM 2906 C CA . PHE B 1 176 ? -11.438 -16.594 -4.637 1 98.25 176 PHE B CA 1
ATOM 2907 C C . PHE B 1 176 ? -12.852 -16.781 -4.105 1 98.25 176 PHE B C 1
ATOM 2909 O O . PHE B 1 176 ? -13.109 -17.672 -3.293 1 98.25 176 PHE B O 1
ATOM 2916 N N . TYR B 1 177 ? -13.766 -15.977 -4.574 1 97.5 177 TYR B N 1
ATOM 2917 C CA . TYR B 1 177 ? -15.109 -16 -3.998 1 97.5 177 TYR B CA 1
ATOM 2918 C C . TYR B 1 177 ? -15.891 -17.203 -4.492 1 97.5 177 TYR B C 1
ATOM 2920 O O . TYR B 1 177 ? -17 -17.484 -4.016 1 97.5 177 TYR B O 1
ATOM 2928 N N . ASP B 1 178 ? -15.383 -17.938 -5.434 1 97.69 178 ASP B N 1
ATOM 2929 C CA . ASP B 1 178 ? -15.969 -19.203 -5.844 1 97.69 178 ASP B CA 1
ATOM 2930 C C . ASP B 1 178 ? -15.891 -20.234 -4.719 1 97.69 178 ASP B C 1
ATOM 2932 O O . ASP B 1 178 ? -16.594 -21.25 -4.75 1 97.69 178 ASP B O 1
ATOM 2936 N N . HIS B 1 179 ? -15.039 -20.016 -3.729 1 97.5 179 HIS B N 1
ATOM 2937 C CA . HIS B 1 179 ? -14.828 -20.953 -2.623 1 97.5 179 HIS B CA 1
ATOM 2938 C C . HIS B 1 179 ? -15.719 -20.609 -1.436 1 97.5 179 HIS B C 1
ATOM 2940 O O . HIS B 1 179 ? -15.719 -21.312 -0.428 1 97.5 179 HIS B O 1
ATOM 2946 N N . ILE B 1 180 ? -16.453 -19.562 -1.495 1 97.12 180 ILE B N 1
ATOM 2947 C CA . ILE B 1 180 ? -17.266 -19.109 -0.37 1 97.12 180 ILE B CA 1
ATOM 2948 C C . ILE B 1 180 ? -18.594 -19.859 -0.368 1 97.12 180 ILE B C 1
ATOM 2950 O O . ILE B 1 180 ? -19.234 -20.016 -1.413 1 97.12 180 ILE B O 1
ATOM 2954 N N . ASN B 1 181 ? -18.969 -20.344 0.798 1 95.25 181 ASN B N 1
ATOM 2955 C CA . ASN B 1 181 ? -20.297 -20.938 0.977 1 95.25 181 ASN B CA 1
ATOM 2956 C C . ASN B 1 181 ? -21.391 -19.875 0.936 1 95.25 181 ASN B C 1
ATOM 2958 O O . ASN B 1 181 ? -21.625 -19.188 1.933 1 95.25 181 ASN B O 1
ATOM 2962 N N . MET B 1 182 ? -22.094 -19.812 -0.028 1 92.88 182 MET B N 1
ATOM 2963 C CA . MET B 1 182 ? -23.062 -18.734 -0.248 1 92.88 182 MET B CA 1
ATOM 2964 C C . MET B 1 182 ? -24.219 -18.828 0.737 1 92.88 182 MET B C 1
ATOM 2966 O O . MET B 1 182 ? -24.844 -17.812 1.064 1 92.88 182 MET B O 1
ATOM 2970 N N . ASN B 1 183 ? -24.5 -20.016 1.168 1 95.25 183 ASN B N 1
ATOM 2971 C CA . ASN B 1 183 ? -25.594 -20.203 2.115 1 95.25 183 ASN B CA 1
ATOM 2972 C C . ASN B 1 183 ? -25.188 -19.812 3.531 1 95.25 183 ASN B C 1
ATOM 2974 O O . ASN B 1 183 ? -26.031 -19.422 4.34 1 95.25 183 ASN B O 1
ATOM 2978 N N . ASP B 1 184 ? -23.938 -19.969 3.779 1 96.5 184 ASP B N 1
ATOM 2979 C CA . ASP B 1 184 ? -23.375 -19.594 5.074 1 96.5 184 ASP B CA 1
ATOM 2980 C C . ASP B 1 184 ? -21.938 -19.094 4.93 1 96.5 184 ASP B C 1
ATOM 2982 O O . ASP B 1 184 ? -20.984 -19.812 5.262 1 96.5 184 ASP B O 1
ATOM 2986 N N . PRO B 1 185 ? -21.734 -17.859 4.523 1 95.75 185 PRO B N 1
ATOM 2987 C CA . PRO B 1 185 ? -20.422 -17.344 4.145 1 95.75 185 PRO B CA 1
ATOM 2988 C C . PRO B 1 185 ? -19.422 -17.344 5.301 1 95.75 185 PRO B C 1
ATOM 2990 O O . PRO B 1 185 ? -18.219 -17.391 5.078 1 95.75 185 PRO B O 1
ATOM 2993 N N . TRP B 1 186 ? -19.875 -17.422 6.535 1 96.38 186 TRP B N 1
ATOM 2994 C CA . TRP B 1 186 ? -18.953 -17.312 7.664 1 96.38 186 TRP B CA 1
ATOM 2995 C C . TRP B 1 186 ? -18.922 -18.625 8.453 1 96.38 186 TRP B C 1
ATOM 2997 O O . TRP B 1 186 ? -18.531 -18.625 9.625 1 96.38 186 TRP B O 1
ATOM 3007 N N . GLU B 1 187 ? -19.328 -19.641 7.77 1 94.81 187 GLU B N 1
ATOM 3008 C CA . GLU B 1 187 ? -19.297 -20.953 8.398 1 94.81 187 GLU B CA 1
ATOM 3009 C C . GLU B 1 187 ? -17.859 -21.359 8.734 1 94.81 187 GLU B C 1
ATOM 3011 O O . GLU B 1 187 ? -16.953 -21.188 7.918 1 94.81 187 GLU B O 1
ATOM 3016 N N . ILE B 1 188 ? -17.672 -21.812 9.969 1 93.94 188 ILE B N 1
ATOM 3017 C CA . ILE B 1 188 ? -16.391 -22.359 10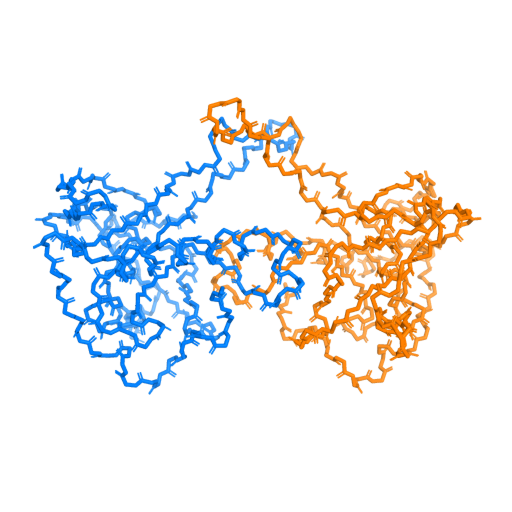.406 1 93.94 188 ILE B CA 1
ATOM 3018 C C . ILE B 1 188 ? -16.5 -23.875 10.578 1 93.94 188 ILE B C 1
ATOM 3020 O O . ILE B 1 188 ? -17.281 -24.344 11.406 1 93.94 188 ILE B O 1
ATOM 3024 N N . LYS B 1 189 ? -15.758 -24.578 9.781 1 92.06 189 LYS B N 1
ATOM 3025 C CA . LYS B 1 189 ? -15.742 -26.031 9.891 1 92.06 189 LYS B CA 1
ATOM 3026 C C . LYS B 1 189 ? -14.867 -26.484 11.062 1 92.06 189 LYS B C 1
ATOM 3028 O O . LYS B 1 189 ? -13.969 -25.75 11.484 1 92.06 189 LYS B O 1
ATOM 3033 N N . ASP B 1 190 ? -15.195 -27.656 11.508 1 92.75 190 ASP B N 1
ATOM 3034 C CA . ASP B 1 190 ? -14.414 -28.203 12.617 1 92.75 190 ASP B CA 1
ATOM 3035 C C . ASP B 1 190 ? -12.938 -28.281 12.25 1 92.75 190 ASP B C 1
ATOM 3037 O O . ASP B 1 190 ? -12.578 -28.781 11.188 1 92.75 190 ASP B O 1
ATOM 3041 N N . GLY B 1 191 ? -12.18 -27.656 13.156 1 95.62 191 GLY B N 1
ATOM 3042 C CA . GLY B 1 191 ? -10.734 -27.766 13 1 95.62 191 GLY B CA 1
ATOM 3043 C C . GLY B 1 191 ? -10.156 -26.703 12.078 1 95.62 191 GLY B C 1
ATOM 3044 O O . GLY B 1 191 ? -8.938 -26.625 11.906 1 95.62 191 GLY B O 1
ATOM 3045 N N . MET B 1 192 ? -11.008 -25.906 11.5 1 96.25 192 MET B N 1
ATOM 3046 C CA . MET B 1 192 ? -10.531 -24.891 10.562 1 96.25 192 MET B CA 1
ATOM 3047 C C . MET B 1 192 ? -9.727 -23.828 11.297 1 96.25 192 MET B C 1
ATOM 3049 O O . MET B 1 192 ? -10.133 -23.344 12.352 1 96.25 192 MET B O 1
ATOM 3053 N N . ILE B 1 193 ? -8.586 -23.484 10.703 1 97.19 193 ILE B N 1
ATOM 3054 C CA . ILE B 1 193 ? -7.723 -22.453 11.281 1 97.19 193 ILE B CA 1
ATOM 3055 C C . ILE B 1 193 ? -8.086 -21.094 10.695 1 97.19 193 ILE B C 1
ATOM 3057 O O . ILE B 1 193 ? -8.18 -20.938 9.477 1 97.19 193 ILE B O 1
ATOM 3061 N N . ILE B 1 194 ? -8.336 -20.156 11.508 1 96.81 194 ILE B N 1
ATOM 3062 C CA . ILE B 1 194 ? -8.547 -18.781 11.055 1 96.81 194 ILE B CA 1
ATOM 3063 C C . ILE B 1 194 ? -7.254 -17.984 11.195 1 96.81 194 ILE B C 1
ATOM 3065 O O . ILE B 1 194 ? -6.773 -17.75 12.305 1 96.81 194 ILE B O 1
ATOM 3069 N N . VAL B 1 195 ? -6.711 -17.609 10.047 1 93.06 195 VAL B N 1
ATOM 3070 C CA . VAL B 1 195 ? -5.438 -16.906 10.008 1 93.06 195 VAL B CA 1
ATOM 3071 C C . VAL B 1 195 ? -5.684 -15.398 10.117 1 93.06 195 VAL B C 1
ATOM 3073 O O . VAL B 1 195 ? -6.527 -14.844 9.406 1 93.06 195 VAL B O 1
ATOM 3076 N N . LYS B 1 196 ? -4.926 -14.711 10.891 1 81.94 196 LYS B N 1
ATOM 3077 C CA . LYS B 1 196 ? -5.062 -13.281 11.133 1 81.94 196 LYS B CA 1
ATOM 3078 C C . LYS B 1 196 ? -4.145 -12.477 10.211 1 81.94 196 LYS B C 1
ATOM 3080 O O . LYS B 1 196 ? -3.051 -12.93 9.875 1 81.94 196 LYS B O 1
#

Organism: Lactococcus lactis subsp. lactis (strain IL1403) (NCBI:txid272623)

Radius of gyration: 22.4 Å; Cα contacts (8 Å, |Δi|>4): 926; chains: 2; bounding box: 52×62×48 Å

pLDDT: mean 95.32, std 5.81, range [73.44, 98.94]

Secondary structure (DSSP, 8-state):
---GGGS--TT-GGGGSPPBPPPSSPPHHHHHHHHHHHHHHHHHHSHHHHHHHTPBP-SEEEGGGGT--B-EEEEEEEPPPEE-TTSPEEPPSSSEEEEEEEEEEEEEEE-SSEEEETT---BTTB-S---S---EESEEEEEEE-TT--EEEEEEEHHHHHHHHHHHHHHTT--GGGGS-TT-TT---TT-EEE-/---GGGS--TT-GGGGSPPBPPPSSPPHHHHHHHHHHHHHHHHHHSHHHHHHHTPBP-SEEEGGGGT--B-EEEEEEEPPPEE-TTSPEEPPSSSEEEEEEEEEEEEEEE-SSEEEETT---BTTB-S---S---EESEEEEEEE-TT--EEEEEEEHHHHHHHHHHHHHHTT--GGGGS-TT-TT---TT-EEE-

InterPro domains:
  IPR023635 Peptide deformylase [MF_00163] (3-195)
  IPR023635 Peptide deformylase [PF01327] (5-184)
  IPR023635 Peptide deformylase [PR01576] (47-76)
  IPR023635 Peptide deformylase [PR01576] (121-132)
  IPR023635 Peptide deformylase [PR01576] (134-152)
  IPR023635 Peptide deformylase [PR01576] (153-182)
  IPR023635 Peptide deformylase [PTHR10458] (3-183)
  IPR023635 Peptide deformylase [TIGR00079] (6-191)
  IPR023635 Peptide deformylase [cd00487] (7-176)
  IPR036821 Peptide deformylase superfamily [G3DSA:3.90.45.10] (1-196)
  IPR036821 Peptide deformylase superfamily [SSF56420] (2-192)

Nearest PDB structures (foldseek):
  5jf3-assembly1_A  TM=9.705E-01  e=2.263E-33  Streptococcus agalactiae
  3sw8-assembly1_P  TM=9.888E-01  e=1.461E-31  Streptococcus pneumoniae
  6ow7-assembly1_P  TM=9.909E-01  e=1.657E-31  Streptococcus pneumoniae
  2os3-assembly1_A  TM=9.793E-01  e=1.287E-31  Streptococcus pyogenes M1 GAS
  4eox-assembly1_P  TM=9.811E-01  e=5.689E-30  Streptococcus pneumoniae R6